Protein AF-A0A1F8LUG0-F1 (afdb_monomer)

Foldseek 3Di:
DQVVLLVVLVVLLVDDDDVLLLVLQCVQPPPCSVPSQRSSLSVLLDPPLLSVLQNLDDQPVDDPVDFLAAHDCVSCVVSVHHRVVSSVSSLSCLLCQQWDRDPSHTHGHNHPLSSLQSNFAPVCDVSSDLSSLLSVVCCLLPPCLVVVQVVLVVCVVVVFAALWAFQAQCVQCVPPPPQFCLNDPLSLLVLFAQKWFFQGSQQSSCPVDDQPQGRRQKMFTDPQSVSCVVSNGTDTDGSVVVVCCSNPVLLVTLWIWIFFQDSHSNPGHTIGDRDALSRDSQNVSVQPSNDPDHVRSHYPADQKFKAFQQVLFPQPCCCQPGHDRQNQWDWDDDVVVRGITIDGNRVSTSNHSSCCSPPPSNRMHMDGNDDPVVSDTRPPNDPPD

Secondary structure (DSSP, 8-state):
-HHHHHHHHHHHTTS---HHHHHHHHHHSTT-TT-SSHHHHHHHHS-HHHHHHHHH-S-TT--TTS-TT---HHHHHHTT--HHHHHHHHHHHHHTTS-EEETTEEE--SSHHHHHHTTT-GGGHHHH-HHHHHHHHHHIIIIIHHHHHHHHHHHHHTT---SEEEEPPHHHHTTSTT--GGG-HHHHHHT-S-EEEEE-HHHHT-TT--S---SEEEEEETHHHHHHHHTTSEEEE-HHHHHHIIIIIGGGS--EEEE---SSGGG--EEEEEE-TTT-TTTHIIIII--SS-HHHHEEPPSEEEEE-TTT-----HHHHTT-TTS-EEEEEEGGGTEEEEEE-TTT-----HHHHH-TT--EEEEE-S-GGGG---TT-----

Mean predicted aligned error: 4.52 Å

Structure (mmCIF, N/CA/C/O backbone):
data_AF-A0A1F8LUG0-F1
#
_entry.id   AF-A0A1F8LUG0-F1
#
loop_
_atom_site.group_PDB
_atom_site.id
_atom_site.type_symbol
_atom_site.label_atom_id
_atom_site.label_alt_id
_atom_site.label_comp_id
_atom_site.label_asym_id
_atom_site.label_entity_id
_atom_site.label_seq_id
_atom_site.pdbx_PDB_ins_code
_atom_site.Cartn_x
_atom_site.Cartn_y
_atom_site.Cartn_z
_atom_site.occupancy
_atom_site.B_iso_or_equiv
_atom_site.auth_seq_id
_atom_site.auth_comp_id
_atom_site.auth_asym_id
_atom_site.auth_atom_id
_atom_site.pdbx_PDB_model_num
ATOM 1 N N . MET A 1 1 ? -9.524 22.140 -6.702 1.00 60.66 1 MET A N 1
ATOM 2 C CA . MET A 1 1 ? -10.311 21.219 -5.841 1.00 60.66 1 MET A CA 1
ATOM 3 C C . MET A 1 1 ? -9.451 20.598 -4.747 1.00 60.66 1 MET A C 1
ATOM 5 O O . MET A 1 1 ? -9.855 20.687 -3.599 1.00 60.66 1 MET A O 1
ATOM 9 N N . ALA A 1 2 ? -8.271 20.048 -5.056 1.00 64.75 2 ALA A N 1
ATOM 10 C CA . ALA A 1 2 ? -7.368 19.483 -4.047 1.00 64.75 2 ALA A CA 1
ATOM 11 C C . ALA A 1 2 ? -6.899 20.492 -2.975 1.00 64.75 2 ALA A C 1
ATOM 13 O O . ALA A 1 2 ? -7.017 20.195 -1.790 1.00 64.75 2 ALA A O 1
ATOM 14 N N . ASP A 1 3 ? -6.512 21.714 -3.365 1.00 71.75 3 ASP A N 1
ATOM 15 C CA . ASP A 1 3 ? -6.140 22.777 -2.408 1.00 71.75 3 ASP A CA 1
ATOM 16 C C . ASP A 1 3 ? -7.273 23.105 -1.423 1.00 71.75 3 ASP A C 1
ATOM 18 O O . ASP A 1 3 ? -7.044 23.399 -0.253 1.00 71.75 3 ASP A O 1
ATOM 22 N N . ASN A 1 4 ? -8.525 22.979 -1.874 1.00 85.69 4 ASN A N 1
ATOM 23 C CA . ASN A 1 4 ? -9.697 23.162 -1.021 1.00 85.69 4 ASN A CA 1
ATOM 24 C C . ASN A 1 4 ? -9.834 22.021 0.007 1.00 85.69 4 ASN A C 1
ATOM 26 O O . ASN A 1 4 ? -10.206 22.272 1.146 1.00 85.69 4 ASN A O 1
ATOM 30 N N . ILE A 1 5 ? -9.506 20.776 -0.358 1.00 92.50 5 ILE A N 1
ATOM 31 C CA . ILE A 1 5 ? -9.565 19.623 0.559 1.00 92.50 5 ILE A CA 1
ATOM 32 C C . ILE A 1 5 ? -8.479 19.731 1.633 1.00 92.50 5 ILE A C 1
ATOM 34 O O . ILE A 1 5 ? -8.775 19.543 2.811 1.00 92.50 5 ILE A O 1
ATOM 38 N N . ILE A 1 6 ? -7.246 20.078 1.253 1.00 93.19 6 ILE A N 1
ATOM 39 C CA . ILE A 1 6 ? -6.145 20.254 2.214 1.00 93.19 6 ILE A CA 1
ATOM 40 C C . ILE A 1 6 ? -6.451 21.397 3.183 1.00 93.19 6 ILE A C 1
ATOM 42 O O . ILE A 1 6 ? -6.301 21.225 4.391 1.00 93.19 6 ILE A O 1
ATOM 46 N N . ASN A 1 7 ? -6.959 22.529 2.688 1.00 93.12 7 ASN A N 1
ATOM 47 C CA . ASN A 1 7 ? -7.370 23.629 3.559 1.00 93.12 7 ASN A CA 1
ATOM 48 C C . ASN A 1 7 ? -8.474 23.194 4.532 1.00 93.12 7 ASN A C 1
ATOM 50 O O . ASN A 1 7 ? -8.349 23.434 5.728 1.00 93.12 7 ASN A O 1
ATOM 54 N N . LYS A 1 8 ? -9.504 22.475 4.063 1.00 93.50 8 LYS A N 1
ATOM 55 C CA . LYS A 1 8 ? -10.545 21.909 4.941 1.00 93.50 8 LYS A CA 1
ATOM 56 C C . LYS A 1 8 ? -9.977 20.955 5.995 1.00 93.50 8 LYS A C 1
ATOM 58 O O . LYS A 1 8 ? -10.392 21.028 7.147 1.00 93.50 8 LYS A O 1
ATOM 63 N N . ALA A 1 9 ? -9.015 20.107 5.631 1.00 94.81 9 ALA A N 1
ATOM 64 C CA . ALA A 1 9 ? -8.338 19.221 6.576 1.00 94.81 9 ALA A CA 1
ATOM 65 C C . ALA A 1 9 ? -7.575 20.014 7.651 1.00 94.81 9 ALA A C 1
ATOM 67 O O . ALA A 1 9 ? -7.657 19.695 8.834 1.00 94.81 9 ALA A O 1
ATOM 68 N N . LEU A 1 10 ? -6.883 21.091 7.270 1.00 95.31 10 LEU A N 1
ATOM 69 C CA . LEU A 1 10 ? -6.184 21.967 8.215 1.00 95.31 10 LEU A CA 1
ATOM 70 C C . LEU A 1 10 ? -7.144 22.759 9.116 1.00 95.31 10 LEU A C 1
ATOM 72 O O . LEU A 1 10 ? -6.826 22.981 10.283 1.00 95.31 10 LEU A O 1
ATOM 76 N N . GLU A 1 11 ? -8.329 23.140 8.629 1.00 95.31 11 GLU A N 1
ATOM 77 C CA . GLU A 1 11 ? -9.362 23.769 9.465 1.00 95.31 11 GLU A CA 1
ATOM 78 C C . GLU A 1 11 ? -9.840 22.843 10.593 1.00 95.31 11 GLU A C 1
ATOM 80 O O . GLU A 1 11 ? -10.126 23.326 11.691 1.00 95.31 11 GLU A O 1
ATOM 85 N N . MET A 1 12 ? -9.856 21.518 10.382 1.00 94.75 12 MET A N 1
ATOM 86 C CA . MET A 1 12 ? -10.207 20.556 11.440 1.00 94.75 12 MET A CA 1
ATOM 87 C C . MET A 1 12 ? -9.306 20.707 12.672 1.00 94.75 12 MET A C 1
ATOM 89 O O . MET A 1 12 ? -9.782 20.556 13.796 1.00 94.75 12 MET A O 1
ATOM 93 N N . LEU A 1 13 ? -8.033 21.072 12.479 1.00 95.75 13 LEU A N 1
ATOM 94 C CA . LEU A 1 13 ? -7.050 21.230 13.556 1.00 95.75 13 LEU A CA 1
ATOM 95 C C . LEU A 1 13 ? -7.323 22.436 14.464 1.00 95.75 13 LEU A C 1
ATOM 97 O O . LEU A 1 13 ? -6.787 22.511 15.567 1.00 95.75 13 LEU A O 1
ATOM 101 N N . LYS A 1 14 ? -8.166 23.385 14.037 1.00 94.56 14 LYS A N 1
ATOM 102 C CA . LYS A 1 14 ? -8.544 24.548 14.858 1.00 94.56 14 LYS A CA 1
ATOM 103 C C . LYS A 1 14 ? -9.605 24.209 15.904 1.00 94.56 14 LYS A C 1
ATOM 105 O O . LYS A 1 14 ? -9.842 24.993 16.824 1.00 94.56 14 LYS A O 1
ATOM 110 N N . LYS A 1 15 ? -10.262 23.054 15.775 1.00 93.06 15 LYS A N 1
ATOM 111 C CA . LYS A 1 15 ? -11.289 22.600 16.711 1.00 93.06 15 LYS A CA 1
ATOM 112 C C . LYS A 1 15 ? -10.654 22.206 18.043 1.00 93.06 15 LYS A C 1
ATOM 114 O O . LYS A 1 15 ? -9.718 21.409 18.081 1.00 93.06 15 LYS A O 1
ATOM 119 N N . LYS A 1 16 ? -11.221 22.695 19.149 1.00 95.00 16 LYS A N 1
ATOM 120 C CA . LYS A 1 16 ? -10.923 22.169 20.486 1.00 95.00 16 LYS A CA 1
ATOM 121 C C . LYS A 1 16 ? -11.572 20.790 20.625 1.00 95.00 16 LYS A C 1
ATOM 123 O O . LYS A 1 16 ? -12.795 20.681 20.565 1.00 95.00 16 LYS A O 1
ATOM 128 N N . ILE A 1 17 ? -10.756 19.758 20.805 1.00 95.75 17 ILE A N 1
ATOM 129 C CA . ILE A 1 17 ? -11.209 18.371 20.968 1.00 95.75 17 ILE A CA 1
ATOM 130 C C . ILE A 1 17 ? -11.058 17.915 22.422 1.00 95.75 17 ILE A C 1
ATOM 132 O O . ILE A 1 17 ? -10.325 18.519 23.208 1.00 95.75 17 ILE A O 1
ATOM 136 N N . ALA A 1 18 ? -11.791 16.868 22.790 1.00 95.19 18 ALA A N 1
ATOM 137 C CA . ALA A 1 18 ? -11.796 16.345 24.149 1.00 95.19 18 ALA A CA 1
ATOM 138 C C . ALA A 1 18 ? -10.475 15.607 24.492 1.00 95.19 18 ALA A C 1
ATOM 140 O O . ALA A 1 18 ? -9.844 15.048 23.586 1.00 95.19 18 ALA A O 1
ATOM 141 N N . PRO A 1 19 ? -10.032 15.587 25.767 1.00 93.62 19 PRO A N 1
ATOM 142 C CA . PRO A 1 19 ? -8.772 14.952 26.176 1.00 93.62 19 PRO A CA 1
ATOM 143 C C . PRO A 1 19 ? -8.664 13.459 25.832 1.00 93.62 19 PRO A C 1
ATOM 145 O O . PRO A 1 19 ? -7.563 12.954 25.616 1.00 93.62 19 PRO A O 1
ATOM 148 N N . GLU A 1 20 ? -9.791 12.752 25.753 1.00 94.88 20 GLU A N 1
ATOM 149 C CA . GLU A 1 20 ? -9.861 11.322 25.451 1.00 94.88 20 GLU A CA 1
ATOM 150 C C . GLU A 1 20 ? -9.206 10.991 24.104 1.00 94.88 20 GLU A C 1
ATOM 152 O O . GLU A 1 20 ? -8.531 9.974 23.986 1.00 94.88 20 GLU A O 1
ATOM 157 N N . TYR A 1 21 ? -9.311 11.864 23.097 1.00 95.44 21 TYR A N 1
ATOM 158 C CA . TYR A 1 21 ? -8.716 11.605 21.781 1.00 95.44 21 TYR A CA 1
ATOM 159 C C . TYR A 1 21 ? -7.182 11.646 21.801 1.00 95.44 21 TYR A C 1
ATOM 161 O O . TYR A 1 21 ? -6.538 10.887 21.077 1.00 95.44 21 TYR A O 1
ATOM 169 N N . PHE A 1 22 ? -6.585 12.462 22.675 1.00 94.00 22 PHE A N 1
ATOM 170 C CA . PHE A 1 22 ? -5.136 12.452 22.910 1.00 94.00 22 PHE A CA 1
ATOM 171 C C . PHE A 1 22 ? -4.697 11.175 23.635 1.00 94.00 22 PHE A C 1
ATOM 173 O O . PHE A 1 22 ? -3.645 10.611 23.335 1.00 94.00 22 PHE A O 1
ATOM 180 N N . GLN A 1 23 ? -5.519 10.681 24.564 1.00 93.88 23 GLN A N 1
ATOM 181 C CA . GLN A 1 23 ? -5.257 9.419 25.258 1.00 93.88 23 GLN A CA 1
ATOM 182 C C . GLN A 1 23 ? -5.358 8.226 24.296 1.00 93.88 23 GLN A C 1
ATOM 184 O O . GLN A 1 23 ? -4.495 7.351 24.323 1.00 93.88 23 GLN A O 1
ATOM 189 N N . VAL A 1 24 ? -6.355 8.220 23.401 1.00 93.75 24 VAL A N 1
ATOM 190 C CA . VAL A 1 24 ? -6.495 7.199 22.350 1.00 93.75 24 VAL A CA 1
ATOM 191 C C . VAL A 1 24 ? -5.293 7.242 21.407 1.00 93.75 24 VAL A C 1
ATOM 193 O O . VAL A 1 24 ? -4.718 6.199 21.109 1.00 93.75 24 VAL A O 1
ATOM 196 N N . ALA A 1 25 ? -4.862 8.434 20.986 1.00 91.31 25 ALA A N 1
ATOM 197 C CA . ALA A 1 25 ? -3.677 8.600 20.147 1.00 91.31 25 ALA A CA 1
ATOM 198 C C . ALA A 1 25 ? -2.419 7.981 20.790 1.00 91.31 25 ALA A C 1
ATOM 200 O O . ALA A 1 25 ? -1.715 7.195 20.152 1.00 91.31 25 ALA A O 1
ATOM 201 N N . LYS A 1 26 ? -2.187 8.261 22.079 1.00 89.69 26 LYS A N 1
ATOM 202 C CA . LYS A 1 26 ? -1.072 7.695 22.853 1.00 89.69 26 LYS A CA 1
ATOM 203 C C . LYS A 1 26 ? -1.139 6.167 22.974 1.00 89.69 26 LYS A C 1
ATOM 205 O O . LYS A 1 26 ? -0.096 5.518 23.022 1.00 89.69 26 LYS A O 1
ATOM 210 N N . LEU A 1 27 ? -2.345 5.595 23.027 1.00 88.44 27 LEU A N 1
ATOM 211 C CA . LEU A 1 27 ? -2.549 4.148 23.114 1.00 88.44 27 LEU A CA 1
ATOM 212 C C . LEU A 1 27 ? -2.082 3.425 21.843 1.00 88.44 27 LEU A C 1
ATOM 214 O O . LEU A 1 27 ? -1.464 2.368 21.949 1.00 88.44 27 LEU A O 1
ATOM 218 N N . VAL A 1 28 ? -2.358 3.977 20.655 1.00 84.50 28 VAL A N 1
ATOM 219 C CA . VAL A 1 28 ? -2.018 3.321 19.375 1.00 84.50 28 VAL A CA 1
ATOM 220 C C . VAL A 1 28 ? -0.520 3.405 19.071 1.00 84.50 28 VAL A C 1
ATOM 222 O O . VAL A 1 28 ? 0.067 2.434 18.593 1.00 84.50 28 VAL A O 1
ATOM 225 N N . GLN A 1 29 ? 0.116 4.544 19.357 1.00 79.38 29 GLN A N 1
ATOM 226 C CA . GLN A 1 29 ? 1.568 4.671 19.268 1.00 79.38 29 GLN A CA 1
ATOM 227 C C . GLN A 1 29 ? 2.106 5.560 20.396 1.00 79.38 29 GLN A C 1
ATOM 229 O O . GLN A 1 29 ? 1.930 6.783 20.359 1.00 79.38 29 GLN A O 1
ATOM 234 N N . PRO A 1 30 ? 2.819 4.969 21.371 1.00 75.25 30 PRO A N 1
ATOM 235 C CA . PRO A 1 30 ? 3.561 5.734 22.364 1.00 75.25 30 PRO A CA 1
ATOM 236 C C . PRO A 1 30 ? 4.525 6.721 21.687 1.00 75.25 30 PRO A C 1
ATOM 238 O O . PRO A 1 30 ? 5.241 6.339 20.760 1.00 75.25 30 PRO A O 1
ATOM 241 N N . GLY A 1 31 ? 4.541 7.979 22.131 1.00 71.44 31 GLY A N 1
ATOM 242 C CA . GLY A 1 31 ? 5.337 9.058 21.536 1.00 71.44 31 GLY A CA 1
ATOM 243 C C . GLY A 1 31 ? 4.549 9.989 20.606 1.00 71.44 31 GLY A C 1
ATOM 244 O O . GLY A 1 31 ? 5.060 11.047 20.244 1.00 71.44 31 GLY A O 1
ATOM 245 N N . LEU A 1 32 ? 3.303 9.651 20.243 1.00 71.56 32 LEU A N 1
ATOM 246 C CA . LEU A 1 32 ? 2.412 10.536 19.478 1.00 71.56 32 LEU A CA 1
ATOM 247 C C . LEU A 1 32 ? 1.540 11.454 20.352 1.00 71.56 32 LEU A C 1
ATOM 249 O O . LEU A 1 32 ? 0.656 12.127 19.827 1.00 71.56 32 LEU A O 1
ATOM 253 N N . GLU A 1 33 ? 1.774 11.542 21.665 1.00 67.56 33 GLU A N 1
ATOM 254 C CA . GLU A 1 33 ? 1.030 12.452 22.555 1.00 67.56 33 GLU A CA 1
ATOM 255 C C . GLU A 1 33 ? 1.077 13.928 22.121 1.00 67.56 33 GLU A C 1
ATOM 257 O O . GLU A 1 33 ? 0.137 14.672 22.391 1.00 67.56 33 GLU A O 1
ATOM 262 N N . ASN A 1 34 ? 2.134 14.329 21.411 1.00 76.44 34 ASN A N 1
ATOM 263 C CA . ASN A 1 34 ? 2.317 15.682 20.882 1.00 76.44 34 ASN A CA 1
ATOM 264 C C . ASN A 1 34 ? 2.037 15.773 19.373 1.00 76.44 34 ASN A C 1
ATOM 266 O O . ASN A 1 34 ? 2.433 16.746 18.731 1.00 76.44 34 ASN A O 1
ATOM 270 N N . SER A 1 35 ? 1.389 14.755 18.797 1.00 88.88 35 SER A N 1
ATOM 271 C CA . SER A 1 35 ? 0.984 14.767 17.395 1.00 88.88 35 SER A CA 1
ATOM 272 C C . SER A 1 35 ? 0.054 15.947 17.117 1.00 88.88 35 SER A C 1
ATOM 274 O O . SER A 1 35 ? -0.938 16.171 17.816 1.00 88.88 35 SER A O 1
ATOM 276 N N . LYS A 1 36 ? 0.356 16.680 16.048 1.00 91.56 36 LYS A N 1
ATOM 277 C CA . LYS A 1 36 ? -0.448 17.783 15.524 1.00 91.56 36 LYS A CA 1
ATOM 278 C C . LYS A 1 36 ? -1.695 17.284 14.793 1.00 91.56 36 LYS A C 1
ATOM 280 O O . LYS A 1 36 ? -2.634 18.053 14.625 1.00 91.56 36 LYS A O 1
ATOM 285 N N . TYR A 1 37 ? -1.714 16.029 14.343 1.00 95.00 37 TYR A N 1
ATOM 286 C CA . TYR A 1 37 ? -2.777 15.511 13.476 1.00 95.00 37 TYR A CA 1
ATOM 287 C C . TYR A 1 37 ? -3.581 14.381 14.118 1.00 95.00 37 TYR A C 1
ATOM 289 O O . TYR A 1 37 ? -4.811 14.374 14.051 1.00 95.00 37 TYR A O 1
ATOM 297 N N . PHE A 1 38 ? -2.909 13.416 14.743 1.00 94.38 38 PHE A N 1
ATOM 298 C CA . PHE A 1 38 ? -3.500 12.128 15.090 1.00 94.38 38 PHE A CA 1
ATOM 299 C C . PHE A 1 38 ? -4.682 12.215 16.073 1.00 94.38 38 PHE A C 1
ATOM 301 O O . PHE A 1 38 ? -5.699 11.573 15.806 1.00 94.38 38 PHE A O 1
ATOM 308 N N . PRO A 1 39 ? -4.664 13.065 17.120 1.00 95.19 39 PRO A N 1
ATOM 309 C CA . PRO A 1 39 ? -5.834 13.271 17.977 1.00 95.19 39 PRO A CA 1
ATOM 310 C C . PRO A 1 39 ? -7.082 13.764 17.222 1.00 95.19 39 PRO A C 1
ATOM 312 O O . PRO A 1 39 ? -8.187 13.293 17.485 1.00 95.19 39 PRO A O 1
ATOM 315 N N . TRP A 1 40 ? -6.932 14.655 16.236 1.00 96.75 40 TRP A N 1
ATOM 316 C CA . TRP A 1 40 ? -8.051 15.139 15.411 1.00 96.75 40 TRP A CA 1
ATOM 317 C C . TRP A 1 40 ? -8.539 14.088 14.415 1.00 96.75 40 TRP A C 1
ATOM 319 O O . TRP A 1 40 ? -9.736 13.999 14.144 1.00 96.75 40 TRP A O 1
ATOM 329 N N . ILE A 1 41 ? -7.634 13.246 13.912 1.00 97.00 41 ILE A N 1
ATOM 330 C CA . ILE A 1 41 ? -8.013 12.069 13.126 1.00 97.00 41 ILE A CA 1
ATOM 331 C C . ILE A 1 41 ? -8.867 11.129 13.990 1.00 97.00 41 ILE A C 1
ATOM 333 O O . ILE A 1 41 ? -9.908 10.663 13.529 1.00 97.00 41 ILE A O 1
ATOM 337 N N . MET A 1 42 ? -8.482 10.877 15.246 1.00 96.56 42 MET A N 1
ATOM 338 C CA . MET A 1 42 ? -9.291 10.065 16.164 1.00 96.56 42 MET A CA 1
ATOM 339 C C . MET A 1 42 ? -10.657 10.701 16.429 1.00 96.56 42 MET A C 1
ATOM 341 O O . MET A 1 42 ? -11.663 10.001 16.358 1.00 96.56 42 MET A O 1
ATOM 345 N N . GLU A 1 43 ? -10.715 12.017 16.646 1.00 96.75 43 GLU A N 1
ATOM 346 C CA . GLU A 1 43 ? -11.980 12.734 16.857 1.00 96.75 43 GLU A CA 1
ATOM 347 C C . GLU A 1 43 ? -12.941 12.618 15.672 1.00 96.75 43 GLU A C 1
ATOM 349 O O . GLU A 1 43 ? -14.147 12.477 15.858 1.00 96.75 43 GLU A O 1
ATOM 354 N N . ARG A 1 44 ? -12.421 12.633 14.443 1.00 97.31 44 ARG A N 1
ATOM 355 C CA . ARG A 1 44 ? -13.246 12.439 13.248 1.00 97.31 44 ARG A CA 1
ATOM 356 C C . ARG A 1 44 ? -13.663 10.979 13.053 1.00 97.31 44 ARG A C 1
ATOM 358 O O . ARG A 1 44 ? -14.746 10.718 12.535 1.00 97.31 44 ARG A O 1
ATOM 365 N N . LEU A 1 45 ? -12.817 10.034 13.463 1.00 97.75 45 LEU A N 1
ATOM 366 C CA . LEU A 1 45 ? -13.051 8.597 13.323 1.00 97.75 45 LEU A CA 1
ATOM 367 C C . LEU A 1 45 ? -14.132 8.077 14.282 1.00 97.75 45 LEU A C 1
ATOM 369 O O . LEU A 1 45 ? -14.922 7.206 13.898 1.00 97.75 45 LEU A O 1
ATOM 373 N N . MET A 1 46 ? -14.159 8.581 15.518 1.00 97.75 46 MET A N 1
ATOM 374 C CA . MET A 1 46 ? -15.000 8.056 16.592 1.00 97.75 46 MET A CA 1
ATOM 375 C C . MET A 1 46 ? -15.592 9.154 17.475 1.00 97.75 46 MET A C 1
ATOM 377 O O . MET A 1 46 ? -14.969 10.181 17.713 1.00 97.75 46 MET A O 1
ATOM 381 N N . ASN A 1 47 ? -16.790 8.913 18.004 1.00 96.94 47 ASN A N 1
ATOM 382 C CA . ASN A 1 47 ? -17.423 9.822 18.957 1.00 96.94 47 ASN A CA 1
ATOM 383 C C . ASN A 1 47 ? -16.851 9.668 20.385 1.00 96.94 47 ASN A C 1
ATOM 385 O O . ASN A 1 47 ? -16.071 8.759 20.674 1.00 96.94 47 ASN A O 1
ATOM 389 N N . SER A 1 48 ? -17.278 10.538 21.308 1.00 96.06 48 SER A N 1
ATOM 390 C CA . SER A 1 48 ? -16.770 10.550 22.690 1.00 96.06 48 SER A CA 1
ATOM 391 C C . SER A 1 48 ? -17.073 9.261 23.467 1.00 96.06 48 SER A C 1
ATOM 393 O O . SER A 1 48 ? -16.206 8.781 24.197 1.00 96.06 48 SER A O 1
ATOM 395 N N . ASP A 1 49 ? -18.256 8.657 23.295 1.00 96.62 49 ASP A N 1
ATOM 396 C CA . ASP A 1 49 ? -18.581 7.381 23.951 1.00 96.62 49 ASP A CA 1
ATOM 397 C C . ASP A 1 49 ? -17.688 6.248 23.417 1.00 96.62 49 ASP A C 1
ATOM 399 O O . ASP A 1 49 ? -17.210 5.415 24.183 1.00 96.62 49 ASP A O 1
ATOM 403 N N . GLN A 1 50 ? -17.442 6.229 22.102 1.00 98.12 50 GLN A N 1
ATOM 404 C CA . GLN A 1 50 ? -16.542 5.278 21.452 1.00 98.12 50 GLN A CA 1
ATOM 405 C C . GLN A 1 50 ? -15.101 5.436 21.951 1.00 98.12 50 GLN A C 1
ATOM 407 O O . GLN A 1 50 ? -14.462 4.434 22.258 1.00 98.12 50 GLN A O 1
ATOM 412 N N . ALA A 1 51 ? -14.607 6.669 22.097 1.00 97.88 51 ALA A N 1
ATOM 413 C CA . ALA A 1 51 ? -13.277 6.930 22.646 1.00 97.88 51 ALA A CA 1
ATOM 414 C C . ALA A 1 51 ? -13.147 6.434 24.096 1.00 97.88 51 ALA A C 1
ATOM 416 O O . ALA A 1 51 ? -12.174 5.764 24.433 1.00 97.88 51 ALA A O 1
ATOM 417 N N . LYS A 1 52 ? -14.153 6.684 24.947 1.00 97.25 52 LYS A N 1
ATOM 418 C CA . LYS A 1 52 ? -14.180 6.179 26.333 1.00 97.25 52 LYS A CA 1
ATOM 419 C C . LYS A 1 52 ? -14.224 4.654 26.391 1.00 97.25 52 LYS A C 1
ATOM 421 O O . LYS A 1 52 ? -13.514 4.062 27.197 1.00 97.25 52 LYS A O 1
ATOM 426 N N . LEU A 1 53 ? -15.013 4.024 25.516 1.00 98.06 53 LEU A N 1
ATOM 427 C CA . LEU A 1 53 ? -15.046 2.568 25.376 1.00 98.06 53 LEU A CA 1
ATOM 428 C C . LEU A 1 53 ? -13.663 2.032 25.001 1.00 98.06 53 LEU A C 1
ATOM 430 O O . LEU A 1 53 ? -13.173 1.124 25.661 1.00 98.06 53 LEU A O 1
ATOM 434 N N . VAL A 1 54 ? -13.015 2.621 23.992 1.00 97.81 54 VAL A N 1
ATOM 435 C CA . VAL A 1 54 ? -11.664 2.243 23.548 1.00 97.81 54 VAL A CA 1
ATOM 436 C C . VAL A 1 54 ? -10.650 2.327 24.687 1.00 97.81 54 VAL A C 1
ATOM 438 O O . VAL A 1 54 ? -9.867 1.400 24.866 1.00 97.81 54 VAL A O 1
ATOM 441 N N . LEU A 1 55 ? -10.672 3.415 25.458 1.00 96.94 55 LEU A N 1
ATOM 442 C CA . LEU A 1 55 ? -9.743 3.640 26.569 1.00 96.94 55 LEU A CA 1
ATOM 443 C C . LEU A 1 55 ? -9.951 2.684 27.745 1.00 96.94 55 LEU A C 1
ATOM 445 O O . LEU A 1 55 ? -9.025 2.469 28.522 1.00 96.94 55 LEU A O 1
ATOM 449 N N . ALA A 1 56 ? -11.152 2.127 27.884 1.00 97.06 56 ALA A N 1
ATOM 450 C CA . ALA A 1 56 ? -11.463 1.161 28.926 1.00 97.06 56 ALA A CA 1
ATOM 451 C C . ALA A 1 56 ? -11.085 -0.280 28.551 1.00 97.06 56 ALA A C 1
ATOM 453 O O . ALA A 1 56 ? -11.028 -1.128 29.436 1.00 97.06 56 ALA A O 1
ATOM 454 N N . LEU A 1 57 ? -10.827 -0.574 27.270 1.00 96.88 57 LEU A N 1
ATOM 455 C CA . LEU A 1 57 ? -10.381 -1.900 26.837 1.00 96.88 57 LEU A CA 1
ATOM 456 C C . LEU A 1 57 ? -8.974 -2.222 27.391 1.00 96.88 57 LEU A C 1
ATOM 458 O O . LEU A 1 57 ? -8.138 -1.324 27.499 1.00 96.88 57 LEU A O 1
ATOM 462 N N . PRO A 1 58 ? -8.654 -3.503 27.669 1.00 96.31 58 PRO A N 1
ATOM 463 C CA . PRO A 1 58 ? -9.472 -4.701 27.452 1.00 96.31 58 PRO A CA 1
ATOM 464 C C . PRO A 1 58 ? -10.620 -4.861 28.459 1.00 96.31 58 PRO A C 1
ATOM 466 O O . PRO A 1 58 ? -10.503 -4.480 29.618 1.00 96.31 58 PRO A O 1
ATOM 469 N N . ASP A 1 59 ? -11.695 -5.523 28.028 1.00 96.50 59 ASP A N 1
ATOM 470 C CA . ASP A 1 59 ? -12.739 -6.027 28.924 1.00 96.50 59 ASP A CA 1
ATOM 471 C C . ASP A 1 59 ? -12.192 -7.192 29.765 1.00 96.50 59 ASP A C 1
ATOM 473 O O . ASP A 1 59 ? -12.003 -8.305 29.269 1.00 96.50 59 ASP A O 1
ATOM 477 N N . THR A 1 60 ? -11.896 -6.918 31.037 1.00 94.88 60 THR A N 1
ATOM 478 C CA . THR A 1 60 ? -11.328 -7.889 31.984 1.00 94.88 60 THR A CA 1
ATOM 479 C C . THR A 1 60 ? -12.367 -8.799 32.641 1.00 94.88 60 THR A C 1
ATOM 481 O O . THR A 1 60 ? -11.980 -9.724 33.350 1.00 94.88 60 THR A O 1
ATOM 484 N N . GLU A 1 61 ? -13.661 -8.564 32.410 1.00 94.50 61 GLU A N 1
ATOM 485 C CA . GLU A 1 61 ? -14.777 -9.365 32.941 1.00 94.50 61 GLU A CA 1
ATOM 486 C C . GLU A 1 61 ? -15.327 -10.368 31.916 1.00 94.50 61 GLU A C 1
ATOM 488 O O . GLU A 1 61 ? -16.281 -11.094 32.186 1.00 94.50 61 GLU A O 1
ATOM 493 N N . ARG A 1 62 ? -14.728 -10.409 30.725 1.00 94.44 62 ARG A N 1
ATOM 494 C CA . ARG A 1 62 ? -15.058 -11.337 29.646 1.00 94.44 62 ARG A CA 1
ATOM 495 C C . ARG A 1 62 ? -14.733 -12.794 30.003 1.00 94.44 62 ARG A C 1
ATOM 497 O O . ARG A 1 62 ? -13.663 -13.080 30.535 1.00 94.44 62 ARG A O 1
ATOM 504 N N . ASP A 1 63 ? -15.589 -13.711 29.552 1.00 91.75 63 ASP A N 1
ATOM 505 C CA . ASP A 1 63 ? -15.341 -15.158 29.524 1.00 91.75 63 ASP A CA 1
ATOM 506 C C . ASP A 1 63 ? -15.319 -15.733 28.086 1.00 91.75 63 ASP A C 1
ATOM 508 O O . ASP A 1 63 ? -15.515 -15.017 27.095 1.00 91.75 63 ASP A O 1
ATOM 512 N N . ASP A 1 64 ? -15.049 -17.037 27.975 1.00 90.75 64 ASP A N 1
ATOM 513 C CA . ASP A 1 64 ? -14.892 -17.753 26.702 1.00 90.75 64 ASP A CA 1
ATOM 514 C C . ASP A 1 64 ? -16.202 -17.939 25.909 1.00 90.75 64 ASP A C 1
ATOM 516 O O . ASP A 1 64 ? -16.148 -18.313 24.736 1.00 90.75 64 ASP A O 1
ATOM 520 N N . SER A 1 65 ? -17.372 -17.670 26.503 1.00 93.88 65 SER A N 1
ATOM 521 C CA . SER A 1 65 ? -18.668 -17.760 25.815 1.00 93.88 65 SER A CA 1
ATOM 522 C C . SER A 1 65 ? -18.925 -16.592 24.859 1.00 93.88 65 SER A C 1
ATOM 524 O O . SER A 1 65 ? -19.690 -16.735 23.906 1.00 93.88 65 SER A O 1
ATOM 526 N N . LEU A 1 66 ? -18.268 -15.449 25.079 1.00 95.38 66 LEU A N 1
ATOM 527 C CA . LEU A 1 66 ? -18.465 -14.245 24.276 1.00 95.38 66 LEU A CA 1
ATOM 528 C C . LEU A 1 66 ? -17.749 -14.339 22.922 1.00 95.38 66 LEU A C 1
ATOM 530 O O . LEU A 1 66 ? -16.592 -14.760 22.816 1.00 95.38 66 LEU A O 1
ATOM 534 N N . GLY A 1 67 ? -18.390 -13.835 21.868 1.00 95.50 67 GLY A N 1
ATOM 535 C CA . GLY A 1 67 ? -17.788 -13.653 20.546 1.00 95.50 67 GLY A CA 1
ATOM 536 C C . GLY A 1 67 ? -16.656 -12.618 20.564 1.00 95.50 67 GLY A C 1
ATOM 537 O O . GLY A 1 67 ? -16.603 -11.738 21.423 1.00 95.50 67 GLY A O 1
ATOM 538 N N . ARG A 1 68 ? -15.695 -12.684 19.630 1.00 95.31 68 ARG A N 1
ATOM 539 C CA . ARG A 1 68 ? -14.466 -11.842 19.657 1.00 95.31 68 ARG A CA 1
ATOM 540 C C . ARG A 1 68 ? -14.695 -10.325 19.578 1.00 95.31 68 ARG A C 1
ATOM 542 O O . ARG A 1 68 ? -13.755 -9.571 19.807 1.00 95.31 68 ARG A O 1
ATOM 549 N N . LEU A 1 69 ? -15.907 -9.893 19.236 1.00 96.75 69 LEU A N 1
ATOM 550 C CA . LEU A 1 69 ? -16.329 -8.488 19.183 1.00 96.75 69 LEU A CA 1
ATOM 551 C C . LEU A 1 69 ? -17.426 -8.158 20.212 1.00 96.75 69 LEU A C 1
ATOM 553 O O . LEU A 1 69 ? -17.946 -7.049 20.214 1.00 96.75 69 LEU A O 1
ATOM 557 N N . GLU A 1 70 ? -17.791 -9.106 21.071 1.00 97.19 70 GLU A N 1
ATOM 558 C CA . GLU A 1 70 ? -18.775 -8.904 22.136 1.00 97.19 70 GLU A CA 1
ATOM 559 C C . GLU A 1 70 ? -18.098 -8.446 23.431 1.00 97.19 70 GLU A C 1
ATOM 561 O O . GLU A 1 70 ? -16.898 -8.664 23.636 1.00 97.19 70 GLU A O 1
ATOM 566 N N . LEU A 1 71 ? -18.887 -7.816 24.300 1.00 97.44 71 LEU A N 1
ATOM 567 C CA . LEU A 1 71 ? -18.465 -7.289 25.596 1.00 97.44 71 LEU A CA 1
ATOM 568 C C . LEU A 1 71 ? -19.316 -7.906 26.716 1.00 97.44 71 LEU A C 1
ATOM 570 O O . LEU A 1 71 ? -20.503 -8.192 26.530 1.00 97.44 71 LEU A O 1
ATOM 574 N N . SER A 1 72 ? -18.714 -8.085 27.886 1.00 96.69 72 SER A N 1
ATOM 575 C CA . SER A 1 72 ? -19.380 -8.532 29.105 1.00 96.69 72 SER A CA 1
ATOM 576 C C . SER A 1 72 ? -20.354 -7.469 29.623 1.00 96.69 72 SER A C 1
ATOM 578 O O . SER A 1 72 ? -20.169 -6.262 29.433 1.00 96.69 72 SER A O 1
ATOM 580 N N . GLU A 1 73 ? -21.426 -7.900 30.294 1.00 95.94 73 GLU A N 1
ATOM 581 C CA . GLU A 1 73 ? -22.424 -6.956 30.815 1.00 95.94 73 GLU A CA 1
ATOM 582 C C . GLU A 1 73 ? -21.851 -6.039 31.896 1.00 95.94 73 GLU A C 1
ATOM 584 O O . GLU A 1 73 ? -22.169 -4.848 31.933 1.00 95.94 73 GLU A O 1
ATOM 589 N N . GLY A 1 74 ? -20.992 -6.580 32.763 1.00 95.44 74 GLY A N 1
ATOM 590 C CA . GLY A 1 74 ? -20.384 -5.825 33.851 1.00 95.44 74 GLY A CA 1
ATOM 591 C C . GLY A 1 74 ? -19.447 -4.727 33.346 1.00 95.44 74 GLY A C 1
ATOM 592 O O . GLY A 1 74 ? -19.559 -3.580 33.793 1.00 95.44 74 GLY A O 1
ATOM 593 N N . PHE A 1 75 ? -18.639 -5.013 32.317 1.00 96.69 75 PHE A N 1
ATOM 594 C CA . PHE A 1 75 ? -17.822 -4.005 31.638 1.00 96.69 75 PHE A CA 1
ATOM 595 C C . PHE A 1 75 ? -18.669 -2.887 31.026 1.00 96.69 75 PHE A C 1
ATOM 597 O O . PHE A 1 75 ? -18.416 -1.703 31.256 1.00 96.69 75 PHE A O 1
ATOM 604 N N . V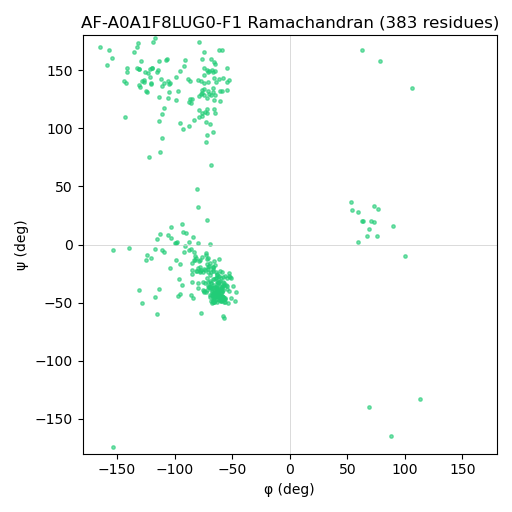AL A 1 76 ? -19.722 -3.249 30.290 1.00 96.44 76 VAL A N 1
ATOM 605 C CA . VAL A 1 76 ? -20.611 -2.273 29.647 1.00 96.44 76 VAL A CA 1
ATOM 606 C C . VAL A 1 76 ? -21.323 -1.390 30.681 1.00 96.44 76 VAL A C 1
ATOM 608 O O . VAL A 1 76 ? -21.421 -0.173 30.495 1.00 96.44 76 VAL A O 1
ATOM 611 N N . LYS A 1 77 ? -21.759 -1.971 31.806 1.00 95.12 77 LYS A N 1
ATOM 612 C CA . LYS A 1 77 ? -22.411 -1.244 32.904 1.00 95.12 77 LYS A CA 1
ATOM 613 C C . LYS A 1 77 ? -21.479 -0.218 33.554 1.00 95.12 77 LYS A C 1
ATOM 615 O O . LYS A 1 77 ? -21.927 0.887 33.855 1.00 95.12 77 LYS A O 1
ATOM 620 N N . LYS A 1 78 ? -20.187 -0.534 33.719 1.00 95.56 78 LYS A N 1
ATOM 621 C CA . LYS A 1 78 ? -19.172 0.408 34.242 1.00 95.56 78 LYS A CA 1
ATOM 622 C C . LYS A 1 78 ? -18.987 1.643 33.357 1.00 95.56 78 LYS A C 1
ATOM 624 O O . LYS A 1 78 ? -18.644 2.705 33.866 1.00 95.56 78 LYS A O 1
ATOM 629 N N . LEU A 1 79 ? -19.254 1.521 32.057 1.00 94.31 79 LEU A N 1
ATOM 630 C CA . LEU A 1 79 ? -19.201 2.626 31.095 1.00 94.31 79 LEU A CA 1
ATOM 631 C C . LEU A 1 79 ? -20.513 3.412 30.985 1.00 94.31 79 LEU A C 1
ATOM 633 O O . LEU A 1 79 ? -20.599 4.332 30.174 1.00 94.31 79 LEU A O 1
ATOM 637 N N . ASN A 1 80 ? -21.532 3.062 31.777 1.00 95.06 80 ASN A N 1
ATOM 638 C CA . ASN A 1 80 ? -22.876 3.631 31.683 1.00 95.06 80 ASN A CA 1
ATOM 639 C C . ASN A 1 80 ? -23.461 3.540 30.255 1.00 95.06 80 ASN A C 1
ATOM 641 O O . ASN A 1 80 ? -24.149 4.442 29.771 1.00 95.06 80 ASN A O 1
ATOM 645 N N . LEU A 1 81 ? -23.154 2.444 29.557 1.00 94.62 81 LEU A N 1
ATOM 646 C CA . LEU A 1 81 ? -23.710 2.111 28.251 1.00 94.62 81 LEU A CA 1
ATOM 647 C C . LEU A 1 81 ? -24.702 0.953 28.402 1.00 94.62 81 LEU A C 1
ATOM 649 O O . LEU A 1 81 ? -24.653 0.192 29.363 1.00 94.62 81 LEU A O 1
ATOM 653 N N . ASN A 1 82 ? -25.608 0.804 27.437 1.00 95.12 82 ASN A N 1
ATOM 654 C CA . ASN A 1 82 ? -26.359 -0.441 27.286 1.00 95.12 82 ASN A CA 1
ATOM 655 C C . ASN A 1 82 ? -25.619 -1.381 26.319 1.00 95.12 82 ASN A C 1
ATOM 657 O O . ASN A 1 82 ? -24.885 -0.915 25.440 1.00 95.12 82 ASN A O 1
ATOM 661 N N . LYS A 1 83 ? -25.828 -2.695 26.473 1.00 94.88 83 LYS A N 1
ATOM 662 C CA . LYS A 1 83 ? -25.105 -3.737 25.723 1.00 94.88 83 LYS A CA 1
ATOM 663 C C . LYS A 1 83 ? -25.226 -3.579 24.210 1.00 94.88 83 LYS A C 1
ATOM 665 O O . LYS A 1 83 ? -24.213 -3.483 23.528 1.00 94.88 83 LYS A O 1
ATOM 670 N N . GLN A 1 84 ? -26.446 -3.409 23.704 1.00 96.56 84 GLN A N 1
ATOM 671 C CA . GLN A 1 84 ? -26.705 -3.250 22.268 1.00 96.56 84 GLN A CA 1
ATOM 672 C C . GLN A 1 84 ? -25.981 -2.030 21.669 1.00 96.56 84 GLN A C 1
ATOM 674 O O . GLN A 1 84 ? -25.413 -2.098 20.580 1.00 96.56 84 GLN A O 1
ATOM 679 N N . LYS A 1 85 ? -25.970 -0.897 22.382 1.00 97.31 85 LYS A N 1
ATOM 680 C CA . LYS A 1 85 ? -25.281 0.329 21.960 1.00 97.31 85 LYS A CA 1
ATOM 681 C C . LYS A 1 85 ? -23.764 0.133 21.966 1.00 97.31 85 LYS A C 1
ATOM 683 O O . LYS A 1 85 ? -23.117 0.548 21.008 1.00 97.31 85 LYS A O 1
ATOM 688 N N . ALA A 1 86 ? -23.214 -0.501 23.003 1.00 97.69 86 ALA A N 1
ATOM 689 C CA . ALA A 1 86 ? -21.785 -0.788 23.102 1.00 97.69 86 ALA A CA 1
ATOM 690 C C . ALA A 1 86 ? -21.320 -1.754 21.997 1.00 97.69 86 ALA A C 1
ATOM 692 O O . ALA A 1 86 ? -20.328 -1.484 21.327 1.00 97.69 86 ALA A O 1
ATOM 693 N N . GLU A 1 87 ? -22.074 -2.818 21.726 1.00 96.88 87 GLU A N 1
ATOM 694 C CA . GLU A 1 87 ? -21.773 -3.768 20.648 1.00 96.88 87 GLU A CA 1
ATOM 695 C C . GLU A 1 87 ? -21.880 -3.121 19.262 1.00 96.88 87 GLU A C 1
ATOM 697 O O . GLU A 1 87 ? -21.039 -3.371 18.399 1.00 96.88 87 GLU A O 1
ATOM 702 N N . ARG A 1 88 ? -22.843 -2.212 19.050 1.00 98.19 88 ARG A N 1
ATOM 703 C CA . ARG A 1 88 ? -22.908 -1.406 17.821 1.00 98.19 88 ARG A CA 1
ATOM 704 C C . ARG A 1 88 ? -21.682 -0.506 17.665 1.00 98.19 88 ARG A C 1
ATOM 706 O O . ARG A 1 88 ? -21.157 -0.392 16.562 1.00 98.19 88 ARG A O 1
ATOM 713 N N . TYR A 1 89 ? -21.205 0.109 18.747 1.00 98.56 89 TYR A N 1
ATOM 714 C CA . TYR A 1 89 ? -19.972 0.896 18.724 1.00 98.56 89 TYR A CA 1
ATOM 715 C C . TYR A 1 89 ? -18.744 0.043 18.414 1.00 98.56 89 TYR A C 1
ATOM 717 O O . TYR A 1 89 ? -17.931 0.453 17.586 1.00 98.56 89 TYR A O 1
ATOM 725 N N . VAL A 1 90 ? -18.631 -1.146 19.014 1.00 98.62 90 VAL A N 1
ATOM 726 C CA . VAL A 1 90 ? -17.553 -2.087 18.688 1.00 98.62 90 VAL A CA 1
ATOM 727 C C . VAL A 1 90 ? -17.632 -2.503 17.226 1.00 98.62 90 VAL A C 1
ATOM 729 O O . VAL A 1 90 ? -16.610 -2.487 16.550 1.00 98.62 90 VAL A O 1
ATOM 732 N N . ARG A 1 91 ? -18.826 -2.820 16.713 1.00 98.25 91 ARG A N 1
ATOM 733 C CA . ARG A 1 91 ? -19.030 -3.186 15.307 1.00 98.25 91 ARG A CA 1
ATOM 734 C C . ARG A 1 91 ? -18.615 -2.062 14.362 1.00 98.25 91 ARG A C 1
ATOM 736 O O . ARG A 1 91 ? -17.906 -2.320 13.401 1.00 98.25 91 ARG A O 1
ATOM 743 N N . GLU A 1 92 ? -19.002 -0.825 14.644 1.00 98.50 92 GLU A N 1
ATOM 744 C CA . GLU A 1 92 ? -18.655 0.323 13.804 1.00 98.50 92 GLU A CA 1
ATOM 745 C C . GLU A 1 92 ? -17.144 0.601 13.812 1.00 98.50 92 GLU A C 1
ATOM 747 O O . GLU A 1 92 ? -16.543 0.804 12.761 1.00 98.50 92 GLU A O 1
ATOM 752 N N . LEU A 1 93 ? -16.501 0.563 14.984 1.00 98.62 93 LEU A N 1
ATOM 753 C CA . LEU A 1 93 ? -15.048 0.729 15.094 1.00 98.62 93 LEU A CA 1
ATOM 754 C C . LEU A 1 93 ? -14.285 -0.456 14.500 1.00 98.62 93 LEU A C 1
ATOM 756 O O . LEU A 1 93 ? -13.209 -0.256 13.931 1.00 98.62 93 LEU A O 1
ATOM 760 N N . TYR A 1 94 ? -14.846 -1.666 14.607 1.00 98.56 94 TYR A N 1
ATOM 761 C CA . TYR A 1 94 ? -14.376 -2.838 13.885 1.00 98.56 94 TYR A CA 1
ATOM 762 C C . TYR A 1 94 ? -14.401 -2.515 12.407 1.00 98.56 94 TYR A C 1
ATOM 764 O O . TYR A 1 94 ? -13.325 -2.381 11.866 1.00 98.56 94 TYR A O 1
ATOM 772 N N . GLU A 1 95 ? -15.555 -2.247 11.789 1.00 98.38 95 GLU A N 1
ATOM 773 C CA . GLU A 1 95 ? -15.739 -1.943 10.358 1.00 98.38 95 GLU A CA 1
ATOM 774 C C . GLU A 1 95 ? -14.993 -0.689 9.858 1.00 98.38 95 GLU A C 1
ATOM 776 O O . GLU A 1 95 ? -14.642 -0.618 8.680 1.00 98.38 95 GLU A O 1
ATOM 781 N N . LYS A 1 96 ? -14.642 0.260 10.731 1.00 97.88 96 LYS A N 1
ATOM 782 C CA . LYS A 1 96 ? -13.749 1.401 10.439 1.00 97.88 96 LYS A CA 1
ATOM 783 C C . LYS A 1 96 ? -12.250 1.069 10.523 1.00 97.88 96 LYS A C 1
ATOM 785 O O . LYS A 1 96 ? -11.421 1.853 10.078 1.00 97.88 96 LYS A O 1
ATOM 790 N N . GLY A 1 97 ? -11.894 -0.113 11.028 1.00 96.44 97 GLY A N 1
ATOM 791 C CA . GLY A 1 97 ? -10.520 -0.641 11.028 1.00 96.44 97 GLY A CA 1
ATOM 792 C C . GLY A 1 97 ? -9.732 -0.249 12.271 1.00 96.44 97 GLY A C 1
ATOM 793 O O . GLY A 1 97 ? -8.505 -0.328 12.300 1.00 96.44 97 GLY A O 1
ATOM 794 N N . PHE A 1 98 ? -10.441 0.196 13.305 1.00 97.56 98 PHE A N 1
ATOM 795 C CA . PHE A 1 98 ? -9.846 0.633 14.552 1.00 97.56 98 PHE A CA 1
ATOM 796 C C . PHE A 1 98 ? -9.811 -0.483 15.597 1.00 97.56 98 PHE A C 1
ATOM 798 O O . PHE A 1 98 ? -8.792 -0.664 16.252 1.00 97.56 98 PHE A O 1
ATOM 805 N N . LEU A 1 99 ? -10.885 -1.265 15.738 1.00 97.81 99 LEU A N 1
ATOM 806 C CA . LEU A 1 99 ? -10.892 -2.431 16.627 1.00 97.81 99 LEU A CA 1
ATOM 807 C C . LEU A 1 99 ? -10.641 -3.72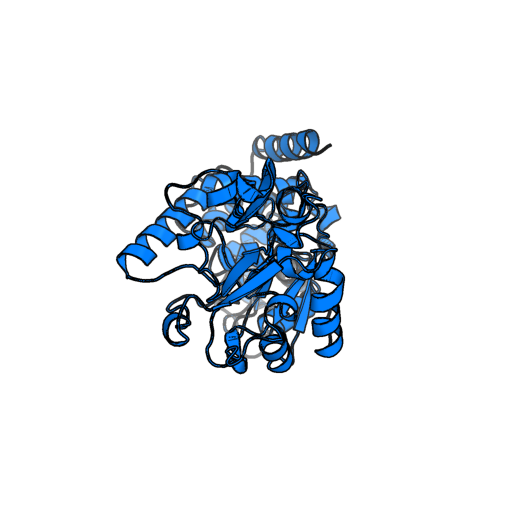1 15.850 1.00 97.81 99 LEU A C 1
ATOM 809 O O . LEU A 1 99 ? -11.124 -3.884 14.736 1.00 97.81 99 LEU A O 1
ATOM 813 N N . TYR A 1 100 ? -9.918 -4.651 16.469 1.00 96.94 100 TYR A N 1
ATOM 814 C CA . TYR A 1 100 ? -9.553 -5.948 15.909 1.00 96.94 100 TYR A CA 1
ATOM 815 C C . TYR A 1 100 ? -10.093 -7.073 16.794 1.00 96.94 100 TYR A C 1
ATOM 817 O O . TYR A 1 100 ? -9.966 -6.998 18.019 1.00 96.94 100 TYR A O 1
ATOM 825 N N . PRO A 1 101 ? -10.649 -8.148 16.209 1.00 95.75 101 PRO A N 1
ATOM 826 C CA . PRO A 1 101 ? -11.118 -9.299 16.961 1.00 95.75 101 PRO A CA 1
ATOM 827 C C . PRO A 1 101 ? -9.919 -10.105 17.465 1.00 95.75 101 PRO A C 1
ATOM 829 O O . PRO A 1 101 ? -9.185 -10.715 16.683 1.00 95.75 101 PRO A O 1
ATOM 832 N N . THR A 1 102 ? -9.724 -10.157 18.781 1.00 94.62 102 THR A N 1
ATOM 833 C CA . THR A 1 102 ? -8.643 -10.937 19.401 1.00 94.62 102 THR A CA 1
ATOM 834 C C . THR A 1 102 ? -9.195 -12.020 20.323 1.00 94.62 102 THR A C 1
ATOM 836 O O . THR A 1 102 ? -10.396 -12.096 20.577 1.00 94.62 102 THR A O 1
ATOM 839 N N . ARG A 1 103 ? -8.312 -12.877 20.852 1.00 91.00 103 ARG A N 1
ATOM 840 C CA . ARG A 1 103 ? -8.693 -13.829 21.911 1.00 91.00 103 ARG A CA 1
ATOM 841 C C . ARG A 1 103 ? -9.131 -13.126 23.202 1.00 91.00 103 ARG A C 1
ATOM 843 O O . ARG A 1 103 ? -9.908 -13.695 23.946 1.00 91.00 103 ARG A O 1
ATOM 850 N N . LYS A 1 104 ? -8.668 -11.894 23.442 1.00 92.38 104 LYS A N 1
ATOM 851 C CA . LYS A 1 104 ? -9.023 -11.072 24.611 1.00 92.38 104 LYS A CA 1
ATOM 852 C C . LYS A 1 104 ? -10.199 -10.122 24.328 1.00 92.38 104 LYS A C 1
ATOM 854 O O . LYS A 1 104 ? -10.375 -9.141 25.037 1.00 92.38 104 LYS A O 1
ATOM 859 N N . GLY A 1 105 ? -10.965 -10.380 23.266 1.00 95.69 105 GLY A N 1
ATOM 860 C CA . GLY A 1 105 ? -12.028 -9.495 22.793 1.00 95.69 105 GLY A CA 1
ATOM 861 C C . GLY A 1 105 ? -11.544 -8.419 21.813 1.00 95.69 105 GLY A C 1
ATOM 862 O O . GLY A 1 105 ? -10.449 -8.554 21.243 1.00 95.69 105 GLY A O 1
ATOM 863 N N . PRO A 1 106 ? -12.359 -7.380 21.564 1.00 97.31 106 PRO A N 1
ATOM 864 C CA . PRO A 1 106 ? -12.004 -6.309 20.646 1.00 97.31 106 PRO A CA 1
ATOM 865 C C . PRO A 1 106 ? -10.857 -5.485 21.236 1.00 97.31 106 PRO A C 1
ATOM 867 O O . PRO A 1 106 ? -10.944 -5.050 22.380 1.00 97.31 106 PRO A O 1
ATOM 870 N N . LEU A 1 107 ? -9.786 -5.263 20.472 1.00 96.94 107 LEU A N 1
ATOM 871 C CA . LEU A 1 107 ? -8.657 -4.433 20.903 1.00 96.94 107 LEU A CA 1
ATOM 872 C C . LEU A 1 107 ? -8.271 -3.400 19.841 1.00 96.94 107 LEU A C 1
ATOM 874 O O . LEU A 1 107 ? -8.449 -3.674 18.652 1.00 96.94 107 LEU A O 1
ATOM 878 N N . PRO A 1 108 ? -7.716 -2.245 20.248 1.00 96.19 108 PRO A N 1
ATOM 879 C CA . PRO A 1 108 ? -7.139 -1.274 19.325 1.00 96.19 108 PRO A CA 1
ATOM 880 C C . PRO A 1 108 ? -5.995 -1.862 18.477 1.00 96.19 108 PRO A C 1
ATOM 882 O O . PRO A 1 108 ? -5.486 -2.951 18.776 1.00 96.19 108 PRO A O 1
ATOM 885 N N . PRO A 1 109 ? -5.560 -1.146 17.426 1.00 93.81 109 PRO A N 1
ATOM 886 C CA . PRO A 1 109 ? -4.469 -1.585 16.570 1.00 93.81 109 PRO A CA 1
ATOM 887 C C . PRO A 1 109 ? -3.176 -1.712 17.385 1.00 93.81 109 PRO A C 1
ATOM 889 O O . PRO A 1 109 ? -2.892 -0.884 18.248 1.00 93.81 109 PRO A O 1
ATOM 892 N N . ARG A 1 110 ? -2.362 -2.729 17.090 1.00 89.19 110 ARG A N 1
ATOM 893 C CA . ARG A 1 110 ? -1.084 -2.979 17.791 1.00 89.19 110 ARG A CA 1
ATOM 894 C C . ARG A 1 110 ? 0.073 -2.141 17.249 1.00 89.19 110 ARG A C 1
ATOM 896 O O . ARG A 1 110 ? 1.151 -2.120 17.834 1.00 89.19 110 ARG A O 1
ATOM 903 N N . SER A 1 111 ? -0.121 -1.523 16.088 1.00 86.50 111 SER A N 1
ATOM 904 C CA . SER A 1 111 ? 0.851 -0.644 15.452 1.00 86.50 111 SER A CA 1
ATOM 905 C C . SER A 1 111 ? 0.155 0.352 14.531 1.00 86.50 111 SER A C 1
ATOM 907 O O . SER A 1 111 ? -0.952 0.107 14.040 1.00 86.50 111 SER A O 1
ATOM 909 N N . MET A 1 112 ? 0.854 1.442 14.210 1.00 87.88 112 MET A N 1
ATOM 910 C CA . MET A 1 112 ? 0.385 2.383 13.193 1.00 87.88 112 MET A CA 1
ATOM 911 C C . MET A 1 112 ? 0.230 1.756 11.818 1.00 87.88 112 MET A C 1
ATOM 913 O O . MET A 1 112 ? -0.695 2.119 11.103 1.00 87.88 112 MET A O 1
ATOM 917 N N . GLY A 1 113 ? 1.105 0.817 11.444 1.00 88.31 113 GLY A N 1
ATOM 918 C CA . GLY A 1 113 ? 0.997 0.125 10.159 1.00 88.31 113 GLY A CA 1
ATOM 919 C C . GLY A 1 113 ? -0.338 -0.606 10.037 1.00 88.31 113 GLY A C 1
ATOM 920 O O . GLY A 1 113 ? -1.053 -0.418 9.058 1.00 88.31 113 GLY A O 1
ATOM 921 N N . GLN A 1 114 ? -0.720 -1.340 11.086 1.00 90.00 114 GLN A N 1
ATOM 922 C CA . GLN A 1 114 ? -1.987 -2.065 11.132 1.00 90.00 114 GLN A CA 1
ATOM 923 C C . GLN A 1 114 ? -3.195 -1.118 11.006 1.00 90.00 114 GLN A C 1
ATOM 925 O O . GLN A 1 114 ? -4.104 -1.363 10.212 1.00 90.00 114 GLN A O 1
ATOM 930 N N . TRP A 1 115 ? -3.190 -0.002 11.742 1.00 93.44 115 TRP A N 1
ATOM 931 C CA . TRP A 1 115 ? -4.260 0.993 11.648 1.00 93.44 115 TRP A CA 1
ATOM 932 C C . TRP A 1 115 ? -4.332 1.648 10.264 1.00 93.44 115 TRP A C 1
ATOM 934 O O . TRP A 1 115 ? -5.408 1.719 9.672 1.00 93.44 115 TRP A O 1
ATOM 944 N N . LEU A 1 116 ? -3.196 2.095 9.722 1.00 93.38 116 LEU A N 1
ATOM 945 C CA . LEU A 1 116 ? -3.127 2.738 8.411 1.00 93.38 116 LEU A CA 1
ATOM 946 C C . LEU A 1 116 ? -3.665 1.813 7.313 1.00 93.38 116 LEU A C 1
ATOM 948 O O . LEU A 1 116 ? -4.458 2.257 6.480 1.00 93.38 116 LEU A O 1
ATOM 952 N N . ASP A 1 117 ? -3.278 0.540 7.314 1.00 92.56 117 ASP A N 1
ATOM 953 C CA . ASP A 1 117 ? -3.643 -0.418 6.263 1.00 92.56 117 ASP A CA 1
ATOM 954 C C . ASP A 1 117 ? -5.153 -0.709 6.192 1.00 92.56 117 ASP A C 1
ATOM 956 O O . ASP A 1 117 ? -5.647 -1.163 5.160 1.00 92.56 117 ASP A O 1
ATOM 960 N N . THR A 1 118 ? -5.908 -0.392 7.248 1.00 95.06 118 THR A N 1
ATOM 961 C CA . THR A 1 118 ? -7.348 -0.688 7.364 1.00 95.06 118 THR A CA 1
ATOM 962 C C . THR A 1 118 ? -8.260 0.529 7.197 1.00 95.06 118 THR A C 1
ATOM 964 O O . THR A 1 118 ? -9.484 0.421 7.337 1.00 95.06 118 THR A O 1
ATOM 967 N N . GLN A 1 119 ? -7.689 1.673 6.800 1.00 96.06 119 GLN A N 1
ATOM 968 C CA . GLN A 1 119 ? -8.425 2.887 6.419 1.00 96.06 119 GLN A CA 1
ATOM 969 C C . GLN A 1 119 ? -8.952 2.803 4.972 1.00 96.06 119 GLN A C 1
ATOM 971 O O . GLN A 1 119 ? -8.757 3.707 4.159 1.00 96.06 119 GLN A O 1
ATOM 976 N N . ASN A 1 120 ? -9.579 1.676 4.627 1.00 95.44 120 ASN A N 1
ATOM 977 C CA . ASN A 1 120 ? -9.977 1.302 3.267 1.00 95.44 120 ASN A CA 1
ATOM 978 C C . ASN A 1 120 ? -11.481 1.066 3.069 1.00 95.44 120 ASN A C 1
ATOM 980 O O . ASN A 1 120 ? -11.912 0.952 1.924 1.00 95.44 120 ASN A O 1
ATOM 984 N N . ASN A 1 121 ? -12.276 0.980 4.137 1.00 97.31 121 ASN A N 1
ATOM 985 C CA . ASN A 1 121 ? -13.699 0.669 4.013 1.00 97.31 121 ASN A CA 1
ATOM 986 C C . ASN A 1 121 ? -14.472 1.857 3.424 1.00 97.31 121 ASN A C 1
ATOM 988 O O . ASN A 1 121 ? -14.585 2.893 4.079 1.00 97.31 121 ASN A O 1
ATOM 992 N N . THR A 1 122 ? -15.003 1.694 2.211 1.00 96.81 122 THR A N 1
ATOM 993 C CA . THR A 1 122 ? -15.703 2.756 1.474 1.00 96.81 122 THR A CA 1
ATOM 994 C C . THR A 1 122 ? -17.071 3.109 2.048 1.00 96.81 122 THR A C 1
ATOM 996 O O . THR A 1 122 ? -17.588 4.193 1.786 1.00 96.81 122 THR A O 1
ATOM 999 N N . ARG A 1 123 ? -17.644 2.238 2.894 1.00 97.25 123 ARG A N 1
ATOM 1000 C CA . ARG A 1 123 ? -18.919 2.474 3.591 1.00 97.25 123 ARG A CA 1
ATOM 1001 C C . ARG A 1 123 ? -18.923 3.776 4.397 1.00 97.25 123 ARG A C 1
ATOM 1003 O O . ARG A 1 123 ? -19.983 4.356 4.611 1.00 97.25 123 ARG A O 1
ATOM 1010 N N . TYR A 1 124 ? -17.759 4.213 4.873 1.00 97.44 124 TYR A N 1
ATOM 1011 C CA . TYR A 1 124 ? -17.634 5.357 5.775 1.00 97.44 124 TYR A CA 1
ATOM 1012 C C . TYR A 1 124 ? -17.142 6.634 5.094 1.00 97.44 124 TYR A C 1
ATOM 1014 O O . TYR A 1 124 ? -16.926 7.627 5.782 1.00 97.44 124 TYR A O 1
ATOM 1022 N N . ASP A 1 125 ? -16.988 6.640 3.773 1.00 96.12 125 ASP A N 1
ATOM 1023 C CA . ASP A 1 125 ? -16.306 7.729 3.061 1.00 96.12 125 ASP A CA 1
ATOM 1024 C C . ASP A 1 125 ? -17.068 9.031 3.149 1.00 96.12 125 ASP A C 1
ATOM 1026 O O . ASP A 1 125 ? -16.494 10.065 3.470 1.00 96.12 125 ASP A O 1
ATOM 1030 N N . GLU A 1 126 ? -18.376 8.959 2.927 1.00 96.38 126 GLU A N 1
ATOM 1031 C CA . GLU A 1 126 ? -19.260 10.111 3.028 1.00 96.38 126 GLU A CA 1
ATOM 1032 C C . GLU A 1 126 ? -19.317 10.647 4.465 1.00 96.38 126 GLU A C 1
ATOM 1034 O O . GLU A 1 126 ? -19.239 11.852 4.688 1.00 96.38 126 GLU A O 1
ATOM 1039 N N . ALA A 1 127 ? -19.384 9.750 5.454 1.00 96.56 127 ALA A N 1
ATOM 1040 C CA . ALA A 1 127 ? -19.465 10.126 6.863 1.00 96.56 127 ALA A CA 1
ATOM 1041 C C . ALA A 1 127 ? -18.157 10.741 7.396 1.00 96.56 127 ALA A C 1
ATOM 1043 O O . ALA A 1 127 ? -18.193 11.648 8.230 1.00 96.56 127 ALA A O 1
ATOM 1044 N N . LEU A 1 128 ? -17.004 10.238 6.943 1.00 96.75 128 LEU A N 1
ATOM 1045 C CA . LEU A 1 128 ? -15.683 10.710 7.363 1.00 96.75 128 LEU A CA 1
ATOM 1046 C C . LEU A 1 128 ? -15.221 11.932 6.554 1.00 96.75 128 LEU A C 1
ATOM 1048 O O . LEU A 1 128 ? -14.552 12.804 7.110 1.00 96.75 128 LEU A O 1
ATOM 1052 N N . GLY A 1 129 ? -15.610 12.024 5.284 1.00 96.00 129 GLY A N 1
ATOM 1053 C CA . GLY A 1 129 ? -15.234 13.095 4.365 1.00 96.00 129 GLY A CA 1
ATOM 1054 C C . GLY A 1 129 ? -13.820 12.948 3.794 1.00 96.00 129 GLY A C 1
ATOM 1055 O O . GLY A 1 129 ? -12.942 12.300 4.366 1.00 96.00 129 GLY A O 1
ATOM 1056 N N . ASP A 1 130 ? -13.567 13.581 2.648 1.00 95.44 130 ASP A N 1
ATOM 1057 C CA . ASP A 1 130 ? -12.242 13.571 2.012 1.00 95.44 130 ASP A CA 1
ATOM 1058 C C . ASP A 1 130 ? -11.185 14.296 2.863 1.00 95.44 130 ASP A C 1
ATOM 1060 O O . ASP A 1 130 ? -10.012 13.919 2.846 1.00 95.44 130 ASP A O 1
ATOM 1064 N N . GLU A 1 131 ? -11.594 15.299 3.647 1.00 95.75 131 GLU A N 1
ATOM 1065 C CA . GLU A 1 131 ? -10.731 16.021 4.582 1.00 95.75 131 GLU A CA 1
ATOM 1066 C C . GLU A 1 131 ? -10.142 15.112 5.670 1.00 95.75 131 GLU A C 1
ATOM 1068 O O . GLU A 1 131 ? -8.994 15.305 6.065 1.00 95.75 131 GLU A O 1
ATOM 1073 N N . TYR A 1 132 ? -10.868 14.069 6.091 1.00 97.00 132 TYR A N 1
ATOM 1074 C CA . TYR A 1 132 ? -10.357 13.068 7.027 1.00 97.00 132 TYR A CA 1
ATOM 1075 C C . TYR A 1 132 ? -9.174 12.301 6.433 1.00 97.00 132 TYR A C 1
ATOM 1077 O O . TYR A 1 132 ? -8.115 12.197 7.051 1.00 97.00 132 TYR A O 1
ATOM 1085 N N . TYR A 1 133 ? -9.327 11.795 5.209 1.00 97.12 133 TYR A N 1
ATOM 1086 C CA . TYR A 1 133 ? -8.270 11.036 4.541 1.00 97.12 133 TYR A CA 1
ATOM 1087 C C . TYR A 1 133 ? -7.076 11.917 4.175 1.00 97.12 133 TYR A C 1
ATOM 1089 O O . TYR A 1 133 ? -5.934 11.476 4.308 1.00 97.12 133 TYR A O 1
ATOM 1097 N N . ALA A 1 134 ? -7.328 13.166 3.782 1.00 96.44 134 ALA A N 1
ATOM 1098 C CA . ALA A 1 134 ? -6.282 14.158 3.568 1.00 96.44 134 ALA A CA 1
ATOM 1099 C C . ALA A 1 134 ? -5.506 14.459 4.860 1.00 96.44 134 ALA A C 1
ATOM 1101 O O . ALA A 1 134 ? -4.280 14.560 4.826 1.00 96.44 134 ALA A O 1
ATOM 1102 N N . LEU A 1 135 ? -6.186 14.522 6.011 1.00 96.38 135 LEU A N 1
ATOM 1103 C CA . LEU A 1 135 ? -5.534 14.698 7.307 1.00 96.38 135 LEU A CA 1
ATOM 1104 C C . LEU A 1 135 ? -4.636 13.506 7.667 1.00 96.38 135 LEU A C 1
ATOM 1106 O O . LEU A 1 135 ? -3.533 13.710 8.171 1.00 96.38 135 LEU A O 1
ATOM 1110 N N . ILE A 1 136 ? -5.052 12.274 7.341 1.00 96.69 136 ILE A N 1
ATOM 1111 C CA . ILE A 1 136 ? -4.183 11.091 7.459 1.00 96.69 136 ILE A CA 1
ATOM 1112 C C . ILE A 1 136 ? -2.972 11.213 6.525 1.00 96.69 136 ILE A C 1
ATOM 1114 O O . ILE A 1 136 ? -1.866 10.889 6.938 1.00 96.69 136 ILE A O 1
ATOM 1118 N N . GLY A 1 137 ? -3.148 11.700 5.293 1.00 95.56 137 GLY A N 1
ATOM 1119 C CA . GLY A 1 137 ? -2.037 11.950 4.367 1.00 95.56 137 GLY A CA 1
ATOM 1120 C C . GLY A 1 137 ? -1.020 12.952 4.921 1.00 95.56 137 GLY A C 1
ATOM 1121 O O . GLY A 1 137 ? 0.178 12.683 4.906 1.00 95.56 137 GLY A O 1
ATOM 1122 N N . LEU A 1 138 ? -1.495 14.065 5.491 1.00 94.25 138 LEU A N 1
ATOM 1123 C CA . LEU A 1 138 ? -0.644 15.053 6.162 1.00 94.25 138 LEU A CA 1
ATOM 1124 C C . LEU A 1 138 ? 0.088 14.446 7.360 1.00 94.25 138 LEU A C 1
ATOM 1126 O O . LEU A 1 138 ? 1.286 14.664 7.517 1.00 94.25 138 LEU A O 1
ATOM 1130 N N . PHE A 1 139 ? -0.605 13.662 8.179 1.00 94.19 139 PHE A N 1
ATOM 1131 C CA . PHE A 1 139 ? -0.004 12.944 9.295 1.00 94.19 139 PHE A CA 1
ATOM 1132 C C . PHE A 1 139 ? 1.091 11.963 8.838 1.00 94.19 139 PHE A C 1
ATOM 1134 O O . PHE A 1 139 ? 2.209 11.995 9.358 1.00 94.19 139 PHE A O 1
ATOM 1141 N N . SER A 1 140 ? 0.806 11.146 7.820 1.00 93.38 140 SER A N 1
ATOM 1142 C CA . SER A 1 140 ? 1.763 10.215 7.216 1.00 93.38 140 SER A CA 1
ATOM 1143 C C . SER A 1 140 ? 3.009 10.928 6.692 1.00 93.38 140 SER A C 1
ATOM 1145 O O . SER A 1 140 ? 4.131 10.488 6.951 1.00 93.38 140 SER A O 1
ATOM 1147 N N . ASP A 1 141 ? 2.822 12.048 5.995 1.00 91.50 141 ASP A N 1
ATOM 1148 C CA . ASP A 1 141 ? 3.922 12.770 5.364 1.00 91.50 141 ASP A CA 1
ATOM 1149 C C . ASP A 1 141 ? 4.768 13.560 6.381 1.00 91.50 141 ASP A C 1
ATOM 1151 O O . ASP A 1 141 ? 5.992 13.592 6.266 1.00 91.50 141 ASP A O 1
ATOM 1155 N N . ASN A 1 142 ? 4.139 14.176 7.389 1.00 88.62 142 ASN A N 1
ATOM 1156 C CA . ASN A 1 142 ? 4.810 15.122 8.291 1.00 88.62 142 ASN A CA 1
ATOM 1157 C C . ASN A 1 142 ? 5.298 14.501 9.605 1.00 88.62 142 ASN A C 1
ATOM 1159 O O . ASN A 1 142 ? 6.281 14.978 10.165 1.00 88.62 142 ASN A O 1
ATOM 1163 N N . GLU A 1 143 ? 4.631 13.466 10.121 1.00 88.69 143 GLU A N 1
ATOM 1164 C CA . GLU A 1 143 ? 4.973 12.885 11.428 1.00 88.69 143 GLU A CA 1
ATOM 1165 C C . GLU A 1 143 ? 5.518 11.466 11.308 1.00 88.69 143 GLU A C 1
ATOM 1167 O O . GLU A 1 143 ? 6.486 11.109 11.984 1.00 88.69 143 GLU A O 1
ATOM 1172 N N . LEU A 1 144 ? 4.968 10.658 10.398 1.00 85.38 144 LEU A N 1
ATOM 1173 C CA . LEU A 1 144 ? 5.453 9.290 10.225 1.00 85.38 144 LEU A CA 1
ATOM 1174 C C . LEU A 1 144 ? 6.716 9.202 9.364 1.00 85.38 144 LEU A C 1
ATOM 1176 O O . LEU A 1 144 ? 7.474 8.245 9.529 1.00 85.38 144 LEU A O 1
ATOM 1180 N N . GLY A 1 145 ? 6.998 10.191 8.510 1.00 75.44 145 GLY A N 1
ATOM 1181 C CA . GLY A 1 145 ? 8.219 10.246 7.696 1.00 75.44 145 GLY A CA 1
ATOM 1182 C C . GLY A 1 145 ? 9.504 10.057 8.514 1.00 75.44 145 GLY A C 1
ATOM 1183 O O . GLY A 1 145 ? 10.331 9.212 8.172 1.00 75.44 145 GLY A O 1
ATOM 1184 N N . LEU A 1 146 ? 9.631 10.747 9.653 1.00 72.88 146 LEU A N 1
ATOM 1185 C CA . LEU A 1 146 ? 10.789 10.613 10.548 1.00 72.88 146 LEU A CA 1
ATOM 1186 C C . LEU A 1 146 ? 10.879 9.216 11.175 1.00 72.88 146 LEU A C 1
ATOM 1188 O O . LEU A 1 146 ? 11.946 8.603 11.169 1.00 72.88 146 LEU A O 1
ATOM 1192 N N . SER A 1 147 ? 9.753 8.672 11.650 1.00 79.44 147 SER A N 1
ATOM 1193 C CA . SER A 1 147 ? 9.721 7.317 12.219 1.00 79.44 147 SER A CA 1
ATOM 1194 C C . SER A 1 147 ? 10.084 6.239 11.189 1.00 79.44 147 SER A C 1
ATOM 1196 O O . SER A 1 147 ? 10.721 5.236 11.521 1.00 79.44 147 SER A O 1
ATOM 1198 N N . ARG A 1 148 ? 9.741 6.450 9.909 1.00 86.19 148 ARG A N 1
ATOM 1199 C CA . ARG A 1 148 ? 10.182 5.580 8.814 1.00 86.19 148 ARG A CA 1
ATOM 1200 C C . ARG A 1 148 ? 11.678 5.666 8.611 1.00 86.19 148 ARG A C 1
ATOM 1202 O O . ARG A 1 148 ? 12.300 4.617 8.511 1.00 86.19 148 ARG A O 1
ATOM 1209 N N . GLU A 1 149 ? 12.252 6.865 8.537 1.00 88.12 149 GLU A N 1
ATOM 1210 C CA . GLU A 1 149 ? 13.700 7.013 8.374 1.00 88.12 149 GLU A CA 1
ATOM 1211 C C . GLU A 1 149 ? 14.458 6.368 9.529 1.00 88.12 149 GLU A C 1
ATOM 1213 O O . GLU A 1 149 ? 15.454 5.686 9.302 1.00 88.12 149 GLU A O 1
ATOM 1218 N N . GLU A 1 150 ? 13.958 6.501 10.756 1.00 86.69 150 GLU A N 1
ATOM 1219 C CA . GLU A 1 150 ? 14.526 5.814 11.909 1.00 86.69 150 GLU A CA 1
ATOM 1220 C C . GLU A 1 150 ? 14.422 4.291 11.782 1.00 86.69 150 GLU A C 1
ATOM 1222 O O . GLU A 1 150 ? 15.396 3.579 12.032 1.00 86.69 150 GLU A O 1
ATOM 1227 N N . ARG A 1 151 ? 13.282 3.774 11.315 1.00 85.94 151 ARG A N 1
ATOM 1228 C CA . ARG A 1 151 ? 13.135 2.347 11.016 1.00 85.94 151 ARG A CA 1
ATOM 1229 C C . ARG A 1 151 ? 14.115 1.896 9.933 1.00 85.94 151 ARG A C 1
ATOM 1231 O O . ARG A 1 151 ? 14.727 0.844 10.089 1.00 85.94 151 ARG A O 1
ATOM 1238 N N . ILE A 1 152 ? 14.279 2.662 8.854 1.00 90.69 152 ILE A N 1
ATOM 1239 C CA . ILE A 1 152 ? 15.247 2.367 7.789 1.00 90.69 152 ILE A CA 1
ATOM 1240 C C . ILE A 1 152 ? 16.671 2.368 8.354 1.00 90.69 152 ILE A C 1
ATOM 1242 O O . ILE A 1 152 ? 17.393 1.392 8.165 1.00 90.69 152 ILE A O 1
ATOM 1246 N N . ARG A 1 153 ? 17.042 3.385 9.136 1.00 91.88 153 ARG A N 1
ATOM 1247 C CA . ARG A 1 153 ? 18.331 3.480 9.833 1.00 91.88 153 ARG A CA 1
ATOM 1248 C C . ARG A 1 153 ? 18.611 2.248 10.694 1.00 91.88 153 ARG A C 1
ATOM 1250 O O . ARG A 1 153 ? 19.678 1.653 10.569 1.00 91.88 153 ARG A O 1
ATOM 1257 N N . SER A 1 154 ? 17.658 1.842 11.532 1.00 90.38 154 SER A N 1
ATOM 1258 C CA . SER A 1 154 ? 17.796 0.662 12.395 1.00 90.38 154 SER A CA 1
ATOM 1259 C C . SER A 1 154 ? 17.928 -0.632 11.592 1.00 90.38 154 SER A C 1
ATOM 1261 O O . SER A 1 154 ? 18.708 -1.506 11.960 1.00 90.38 154 SER A O 1
ATOM 1263 N N . ARG A 1 155 ? 17.217 -0.754 10.464 1.00 90.19 155 ARG A N 1
ATOM 1264 C CA . ARG A 1 155 ? 17.346 -1.911 9.564 1.00 90.19 155 ARG A CA 1
ATOM 1265 C C . ARG A 1 155 ? 18.720 -1.967 8.906 1.00 90.19 155 ARG A C 1
ATOM 1267 O O . ARG A 1 155 ? 19.335 -3.029 8.930 1.00 90.19 155 ARG A O 1
ATOM 1274 N N . ILE A 1 156 ? 19.224 -0.839 8.405 1.00 90.94 156 ILE A N 1
ATOM 1275 C CA . ILE A 1 156 ? 20.581 -0.734 7.848 1.00 90.94 156 ILE A CA 1
ATOM 1276 C C . ILE A 1 156 ? 21.615 -1.146 8.904 1.00 90.94 156 ILE A C 1
ATOM 1278 O O . ILE A 1 156 ? 22.473 -1.979 8.622 1.00 90.94 156 ILE A O 1
ATOM 1282 N N . ALA A 1 157 ? 21.496 -0.630 10.133 1.00 92.06 157 ALA A N 1
ATOM 1283 C CA . ALA A 1 157 ? 22.386 -0.982 11.241 1.00 92.06 157 ALA A CA 1
ATOM 1284 C C . ALA A 1 157 ? 22.337 -2.482 11.596 1.00 92.06 157 ALA A C 1
ATOM 1286 O O . ALA A 1 157 ? 23.350 -3.058 11.979 1.00 92.06 157 ALA A O 1
ATOM 1287 N N . ALA A 1 158 ? 21.182 -3.129 11.416 1.00 89.81 158 ALA A N 1
ATOM 1288 C CA . ALA A 1 158 ? 20.998 -4.569 11.593 1.00 89.81 158 ALA A CA 1
ATOM 1289 C C . ALA A 1 158 ? 21.380 -5.411 10.354 1.00 89.81 158 ALA A C 1
ATOM 1291 O O . ALA A 1 158 ? 21.102 -6.610 10.321 1.00 89.81 158 ALA A O 1
ATOM 1292 N N . GLY A 1 159 ? 21.955 -4.809 9.304 1.00 87.19 159 GLY A N 1
ATOM 1293 C CA . GLY A 1 159 ? 22.298 -5.496 8.051 1.00 87.19 159 GLY A CA 1
ATOM 1294 C C . GLY A 1 159 ? 21.086 -5.936 7.216 1.00 87.19 159 GLY A C 1
ATOM 1295 O O . GLY A 1 159 ? 21.220 -6.736 6.288 1.00 87.19 159 GLY A O 1
ATOM 1296 N N . GLN A 1 160 ? 19.892 -5.434 7.531 1.00 85.62 160 GLN A N 1
ATOM 1297 C CA . GLN A 1 160 ? 18.647 -5.740 6.830 1.00 85.62 160 GLN A CA 1
ATOM 1298 C C . GLN A 1 160 ? 18.437 -4.775 5.658 1.00 85.62 160 GLN A C 1
ATOM 1300 O O . GLN A 1 160 ? 18.699 -3.581 5.763 1.00 85.62 160 GLN A O 1
ATOM 1305 N N . LYS A 1 161 ? 17.902 -5.283 4.540 1.00 80.69 161 LYS A N 1
ATOM 1306 C CA . LYS A 1 161 ? 17.658 -4.494 3.320 1.00 80.69 161 LYS A CA 1
ATOM 1307 C C . LYS A 1 161 ? 16.169 -4.365 3.039 1.00 80.69 161 LYS A C 1
ATOM 1309 O O . LYS A 1 161 ? 15.495 -5.386 2.900 1.00 80.69 161 LYS A O 1
ATOM 1314 N N . GLY A 1 162 ? 15.679 -3.138 2.867 1.00 81.81 162 GLY A N 1
ATOM 1315 C CA . GLY A 1 162 ? 14.300 -2.864 2.462 1.00 81.81 162 GLY A CA 1
ATOM 1316 C C . GLY A 1 162 ? 13.224 -3.327 3.451 1.00 81.81 162 GLY A C 1
ATOM 1317 O O . GLY A 1 162 ? 13.459 -4.098 4.386 1.00 81.81 162 GLY A O 1
ATOM 1318 N N . LEU A 1 163 ? 12.005 -2.850 3.217 1.00 83.06 163 LEU A N 1
ATOM 1319 C CA . LEU A 1 163 ? 10.780 -3.279 3.897 1.00 83.06 163 LEU A CA 1
ATOM 1320 C C . LEU A 1 163 ? 10.070 -4.390 3.110 1.00 83.06 163 LEU A C 1
ATOM 1322 O O . LEU A 1 163 ? 9.486 -5.303 3.683 1.00 83.06 163 LEU A O 1
ATOM 1326 N N . SER A 1 164 ? 10.141 -4.329 1.781 1.00 89.75 164 SER A N 1
ATOM 1327 C CA . SER A 1 164 ? 9.588 -5.325 0.854 1.00 89.75 164 SER A CA 1
ATOM 1328 C C . SER A 1 164 ? 10.382 -5.311 -0.459 1.00 89.75 164 SER A C 1
ATOM 1330 O O . SER A 1 164 ? 11.401 -4.620 -0.565 1.00 89.75 164 SER A O 1
ATOM 1332 N N . GLY A 1 165 ? 9.953 -6.075 -1.465 1.00 92.69 165 GLY A N 1
ATOM 1333 C CA . GLY A 1 165 ? 10.621 -6.146 -2.764 1.00 92.69 165 GLY A CA 1
ATOM 1334 C C . GLY A 1 165 ? 9.726 -5.756 -3.933 1.00 92.69 165 GLY A C 1
ATOM 1335 O O . GLY A 1 165 ? 8.518 -5.970 -3.901 1.00 92.69 165 GLY A O 1
ATOM 1336 N N . ILE A 1 166 ? 10.353 -5.227 -4.983 1.00 96.50 166 ILE A N 1
ATOM 1337 C CA . ILE A 1 166 ? 9.732 -5.079 -6.299 1.00 96.50 166 ILE A CA 1
ATOM 1338 C C . ILE A 1 166 ? 9.597 -6.463 -6.930 1.00 96.50 166 ILE A C 1
ATOM 1340 O O . ILE A 1 166 ? 10.588 -7.187 -7.057 1.00 96.50 166 ILE A O 1
ATOM 1344 N N . ILE A 1 167 ? 8.379 -6.798 -7.345 1.00 96.81 167 ILE A N 1
ATOM 1345 C CA . ILE A 1 167 ? 8.066 -7.995 -8.125 1.00 96.81 167 ILE A CA 1
ATOM 1346 C C . ILE A 1 167 ? 7.975 -7.545 -9.594 1.00 96.81 167 ILE A C 1
ATOM 1348 O O . ILE A 1 167 ? 7.252 -6.590 -9.898 1.00 96.81 167 ILE A O 1
ATOM 1352 N N . PRO A 1 168 ? 8.743 -8.135 -10.525 1.00 97.06 168 PRO A N 1
ATOM 1353 C CA . PRO A 1 168 ? 8.672 -7.743 -11.926 1.00 97.06 168 PRO A CA 1
ATOM 1354 C C . PRO A 1 168 ? 7.295 -8.079 -12.511 1.00 97.06 168 PRO A C 1
ATOM 1356 O O . PRO A 1 168 ? 6.655 -9.064 -12.144 1.00 97.06 168 PRO A O 1
ATOM 1359 N N . ARG A 1 169 ? 6.835 -7.284 -13.479 1.00 96.88 169 ARG A N 1
ATOM 1360 C CA . ARG A 1 169 ? 5.665 -7.651 -14.287 1.00 96.88 169 ARG A CA 1
ATOM 1361 C C . ARG A 1 169 ? 5.961 -8.947 -15.027 1.00 96.88 169 ARG A C 1
ATOM 1363 O O . ARG A 1 169 ? 6.908 -8.979 -15.811 1.00 96.88 169 ARG A O 1
ATOM 1370 N N . TRP A 1 170 ? 5.135 -9.976 -14.841 1.00 96.62 170 TRP A N 1
ATOM 1371 C CA . TRP A 1 170 ? 5.365 -11.301 -15.431 1.00 96.62 170 TRP A CA 1
ATOM 1372 C C . TRP A 1 170 ? 5.711 -11.235 -16.929 1.00 96.62 170 TRP A C 1
ATOM 1374 O O . TRP A 1 170 ? 6.724 -11.778 -17.359 1.00 96.62 170 TRP A O 1
ATOM 1384 N N . LYS A 1 171 ? 4.932 -10.489 -17.727 1.00 95.75 171 LYS A N 1
ATOM 1385 C CA . LYS A 1 171 ? 5.163 -10.373 -19.179 1.00 95.75 171 LYS A CA 1
ATOM 1386 C C . LYS A 1 171 ? 6.540 -9.813 -19.548 1.00 95.75 171 LYS A C 1
ATOM 1388 O O . LYS A 1 171 ? 6.998 -10.069 -20.653 1.00 95.75 171 LYS A O 1
ATOM 1393 N N . SER A 1 172 ? 7.183 -9.057 -18.656 1.00 97.25 172 SER A N 1
ATOM 1394 C CA . SER A 1 172 ? 8.523 -8.502 -18.886 1.00 97.25 172 SER A CA 1
ATOM 1395 C C . SER A 1 172 ? 9.651 -9.506 -18.663 1.00 97.25 172 SER A C 1
ATOM 1397 O O . SER A 1 172 ? 10.749 -9.297 -19.168 1.00 97.25 172 SER A O 1
ATOM 1399 N N . VAL A 1 173 ? 9.386 -10.580 -17.917 1.00 97.06 173 VAL A N 1
ATOM 1400 C CA . VAL A 1 173 ? 10.377 -11.603 -17.563 1.00 97.06 173 VAL A CA 1
ATOM 1401 C C . VAL A 1 173 ? 10.033 -12.981 -18.118 1.00 97.06 173 VAL A C 1
ATOM 1403 O O . VAL A 1 173 ? 10.852 -13.871 -17.990 1.00 97.06 173 VAL A O 1
ATOM 1406 N N . LYS A 1 174 ? 8.877 -13.161 -18.772 1.00 95.62 174 LYS A N 1
ATOM 1407 C CA . LYS A 1 174 ? 8.330 -14.467 -19.187 1.00 95.62 174 LYS A CA 1
ATOM 1408 C C . LYS A 1 174 ? 9.280 -15.386 -19.972 1.00 95.62 174 LYS A C 1
ATOM 1410 O O . LYS A 1 174 ? 9.121 -16.598 -19.899 1.00 95.62 174 LYS A O 1
ATOM 1415 N N . ASP A 1 175 ? 10.223 -14.806 -20.713 1.00 94.50 175 ASP A N 1
ATOM 1416 C CA . ASP A 1 175 ? 11.161 -15.525 -21.583 1.00 94.50 175 ASP A CA 1
ATOM 1417 C C . ASP A 1 175 ? 12.532 -15.743 -20.905 1.00 94.50 175 ASP A C 1
ATOM 1419 O O . ASP A 1 175 ? 13.452 -16.286 -21.513 1.00 94.50 175 ASP A O 1
ATOM 1423 N N . ILE A 1 176 ? 12.693 -15.309 -19.649 1.00 95.06 176 ILE A N 1
ATOM 1424 C CA . ILE A 1 176 ? 13.918 -15.503 -18.870 1.00 95.06 176 ILE A CA 1
ATOM 1425 C C . ILE A 1 176 ? 13.852 -16.863 -18.160 1.00 95.06 176 ILE A C 1
ATOM 1427 O O . ILE A 1 176 ? 12.914 -17.111 -17.401 1.00 95.06 176 ILE A O 1
ATOM 1431 N N . PRO A 1 177 ? 14.841 -17.753 -18.344 1.00 92.50 177 PRO A N 1
ATOM 1432 C CA . PRO A 1 177 ? 14.894 -19.007 -17.603 1.00 92.50 177 PRO A CA 1
ATOM 1433 C C . PRO A 1 177 ? 15.218 -18.768 -16.119 1.00 92.50 177 PRO A C 1
ATOM 1435 O O . PRO A 1 177 ? 15.954 -17.846 -15.769 1.00 92.50 177 PRO A O 1
ATOM 1438 N N . GLY A 1 178 ? 14.710 -19.631 -15.234 1.00 90.31 178 GLY A N 1
ATOM 1439 C CA . GLY A 1 178 ? 15.068 -19.601 -13.809 1.00 90.31 178 GLY A CA 1
ATOM 1440 C C . GLY A 1 178 ? 14.455 -18.440 -13.014 1.00 90.31 178 GLY A C 1
ATOM 1441 O O . GLY A 1 178 ? 15.079 -17.926 -12.082 1.00 90.31 178 GLY A O 1
ATOM 1442 N N . ILE A 1 179 ? 13.245 -18.008 -13.379 1.00 94.38 179 ILE A N 1
ATOM 1443 C CA . ILE A 1 179 ? 12.451 -17.084 -12.558 1.00 94.38 179 ILE A CA 1
ATOM 1444 C C . ILE A 1 179 ? 12.086 -17.797 -11.260 1.00 94.38 179 ILE A C 1
ATOM 1446 O O . ILE A 1 179 ? 11.571 -18.917 -11.284 1.00 94.38 179 ILE A O 1
ATOM 1450 N N . LEU A 1 180 ? 12.361 -17.159 -10.124 1.00 95.00 180 LEU A N 1
ATOM 1451 C CA . LEU A 1 180 ? 12.040 -17.753 -8.833 1.00 95.00 180 LEU A CA 1
ATOM 1452 C C . LEU A 1 180 ? 10.530 -17.677 -8.580 1.00 95.00 180 LEU A C 1
ATOM 1454 O O . LEU A 1 180 ? 9.918 -16.665 -8.927 1.00 95.00 180 LEU A O 1
ATOM 1458 N N . PRO A 1 181 ? 9.922 -18.667 -7.903 1.00 93.81 181 PRO A N 1
ATOM 1459 C CA . PRO A 1 181 ? 8.491 -18.632 -7.594 1.00 93.81 181 PRO A CA 1
ATOM 1460 C C . PRO A 1 181 ? 8.056 -17.359 -6.849 1.00 93.81 181 PRO A C 1
ATOM 1462 O O . PRO A 1 181 ? 6.989 -16.816 -7.111 1.00 93.81 181 PRO A O 1
ATOM 1465 N N . GLY A 1 182 ? 8.909 -16.825 -5.967 1.00 92.50 182 GLY A N 1
ATOM 1466 C CA . GLY A 1 182 ? 8.660 -15.565 -5.258 1.00 92.50 182 GLY A CA 1
ATOM 1467 C C . GLY A 1 182 ? 8.756 -14.292 -6.107 1.00 92.50 182 GLY A C 1
ATOM 1468 O O . GLY A 1 182 ? 8.361 -13.218 -5.656 1.00 92.50 182 GLY A O 1
ATOM 1469 N N . GLU A 1 183 ? 9.301 -14.392 -7.318 1.00 94.88 183 GLU A N 1
ATOM 1470 C CA . GLU A 1 183 ? 9.404 -13.299 -8.290 1.00 94.88 183 GLU A CA 1
ATOM 1471 C C . GLU A 1 183 ? 8.294 -13.352 -9.343 1.00 94.88 183 GLU A C 1
ATOM 1473 O O . GLU A 1 183 ? 8.096 -12.378 -10.071 1.00 94.88 183 GLU A O 1
ATOM 1478 N N . ASP A 1 184 ? 7.566 -14.467 -9.430 1.00 95.44 184 ASP A N 1
ATOM 1479 C CA . ASP A 1 184 ? 6.440 -14.635 -10.337 1.00 95.44 184 ASP A CA 1
ATOM 1480 C C . ASP A 1 184 ? 5.129 -14.323 -9.615 1.00 95.44 184 ASP A C 1
ATOM 1482 O O . ASP A 1 184 ? 4.592 -15.124 -8.851 1.00 95.44 184 ASP A O 1
ATOM 1486 N N . VAL A 1 185 ? 4.567 -13.151 -9.914 1.00 95.38 185 VAL A N 1
ATOM 1487 C CA . VAL A 1 185 ? 3.275 -12.716 -9.367 1.00 95.38 185 VAL A CA 1
ATOM 1488 C C . VAL A 1 185 ? 2.154 -13.744 -9.578 1.00 95.38 185 VAL A C 1
ATOM 1490 O O . VAL A 1 185 ? 1.230 -13.810 -8.772 1.00 95.38 185 VAL A O 1
ATOM 1493 N N . ARG A 1 186 ? 2.228 -14.580 -10.622 1.00 96.25 186 ARG A N 1
ATOM 1494 C CA . ARG A 1 186 ? 1.222 -15.616 -10.886 1.00 96.25 186 ARG A CA 1
ATOM 1495 C C . ARG A 1 186 ? 1.328 -16.765 -9.898 1.00 96.25 186 ARG A C 1
ATOM 1497 O O . ARG A 1 186 ? 0.299 -17.246 -9.441 1.00 96.25 186 ARG A O 1
ATOM 1504 N N . GLU A 1 187 ? 2.544 -17.180 -9.557 1.00 95.94 187 GLU A N 1
ATOM 1505 C CA . GLU A 1 187 ? 2.778 -18.235 -8.567 1.00 95.94 187 GLU A CA 1
ATOM 1506 C C . GLU A 1 187 ? 2.363 -17.767 -7.171 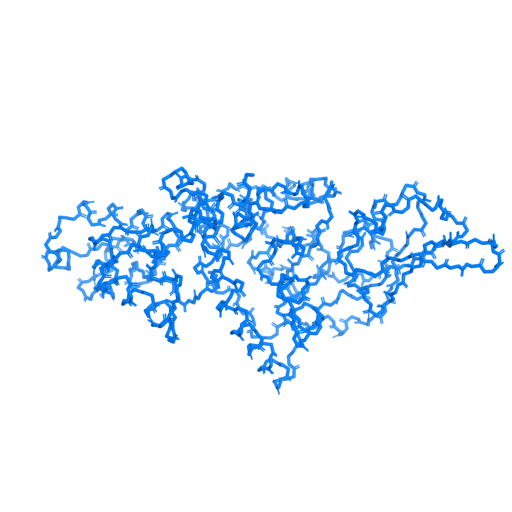1.00 95.94 187 GLU A C 1
ATOM 1508 O O . GLU A 1 187 ? 1.693 -18.504 -6.450 1.00 95.94 187 GLU A O 1
ATOM 1513 N N . LEU A 1 188 ? 2.646 -16.503 -6.832 1.00 95.38 188 LEU A N 1
ATOM 1514 C CA . LEU A 1 188 ? 2.164 -15.879 -5.596 1.00 95.38 188 LEU A CA 1
ATOM 1515 C C . LEU A 1 188 ? 0.629 -15.887 -5.502 1.00 95.38 188 LEU A C 1
ATOM 1517 O O . LEU A 1 188 ? 0.076 -16.246 -4.463 1.00 95.38 188 LEU A O 1
ATOM 1521 N N . ILE A 1 189 ? -0.064 -15.535 -6.591 1.00 96.50 189 ILE A N 1
ATOM 1522 C CA . ILE A 1 189 ? -1.534 -15.561 -6.658 1.00 96.50 189 ILE A CA 1
ATOM 1523 C C . ILE A 1 189 ? -2.064 -16.997 -6.568 1.00 96.50 189 ILE A C 1
ATOM 1525 O O . ILE A 1 189 ? -2.969 -17.270 -5.783 1.00 96.50 189 ILE A O 1
ATOM 1529 N N . ARG A 1 190 ? -1.501 -17.934 -7.339 1.00 96.25 190 ARG A N 1
ATOM 1530 C CA . ARG A 1 190 ? -1.951 -19.336 -7.374 1.00 96.25 190 ARG A CA 1
ATOM 1531 C C . ARG A 1 190 ? -1.792 -20.045 -6.036 1.00 96.25 190 ARG A C 1
ATOM 1533 O O . ARG A 1 190 ? -2.617 -20.890 -5.701 1.00 96.25 190 ARG A O 1
ATOM 1540 N N . ALA A 1 191 ? -0.763 -19.693 -5.271 1.00 94.25 191 ALA A N 1
ATOM 1541 C CA . ALA A 1 191 ? -0.508 -20.271 -3.959 1.00 94.25 191 ALA A CA 1
ATOM 1542 C C . ALA A 1 191 ? -1.479 -19.796 -2.862 1.00 94.25 191 ALA A C 1
ATOM 1544 O O . ALA A 1 191 ? -1.469 -20.363 -1.771 1.00 94.25 191 ALA A O 1
ATOM 1545 N N . ASN A 1 192 ? -2.319 -18.791 -3.133 1.00 93.38 192 ASN A N 1
ATOM 1546 C CA . ASN A 1 192 ? -3.262 -18.226 -2.172 1.00 93.38 192 ASN A CA 1
ATOM 1547 C C . ASN A 1 192 ? -4.716 -18.560 -2.543 1.00 93.38 192 ASN A C 1
ATOM 1549 O O . ASN A 1 192 ? -5.105 -18.503 -3.707 1.00 93.38 192 ASN A O 1
ATOM 1553 N N . GLU A 1 193 ? -5.528 -18.951 -1.556 1.00 90.75 193 GLU A N 1
ATOM 1554 C CA . GLU A 1 193 ? -6.960 -19.260 -1.753 1.00 90.75 193 GLU A CA 1
ATOM 1555 C C . GLU A 1 193 ? -7.846 -18.065 -1.395 1.00 90.75 193 GLU A C 1
ATOM 1557 O O . GLU A 1 193 ? -8.775 -17.711 -2.118 1.00 90.75 193 GLU A O 1
ATOM 1562 N N . ASP A 1 194 ? -7.533 -17.421 -0.272 1.00 95.06 194 ASP A N 1
ATOM 1563 C CA . ASP A 1 194 ? -8.231 -16.236 0.197 1.00 95.06 194 ASP A CA 1
ATOM 1564 C C . ASP A 1 194 ? -7.600 -14.997 -0.416 1.00 95.06 194 ASP A C 1
ATOM 1566 O O . ASP A 1 194 ? -6.540 -14.557 0.027 1.00 95.06 194 ASP A O 1
ATOM 1570 N N . ILE A 1 195 ? -8.255 -14.442 -1.432 1.00 97.69 195 ILE A N 1
ATOM 1571 C CA . ILE A 1 195 ? -7.830 -13.219 -2.109 1.00 97.69 195 ILE A CA 1
ATOM 1572 C C . ILE A 1 195 ? -8.978 -12.215 -2.054 1.00 97.69 195 ILE A C 1
ATOM 1574 O O . ILE A 1 195 ? -10.125 -12.547 -2.366 1.00 97.69 195 ILE A O 1
ATOM 1578 N N . ALA A 1 196 ? -8.668 -10.983 -1.657 1.00 97.75 196 ALA A N 1
ATOM 1579 C CA . ALA A 1 196 ? -9.617 -9.880 -1.694 1.00 97.75 196 ALA A CA 1
ATOM 1580 C C . ALA A 1 196 ? -9.044 -8.688 -2.458 1.00 97.75 196 ALA A C 1
ATOM 1582 O O . ALA A 1 196 ? -7.866 -8.347 -2.311 1.00 97.75 196 ALA A O 1
ATOM 1583 N N . LEU A 1 197 ? -9.905 -8.044 -3.247 1.00 98.00 197 LEU A N 1
ATOM 1584 C CA . LEU A 1 197 ? -9.633 -6.750 -3.855 1.00 98.00 197 LEU A CA 1
ATOM 1585 C C . LEU A 1 197 ? -10.265 -5.647 -3.005 1.00 98.00 197 LEU A C 1
ATOM 1587 O O . LEU A 1 197 ? -11.425 -5.751 -2.599 1.00 98.00 197 LEU A O 1
ATOM 1591 N N . LEU A 1 198 ? -9.477 -4.611 -2.722 1.00 96.62 198 LEU A N 1
ATOM 1592 C CA . LEU A 1 198 ? -9.823 -3.515 -1.825 1.00 96.62 198 LEU A CA 1
ATOM 1593 C C . LEU A 1 198 ? -9.585 -2.159 -2.495 1.00 96.62 198 LEU A C 1
ATOM 1595 O O . LEU A 1 198 ? -8.693 -1.997 -3.341 1.00 96.62 198 LEU A O 1
ATOM 1599 N N . HIS A 1 199 ? -10.269 -1.139 -1.978 1.00 97.06 199 HIS A N 1
ATOM 1600 C CA . HIS A 1 199 ? -9.823 0.242 -2.129 1.00 97.06 199 HIS A CA 1
ATOM 1601 C C . HIS A 1 199 ? -8.515 0.453 -1.348 1.00 97.06 199 HIS A C 1
ATOM 1603 O O . HIS A 1 199 ? -8.376 0.046 -0.199 1.00 97.06 199 HIS A O 1
ATOM 1609 N N . CYS A 1 200 ? -7.503 1.055 -1.969 1.00 96.38 200 CYS A N 1
ATOM 1610 C CA . CYS A 1 200 ? -6.189 1.221 -1.353 1.00 96.38 200 CYS A CA 1
ATOM 1611 C C . CYS A 1 200 ? -6.202 2.344 -0.302 1.00 96.38 200 CYS A C 1
ATOM 1613 O O . CYS A 1 200 ? -6.279 3.521 -0.663 1.00 96.38 200 CYS A O 1
ATOM 1615 N N . ALA A 1 201 ? -6.028 1.991 0.978 1.00 95.75 201 ALA A N 1
ATOM 1616 C CA . ALA A 1 201 ? -5.976 2.949 2.089 1.00 95.75 201 ALA A CA 1
ATOM 1617 C C . ALA A 1 201 ? -4.922 4.052 1.885 1.00 95.75 201 ALA A C 1
ATOM 1619 O O . ALA A 1 201 ? -5.175 5.212 2.190 1.00 95.75 201 ALA A O 1
ATOM 1620 N N . CYS A 1 202 ? -3.756 3.710 1.321 1.00 95.62 202 CYS A N 1
ATOM 1621 C CA . CYS A 1 202 ? -2.695 4.681 1.036 1.00 95.62 202 CYS A CA 1
ATOM 1622 C C . CYS A 1 202 ? -3.133 5.686 -0.036 1.00 95.62 202 CYS A C 1
ATOM 1624 O O . CYS A 1 202 ? -3.028 6.893 0.150 1.00 95.62 202 CYS A O 1
ATOM 1626 N N . ARG A 1 203 ? -3.669 5.184 -1.156 1.00 95.12 203 ARG A N 1
ATOM 1627 C CA . ARG A 1 203 ? -4.037 6.018 -2.308 1.00 95.12 203 ARG A CA 1
ATOM 1628 C C . ARG A 1 203 ? -5.155 6.997 -1.977 1.00 95.12 203 ARG A C 1
ATOM 1630 O O . ARG A 1 203 ? -5.140 8.125 -2.458 1.00 95.12 203 ARG A O 1
ATOM 1637 N N . LYS A 1 204 ? -6.093 6.561 -1.142 1.00 92.62 204 LYS A N 1
ATOM 1638 C CA . LYS A 1 204 ? -7.241 7.346 -0.702 1.00 92.62 204 LYS A CA 1
ATOM 1639 C C . LYS A 1 204 ? -6.860 8.641 0.021 1.00 92.62 204 LYS A C 1
ATOM 1641 O O . LYS A 1 204 ? -7.598 9.614 -0.064 1.00 92.62 204 LYS A O 1
ATOM 1646 N N . ARG A 1 205 ? -5.702 8.677 0.687 1.00 94.25 205 ARG A N 1
ATOM 1647 C CA . ARG A 1 205 ? -5.209 9.847 1.439 1.00 94.25 205 ARG A CA 1
ATOM 1648 C C . ARG A 1 205 ? -4.815 11.019 0.546 1.00 94.25 205 ARG A C 1
ATOM 1650 O O . ARG A 1 205 ? -4.876 12.164 0.975 1.00 94.25 205 ARG A O 1
ATOM 1657 N N . TYR A 1 206 ? -4.434 10.734 -0.697 1.00 93.44 206 TYR A N 1
ATOM 1658 C CA . TYR A 1 206 ? -3.862 11.714 -1.619 1.00 93.44 206 TYR A CA 1
ATOM 1659 C C . TYR A 1 206 ? -4.846 11.988 -2.756 1.00 93.44 206 TYR A C 1
ATOM 1661 O O . TYR A 1 206 ? -4.893 11.271 -3.763 1.00 93.44 206 TYR A O 1
ATOM 1669 N N . LYS A 1 207 ? -5.695 13.002 -2.559 1.00 88.44 207 LYS A N 1
ATOM 1670 C CA . LYS A 1 207 ? -6.728 13.434 -3.521 1.00 88.44 207 LYS A CA 1
ATOM 1671 C C . LYS A 1 207 ? -6.179 14.358 -4.616 1.00 88.44 207 LYS A C 1
ATOM 1673 O O . LYS A 1 207 ? -6.844 14.575 -5.621 1.00 88.44 207 LYS A O 1
ATOM 1678 N N . ASP A 1 208 ? -4.965 14.864 -4.431 1.00 87.69 208 ASP A N 1
ATOM 1679 C CA . ASP A 1 208 ? -4.179 15.686 -5.357 1.00 87.69 208 ASP A CA 1
ATOM 1680 C C . ASP A 1 208 ? -3.326 14.867 -6.344 1.00 87.69 208 ASP A C 1
ATOM 1682 O O . ASP A 1 208 ? -2.692 15.436 -7.233 1.00 87.69 208 ASP A O 1
ATOM 1686 N N . ARG A 1 209 ? -3.313 13.533 -6.209 1.00 91.38 209 ARG A N 1
ATOM 1687 C CA . ARG A 1 209 ? -2.553 12.617 -7.072 1.00 91.38 209 ARG A CA 1
ATOM 1688 C C . ARG A 1 209 ? -2.841 12.842 -8.561 1.00 91.38 209 ARG A C 1
ATOM 1690 O O . ARG A 1 209 ? -3.990 13.005 -8.973 1.00 91.38 209 ARG A O 1
ATOM 1697 N N . THR A 1 210 ? -1.805 12.741 -9.389 1.00 91.69 210 THR A N 1
ATOM 1698 C CA . THR A 1 210 ? -1.894 12.950 -10.848 1.00 91.69 210 THR A CA 1
ATOM 1699 C C . THR A 1 210 ? -1.692 11.664 -11.644 1.00 91.69 210 THR A C 1
ATOM 1701 O O . THR A 1 210 ? -1.887 11.644 -12.858 1.00 91.69 210 THR A O 1
ATOM 1704 N N . CYS A 1 211 ? -1.363 10.555 -10.975 1.00 92.88 211 CYS A N 1
ATOM 1705 C CA . CYS A 1 211 ? -1.076 9.273 -11.616 1.00 92.88 211 CYS A CA 1
ATOM 1706 C C . CYS A 1 211 ? -2.260 8.611 -12.343 1.00 92.88 211 CYS A C 1
ATOM 1708 O O . CYS A 1 211 ? -2.058 7.646 -13.084 1.00 92.88 211 CYS A O 1
ATOM 1710 N N . GLY A 1 212 ? -3.494 9.073 -12.114 1.00 93.00 212 GLY A N 1
ATOM 1711 C CA . GLY A 1 212 ? -4.709 8.538 -12.742 1.00 93.00 212 GLY A CA 1
ATOM 1712 C C . GLY A 1 212 ? -5.080 7.111 -12.319 1.00 93.00 212 GLY A C 1
ATOM 1713 O O . GLY A 1 212 ? -5.997 6.522 -12.886 1.00 93.00 212 GLY A O 1
ATOM 1714 N N . VAL A 1 213 ? -4.379 6.537 -11.338 1.00 95.06 213 VAL A N 1
ATOM 1715 C CA . VAL A 1 213 ? -4.605 5.161 -10.891 1.00 95.06 213 VAL A CA 1
ATOM 1716 C C . VAL A 1 213 ? -5.880 5.086 -10.025 1.00 95.06 213 VAL A C 1
ATOM 1718 O O . VAL A 1 213 ? -6.022 5.902 -9.106 1.00 95.06 213 VAL A O 1
ATOM 1721 N N . PRO A 1 214 ? -6.795 4.121 -10.259 1.00 95.06 214 PRO A N 1
ATOM 1722 C CA . PRO A 1 214 ? -8.041 3.987 -9.500 1.00 95.06 214 PRO A CA 1
ATOM 1723 C C . PRO A 1 214 ? -7.792 3.556 -8.051 1.00 95.06 214 PRO A C 1
ATOM 1725 O O . PRO A 1 214 ? -6.737 3.014 -7.724 1.00 95.06 214 PRO A O 1
ATOM 1728 N N . GLU A 1 215 ? -8.755 3.794 -7.159 1.00 95.00 215 GLU A N 1
ATOM 1729 C CA . GLU A 1 215 ? -8.620 3.430 -5.740 1.00 95.00 215 GLU A CA 1
ATOM 1730 C C . GLU A 1 215 ? -8.761 1.924 -5.497 1.00 95.00 215 GLU A C 1
ATOM 1732 O O . GLU A 1 215 ? -7.965 1.376 -4.732 1.00 95.00 215 GLU A O 1
ATOM 1737 N N . GLU A 1 216 ? -9.702 1.249 -6.169 1.00 95.44 216 GLU A N 1
ATOM 1738 C CA . GLU A 1 216 ? -9.859 -0.212 -6.123 1.00 95.44 216 GLU A CA 1
ATOM 1739 C C . GLU A 1 216 ? -8.731 -0.889 -6.920 1.00 95.44 216 GLU A C 1
ATOM 1741 O O . GLU A 1 216 ? -8.806 -1.094 -8.130 1.00 95.44 216 GLU A O 1
ATOM 1746 N N . LEU A 1 217 ? -7.616 -1.152 -6.240 1.00 94.69 217 LEU A N 1
ATOM 1747 C CA . LEU A 1 217 ? -6.420 -1.736 -6.850 1.00 94.69 217 LEU A CA 1
ATOM 1748 C C . LEU A 1 217 ? -5.553 -2.514 -5.854 1.00 94.69 217 LEU A C 1
ATOM 1750 O O . LEU A 1 217 ? -4.524 -3.058 -6.241 1.00 94.69 217 LEU A O 1
ATOM 1754 N N . CYS A 1 218 ? -5.897 -2.515 -4.566 1.00 95.12 218 CYS A N 1
ATOM 1755 C CA . CYS A 1 218 ? -5.101 -3.171 -3.537 1.00 95.12 218 CYS A CA 1
ATOM 1756 C C . CYS A 1 218 ? -5.523 -4.634 -3.431 1.00 95.12 218 CYS A C 1
ATOM 1758 O O . CYS A 1 218 ? -6.696 -4.906 -3.185 1.00 95.12 218 CYS A O 1
ATOM 1760 N N . MET A 1 219 ? -4.586 -5.562 -3.606 1.00 97.00 219 MET A N 1
ATOM 1761 C CA . MET A 1 219 ? -4.859 -6.989 -3.482 1.00 97.00 219 MET A CA 1
ATOM 1762 C C . MET A 1 219 ? -4.267 -7.499 -2.174 1.00 97.00 219 MET A C 1
ATOM 1764 O O . MET A 1 219 ? -3.080 -7.318 -1.914 1.00 97.00 219 MET A O 1
ATOM 1768 N N . VAL A 1 220 ? -5.083 -8.144 -1.350 1.00 95.56 220 VAL A N 1
ATOM 1769 C CA . VAL A 1 220 ? -4.635 -8.781 -0.106 1.00 95.56 220 VAL A CA 1
ATOM 1770 C C . VAL A 1 220 ? -4.915 -10.271 -0.145 1.00 95.56 220 VAL A C 1
ATOM 1772 O O . VAL A 1 220 ? -5.847 -10.719 -0.814 1.00 95.56 220 VAL A O 1
ATOM 1775 N N . MET A 1 221 ? -4.102 -11.034 0.578 1.00 94.06 221 MET A N 1
ATOM 1776 C CA . MET A 1 221 ? -4.127 -12.490 0.570 1.00 94.06 221 MET A CA 1
ATOM 1777 C C . MET A 1 221 ? -4.096 -13.078 1.987 1.00 94.06 221 MET A C 1
ATOM 1779 O O . MET A 1 221 ? -3.552 -12.484 2.926 1.00 94.06 221 MET A O 1
ATOM 1783 N N . GLY A 1 222 ? -4.676 -14.267 2.142 1.00 92.25 222 GLY A N 1
ATOM 1784 C CA . GLY A 1 222 ? -4.708 -15.024 3.392 1.00 92.25 222 GLY A CA 1
ATOM 1785 C C . GLY A 1 222 ? -5.589 -14.375 4.462 1.00 92.25 222 GLY A C 1
ATOM 1786 O O . GLY A 1 222 ? -6.655 -13.831 4.175 1.00 92.25 222 GLY A O 1
ATOM 1787 N N . ARG A 1 223 ? -5.138 -14.391 5.725 1.00 91.00 223 ARG A N 1
ATOM 1788 C CA . ARG A 1 223 ? -5.908 -13.838 6.861 1.00 91.00 223 ARG A CA 1
ATOM 1789 C C . ARG A 1 223 ? -6.284 -12.367 6.676 1.00 91.00 223 ARG A C 1
ATOM 1791 O O . ARG A 1 223 ? -7.374 -11.972 7.075 1.00 91.00 223 ARG A O 1
ATOM 1798 N N . ALA A 1 224 ? -5.415 -11.582 6.036 1.00 91.81 224 ALA A N 1
ATOM 1799 C CA . ALA A 1 224 ? -5.689 -10.185 5.717 1.00 91.81 224 ALA A CA 1
ATOM 1800 C C . ALA A 1 224 ? -6.876 -10.033 4.750 1.00 91.81 224 ALA A C 1
ATOM 1802 O O . ALA A 1 224 ? -7.672 -9.108 4.904 1.00 91.81 224 ALA A O 1
ATOM 1803 N N . ALA A 1 225 ? -7.024 -10.946 3.783 1.00 95.75 225 ALA A N 1
ATOM 1804 C CA . ALA A 1 225 ? -8.173 -10.973 2.883 1.00 95.75 225 ALA A CA 1
ATOM 1805 C C . ALA A 1 225 ? -9.460 -11.303 3.637 1.00 95.75 225 ALA A C 1
ATOM 1807 O O . ALA A 1 225 ? -10.431 -10.559 3.531 1.00 95.75 225 ALA A O 1
ATOM 1808 N N . LEU A 1 226 ? -9.441 -12.359 4.457 1.00 95.00 226 LEU A N 1
ATOM 1809 C CA . LEU A 1 226 ? -10.588 -12.758 5.277 1.00 95.00 226 LEU A CA 1
ATOM 1810 C C . LEU A 1 226 ? -11.053 -11.637 6.206 1.00 95.00 226 LEU A C 1
ATOM 1812 O O . LEU A 1 226 ? -12.238 -11.328 6.245 1.00 95.00 226 LEU A O 1
ATOM 1816 N N . TYR A 1 227 ? -10.113 -10.992 6.897 1.00 95.44 227 TYR A N 1
ATOM 1817 C CA . TYR A 1 227 ? -10.396 -9.850 7.761 1.00 95.44 227 TYR A CA 1
ATOM 1818 C C . TYR A 1 227 ? -11.052 -8.695 6.990 1.00 95.44 227 TYR A C 1
ATOM 1820 O O . TYR A 1 227 ? -12.033 -8.118 7.452 1.00 95.44 227 TYR A O 1
ATOM 1828 N N . ASN A 1 228 ? -10.542 -8.366 5.797 1.00 97.06 228 ASN A N 1
ATOM 1829 C CA . ASN A 1 228 ? -11.097 -7.282 4.986 1.00 97.06 228 ASN A CA 1
ATOM 1830 C C . ASN A 1 228 ? -12.468 -7.603 4.381 1.00 97.06 228 ASN A C 1
ATOM 1832 O O . ASN A 1 228 ? -13.290 -6.696 4.255 1.00 97.06 228 ASN A O 1
ATOM 1836 N N . ILE A 1 229 ? -12.729 -8.866 4.046 1.00 97.56 229 ILE A N 1
ATOM 1837 C CA . ILE A 1 229 ? -14.051 -9.321 3.605 1.00 97.56 229 ILE A CA 1
ATOM 1838 C C . ILE A 1 229 ? -15.047 -9.243 4.769 1.00 97.56 229 ILE A C 1
ATOM 1840 O O . ILE A 1 229 ? -16.105 -8.640 4.619 1.00 97.56 229 ILE A O 1
ATOM 1844 N N . ASP A 1 230 ? -14.696 -9.793 5.936 1.00 97.19 230 ASP A N 1
ATOM 1845 C CA . ASP A 1 230 ? -15.586 -9.856 7.106 1.00 97.19 230 ASP A CA 1
ATOM 1846 C C . ASP A 1 230 ? -16.006 -8.466 7.605 1.00 97.19 230 ASP A C 1
ATOM 1848 O O . ASP A 1 230 ? -17.165 -8.230 7.935 1.00 97.19 230 ASP A O 1
ATOM 1852 N N . ARG A 1 231 ? -15.079 -7.503 7.586 1.00 96.62 231 ARG A N 1
ATOM 1853 C CA . ARG A 1 231 ? -15.357 -6.114 7.974 1.00 96.62 231 ARG A CA 1
ATOM 1854 C C . ARG A 1 231 ? -16.047 -5.272 6.888 1.00 96.62 231 ARG A C 1
ATOM 1856 O O . ARG A 1 231 ? -16.226 -4.072 7.088 1.00 96.62 231 ARG A O 1
ATOM 1863 N N . GLY A 1 232 ? -16.354 -5.857 5.727 1.00 97.25 232 GLY A N 1
ATOM 1864 C CA . GLY A 1 232 ? -17.011 -5.181 4.604 1.00 97.25 232 GLY A CA 1
ATOM 1865 C C . GLY A 1 232 ? -16.132 -4.197 3.820 1.00 97.25 232 GLY A C 1
ATOM 1866 O O . GLY A 1 232 ? -16.661 -3.336 3.128 1.00 97.25 232 GLY A O 1
ATOM 1867 N N . ALA A 1 233 ? -14.803 -4.293 3.920 1.00 96.94 233 ALA A N 1
ATOM 1868 C CA . ALA A 1 233 ? -13.860 -3.372 3.270 1.00 96.94 233 ALA A CA 1
ATOM 1869 C C . ALA A 1 233 ? -13.268 -3.908 1.951 1.00 96.94 233 ALA A C 1
ATOM 1871 O O . ALA A 1 233 ? -12.412 -3.261 1.340 1.00 96.94 233 ALA A O 1
ATOM 1872 N N . GLY A 1 234 ? -13.680 -5.104 1.529 1.00 95.75 234 GLY A N 1
ATOM 1873 C CA . GLY A 1 234 ? -13.135 -5.791 0.369 1.00 95.75 234 GLY A CA 1
ATOM 1874 C C . GLY A 1 234 ? -14.072 -6.836 -0.202 1.00 95.75 234 GLY A C 1
ATOM 1875 O O . GLY A 1 234 ? -14.874 -7.424 0.522 1.00 95.75 234 GLY A O 1
ATOM 1876 N N . ARG A 1 235 ? -13.919 -7.116 -1.496 1.00 97.06 235 ARG A N 1
ATOM 1877 C CA . ARG A 1 235 ? -14.629 -8.210 -2.165 1.00 97.06 235 ARG A CA 1
ATOM 1878 C C . ARG A 1 235 ? -13.692 -9.380 -2.419 1.00 97.06 235 ARG A C 1
ATOM 1880 O O . ARG A 1 235 ? -12.547 -9.184 -2.828 1.00 97.06 235 ARG A O 1
ATOM 1887 N N . ARG A 1 236 ? -14.188 -10.597 -2.193 1.00 98.00 236 ARG A N 1
ATOM 1888 C CA . ARG A 1 236 ? -13.474 -11.824 -2.560 1.00 98.00 236 ARG A CA 1
ATOM 1889 C C . ARG A 1 236 ? -13.324 -11.887 -4.079 1.00 98.00 236 ARG A C 1
ATOM 1891 O O . ARG A 1 236 ? -14.262 -11.551 -4.797 1.00 98.00 236 ARG A O 1
ATOM 1898 N N . ILE A 1 237 ? -12.161 -12.332 -4.537 1.00 98.19 237 ILE A N 1
ATOM 1899 C CA . ILE A 1 237 ? -11.904 -12.652 -5.942 1.00 98.19 237 ILE A CA 1
ATOM 1900 C C . ILE A 1 237 ? -11.262 -14.033 -6.046 1.00 98.19 237 ILE A C 1
ATOM 1902 O O . ILE A 1 237 ? -10.570 -14.487 -5.134 1.00 98.19 237 ILE A O 1
ATOM 1906 N N . THR A 1 238 ? -11.504 -14.705 -7.159 1.00 98.19 238 THR A N 1
ATOM 1907 C CA . THR A 1 238 ? -10.856 -15.965 -7.520 1.00 98.19 238 THR A CA 1
ATOM 1908 C C . THR A 1 238 ? -9.411 -15.730 -7.966 1.00 98.19 238 THR A C 1
ATOM 1910 O O . THR A 1 238 ? -8.997 -14.611 -8.284 1.00 98.19 238 THR A O 1
ATOM 1913 N N . ARG A 1 239 ? -8.623 -16.809 -8.029 1.00 97.75 239 ARG A N 1
ATOM 1914 C CA . ARG A 1 239 ? -7.255 -16.772 -8.571 1.00 97.75 239 ARG A CA 1
ATOM 1915 C C . ARG A 1 239 ? -7.236 -16.290 -10.022 1.00 97.75 239 ARG A C 1
ATOM 1917 O O . ARG A 1 239 ? -6.368 -15.500 -10.378 1.00 97.75 239 ARG A O 1
ATOM 1924 N N . ASP A 1 240 ? -8.196 -16.723 -10.834 1.00 98.12 240 ASP A N 1
ATOM 1925 C CA . ASP A 1 240 ? -8.265 -16.350 -12.250 1.00 98.12 240 ASP A CA 1
ATOM 1926 C C . ASP A 1 240 ? -8.613 -14.870 -12.424 1.00 98.12 240 ASP A C 1
ATOM 1928 O O . ASP A 1 240 ? -7.925 -14.165 -13.163 1.00 98.12 240 ASP A O 1
ATOM 1932 N N . GLU A 1 241 ? -9.582 -14.358 -11.658 1.00 98.19 241 GLU A N 1
ATOM 1933 C CA . GLU A 1 241 ? -9.883 -12.922 -11.620 1.00 98.19 241 GLU A CA 1
ATOM 1934 C C . GLU A 1 241 ? -8.674 -12.104 -11.148 1.00 98.19 241 GLU A C 1
ATOM 1936 O O . GLU A 1 241 ? -8.390 -11.049 -11.710 1.00 98.19 241 GLU A O 1
ATOM 1941 N N . ALA A 1 242 ? -7.920 -12.585 -10.154 1.00 97.94 242 ALA A N 1
ATOM 1942 C CA . ALA A 1 242 ? -6.703 -11.924 -9.686 1.00 97.94 242 ALA A CA 1
ATOM 1943 C C . ALA A 1 242 ? -5.607 -11.888 -10.768 1.00 97.94 242 ALA A C 1
ATOM 1945 O O . ALA A 1 242 ? -4.989 -10.843 -10.993 1.00 97.94 242 ALA A O 1
ATOM 1946 N N . LEU A 1 243 ? -5.376 -13.001 -11.471 1.00 97.88 243 LEU A N 1
ATOM 1947 C CA . LEU A 1 243 ? -4.424 -13.082 -12.585 1.00 97.88 243 LEU A CA 1
ATOM 1948 C C . LEU A 1 243 ? -4.826 -12.153 -13.739 1.00 97.88 243 LEU A C 1
ATOM 1950 O O . LEU A 1 243 ? -3.982 -11.445 -14.304 1.00 97.88 243 LEU A O 1
ATOM 1954 N N . GLU A 1 244 ? -6.112 -12.125 -14.083 1.00 97.56 244 GLU A N 1
ATOM 1955 C CA . GLU A 1 244 ? -6.652 -11.222 -15.094 1.00 97.56 244 GLU A CA 1
ATOM 1956 C C . GLU A 1 244 ? -6.492 -9.759 -14.670 1.00 97.56 244 GLU A C 1
ATOM 1958 O O . GLU A 1 244 ? -5.956 -8.950 -15.432 1.00 97.56 244 GLU A O 1
ATOM 1963 N N . PHE A 1 245 ? -6.847 -9.432 -13.428 1.00 97.50 245 PHE A N 1
ATOM 1964 C CA . PHE A 1 245 ? -6.713 -8.093 -12.868 1.00 97.50 245 PHE A CA 1
ATOM 1965 C C . PHE A 1 245 ? -5.267 -7.589 -12.943 1.00 97.50 245 PHE A C 1
ATOM 1967 O O . PHE A 1 245 ? -5.001 -6.504 -13.469 1.00 97.50 245 PHE A O 1
ATOM 1974 N N . VAL A 1 246 ? -4.298 -8.395 -12.496 1.00 96.44 246 VAL A N 1
ATOM 1975 C CA . VAL A 1 246 ? -2.877 -8.031 -12.576 1.00 96.44 246 VAL A CA 1
ATOM 1976 C C . VAL A 1 246 ? -2.432 -7.862 -14.030 1.00 96.44 246 VAL A C 1
ATOM 1978 O O . VAL A 1 246 ? -1.768 -6.877 -14.353 1.00 96.44 246 VAL A O 1
ATOM 1981 N N . SER A 1 247 ? -2.818 -8.770 -14.926 1.00 94.19 247 SER A N 1
ATOM 1982 C CA . SER A 1 247 ? -2.337 -8.772 -16.314 1.00 94.19 247 SER A CA 1
ATOM 1983 C C . SER A 1 247 ? -2.991 -7.737 -17.237 1.00 94.19 247 SER A C 1
ATOM 1985 O O . SER A 1 247 ? -2.384 -7.389 -18.260 1.00 94.19 247 SER A O 1
ATOM 1987 N N . LYS A 1 248 ? -4.194 -7.254 -16.904 1.00 94.56 248 LYS A N 1
ATOM 1988 C CA . LYS A 1 248 ? -4.966 -6.297 -17.711 1.00 94.56 248 LYS A CA 1
ATOM 1989 C C . LYS A 1 248 ? -5.158 -4.964 -17.001 1.00 94.56 248 LYS A C 1
ATOM 1991 O O . LYS A 1 248 ? -4.702 -3.942 -17.508 1.00 94.56 248 LYS A O 1
ATOM 1996 N N . GLU A 1 249 ? -5.784 -4.958 -15.828 1.00 95.50 249 GLU A N 1
ATOM 1997 C CA . GLU A 1 249 ? -6.168 -3.716 -15.146 1.00 95.50 249 GLU A CA 1
ATOM 1998 C C . GLU A 1 249 ? -4.948 -2.947 -14.651 1.00 95.50 249 GLU A C 1
ATOM 2000 O O . GLU A 1 249 ? -4.765 -1.772 -14.973 1.00 95.50 249 GLU A O 1
ATOM 2005 N N . THR A 1 250 ? -4.023 -3.620 -13.967 1.00 95.25 250 THR A N 1
ATOM 2006 C CA . THR A 1 250 ? -2.828 -2.938 -13.449 1.00 95.25 250 THR A CA 1
ATOM 2007 C C . THR A 1 250 ? -1.849 -2.534 -14.558 1.00 95.25 250 THR A C 1
ATOM 2009 O O . THR A 1 250 ? -1.039 -1.628 -14.364 1.00 95.25 250 THR A O 1
ATOM 2012 N N . ALA A 1 251 ? -1.909 -3.170 -15.735 1.00 93.06 251 ALA A N 1
ATOM 2013 C CA . ALA A 1 251 ? -1.075 -2.843 -16.897 1.00 93.06 251 ALA A CA 1
ATOM 2014 C C . ALA A 1 251 ? -1.456 -1.510 -17.561 1.00 93.06 251 ALA A C 1
ATOM 2016 O O . ALA A 1 251 ? -0.607 -0.840 -18.159 1.00 93.06 251 ALA A O 1
ATOM 2017 N N . LYS A 1 252 ? -2.704 -1.053 -17.391 1.00 94.31 252 LYS A N 1
ATOM 2018 C CA . LYS A 1 252 ? -3.156 0.262 -17.878 1.00 94.31 252 LYS A CA 1
ATOM 2019 C C . LYS A 1 252 ? -2.403 1.415 -17.210 1.00 94.31 252 LYS A C 1
ATOM 2021 O O . LYS A 1 252 ? -2.207 2.455 -17.830 1.00 94.31 252 LYS A O 1
ATOM 2026 N N . TYR A 1 253 ? -1.898 1.196 -15.997 1.00 95.62 253 TYR A N 1
ATOM 2027 C CA . TYR A 1 253 ? -1.331 2.231 -15.142 1.00 95.62 253 TYR A CA 1
ATOM 2028 C C . TYR A 1 253 ? 0.175 2.060 -14.908 1.00 95.62 253 TYR A C 1
ATOM 2030 O O . TYR A 1 253 ? 0.705 0.950 -15.006 1.00 95.62 253 TYR A O 1
ATOM 2038 N N . PRO A 1 254 ? 0.899 3.132 -14.548 1.00 94.19 254 PRO A N 1
ATOM 2039 C CA . PRO A 1 254 ? 2.327 3.063 -14.246 1.00 94.19 254 PRO A CA 1
ATOM 2040 C C . PRO A 1 254 ? 2.669 2.363 -12.929 1.00 94.19 254 PRO A C 1
ATOM 2042 O O . PRO A 1 254 ? 3.749 2.593 -12.412 1.00 94.19 254 PRO A O 1
ATOM 2045 N N . VAL A 1 255 ? 1.808 1.516 -12.365 1.00 97.06 255 VAL A N 1
ATOM 2046 C CA . VAL A 1 255 ? 2.031 0.911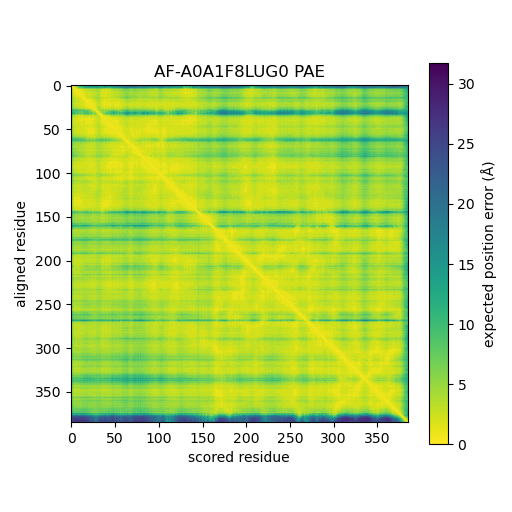 -11.045 1.00 97.06 255 VAL A CA 1
ATOM 2047 C C . VAL A 1 255 ? 3.146 -0.132 -11.044 1.00 97.06 255 VAL A C 1
ATOM 2049 O O . VAL A 1 255 ? 3.342 -0.848 -12.030 1.00 97.06 255 VAL A O 1
ATOM 2052 N N . VAL A 1 256 ? 3.841 -0.244 -9.913 1.00 97.50 256 VAL A N 1
ATOM 2053 C CA . VAL A 1 256 ? 4.821 -1.301 -9.640 1.00 97.50 256 VAL A CA 1
ATOM 2054 C C . VAL A 1 256 ? 4.252 -2.318 -8.659 1.00 97.50 256 VAL A C 1
ATOM 2056 O O . VAL A 1 256 ? 3.561 -1.939 -7.710 1.00 97.50 256 VAL A O 1
ATOM 2059 N N . HIS A 1 257 ? 4.540 -3.601 -8.889 1.00 97.38 257 HIS A N 1
ATOM 2060 C CA . HIS A 1 257 ? 4.181 -4.659 -7.951 1.00 97.38 257 HIS A CA 1
ATOM 2061 C C . HIS A 1 257 ? 5.172 -4.679 -6.796 1.00 97.38 257 HIS A C 1
ATOM 2063 O O . HIS A 1 257 ? 6.385 -4.714 -7.012 1.00 97.38 257 HIS A O 1
ATOM 2069 N N . ILE A 1 258 ? 4.650 -4.643 -5.576 1.00 95.50 258 ILE A N 1
ATOM 2070 C CA . ILE A 1 258 ? 5.442 -4.680 -4.349 1.00 95.50 258 ILE A CA 1
ATOM 2071 C C . ILE A 1 258 ? 4.855 -5.748 -3.440 1.00 95.50 258 ILE A C 1
ATOM 2073 O O . ILE A 1 258 ? 3.641 -5.811 -3.260 1.00 95.50 258 ILE A O 1
ATOM 2077 N N . GLY A 1 259 ? 5.712 -6.564 -2.841 1.00 92.62 259 GLY A N 1
ATOM 2078 C CA . GLY A 1 259 ? 5.283 -7.557 -1.869 1.00 92.62 259 GLY A CA 1
ATOM 2079 C C . GLY A 1 259 ? 6.441 -8.114 -1.055 1.00 92.62 259 GLY A C 1
ATOM 2080 O O . GLY A 1 259 ? 7.619 -7.854 -1.337 1.00 92.62 259 GLY A O 1
ATOM 2081 N N . THR A 1 260 ? 6.103 -8.866 -0.013 1.00 88.75 260 THR A N 1
ATOM 2082 C CA . THR A 1 260 ? 7.081 -9.572 0.819 1.00 88.75 260 THR A CA 1
ATOM 2083 C C . THR A 1 260 ? 7.861 -10.570 -0.033 1.00 88.75 260 THR A C 1
ATOM 2085 O O . THR A 1 260 ? 7.275 -11.344 -0.787 1.00 88.75 260 THR A O 1
ATOM 2088 N N . ARG A 1 261 ? 9.195 -10.572 0.085 1.00 89.25 261 ARG A N 1
ATOM 2089 C CA . ARG A 1 261 ? 10.016 -11.597 -0.572 1.00 89.25 261 ARG A CA 1
ATOM 2090 C C . ARG A 1 261 ? 9.892 -12.912 0.166 1.00 89.25 261 ARG A C 1
ATOM 2092 O O . ARG A 1 261 ? 10.134 -12.960 1.370 1.00 89.25 261 ARG A O 1
ATOM 2099 N N . THR A 1 262 ? 9.595 -13.965 -0.576 1.00 88.69 262 THR A N 1
ATOM 2100 C CA . THR A 1 262 ? 9.522 -15.325 -0.060 1.00 88.69 262 THR A CA 1
ATOM 2101 C C . THR A 1 262 ? 10.045 -16.304 -1.099 1.00 88.69 262 THR A C 1
ATOM 2103 O O . THR A 1 262 ? 9.767 -16.149 -2.283 1.00 88.69 262 THR A O 1
ATOM 2106 N N . ASN A 1 263 ? 10.779 -17.325 -0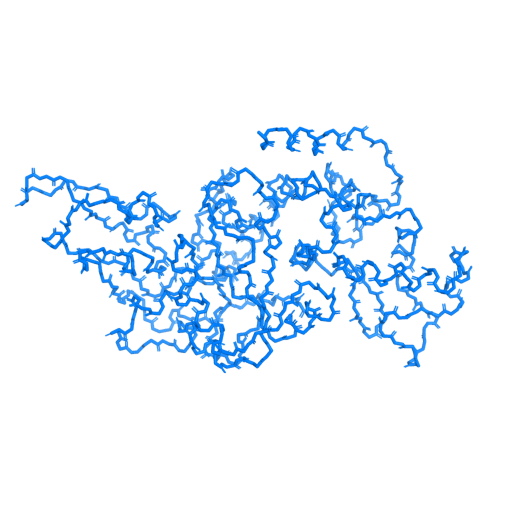.662 1.00 86.25 263 ASN A N 1
ATOM 2107 C CA . ASN A 1 263 ? 11.181 -18.424 -1.542 1.00 86.25 263 ASN A CA 1
ATOM 2108 C C . ASN A 1 263 ? 10.034 -19.418 -1.775 1.00 86.25 263 ASN A C 1
ATOM 2110 O O . ASN A 1 263 ? 10.017 -20.101 -2.793 1.00 86.25 263 ASN A O 1
ATOM 2114 N N . ASP A 1 264 ? 9.070 -19.471 -0.851 1.00 90.12 264 ASP A N 1
ATOM 2115 C CA . ASP A 1 264 ? 7.867 -20.292 -0.962 1.00 90.12 264 ASP A CA 1
ATOM 2116 C C . ASP A 1 264 ? 6.641 -19.381 -1.154 1.00 90.12 264 ASP A C 1
ATOM 2118 O O . ASP A 1 264 ? 6.279 -18.645 -0.225 1.00 90.12 264 ASP A O 1
ATOM 2122 N N . PRO A 1 265 ? 5.984 -19.408 -2.326 1.00 91.06 265 PRO A N 1
ATOM 2123 C CA . PRO A 1 265 ? 4.766 -18.648 -2.588 1.00 91.06 265 PRO A CA 1
ATOM 2124 C C . PRO A 1 265 ? 3.652 -18.846 -1.552 1.00 91.06 265 PRO A C 1
ATOM 2126 O O . PRO A 1 265 ? 2.895 -17.913 -1.301 1.00 91.06 265 PRO A O 1
ATOM 2129 N N . LYS A 1 266 ? 3.574 -20.002 -0.875 1.00 88.56 266 LYS A N 1
ATOM 2130 C CA . LYS A 1 266 ? 2.578 -20.259 0.189 1.00 88.56 266 LYS A CA 1
ATOM 2131 C C . LYS A 1 266 ? 2.791 -19.396 1.438 1.00 88.56 266 LYS A C 1
ATOM 2133 O O . LYS A 1 266 ? 1.879 -19.213 2.248 1.00 88.56 266 LYS A O 1
ATOM 2138 N N . ASN A 1 267 ? 3.998 -18.855 1.596 1.00 88.00 267 ASN A N 1
ATOM 2139 C CA . ASN A 1 267 ? 4.341 -17.914 2.658 1.00 88.00 267 ASN A CA 1
ATOM 2140 C C . ASN A 1 267 ? 4.121 -16.454 2.243 1.00 88.00 267 ASN A C 1
ATOM 2142 O O . ASN A 1 267 ? 4.319 -15.556 3.061 1.00 88.00 267 ASN A O 1
ATOM 2146 N N . PHE A 1 268 ? 3.681 -16.191 1.007 1.00 87.44 268 PHE A N 1
ATOM 2147 C CA . PHE A 1 268 ? 3.254 -14.858 0.603 1.00 87.44 268 PHE A CA 1
ATOM 2148 C C . PHE A 1 268 ? 1.913 -14.535 1.260 1.00 87.44 268 PHE A C 1
ATOM 2150 O O . PHE A 1 268 ? 0.849 -14.909 0.773 1.00 87.44 268 PHE A O 1
ATOM 2157 N N . ARG A 1 269 ? 1.985 -13.867 2.410 1.00 73.00 269 ARG A N 1
ATOM 2158 C CA . ARG A 1 269 ? 0.838 -13.452 3.219 1.00 73.00 269 ARG A CA 1
ATOM 2159 C C . ARG A 1 269 ? 0.865 -11.934 3.356 1.00 73.00 269 ARG A C 1
ATOM 2161 O O . ARG A 1 269 ? 1.933 -11.358 3.552 1.00 73.00 269 ARG A O 1
ATOM 2168 N N . GLY A 1 270 ? -0.298 -11.291 3.262 1.00 82.00 270 GLY A N 1
ATOM 2169 C CA . GLY A 1 270 ? -0.416 -9.835 3.374 1.00 82.00 270 GLY A CA 1
ATOM 2170 C C . GLY A 1 270 ? -0.852 -9.184 2.067 1.00 82.00 270 GLY A C 1
ATOM 2171 O O . GLY A 1 270 ? -1.829 -9.620 1.463 1.00 82.00 270 GLY A O 1
ATOM 2172 N N . VAL A 1 271 ? -0.172 -8.112 1.659 1.00 91.56 271 VAL A N 1
ATOM 2173 C CA . VAL A 1 271 ? -0.574 -7.280 0.516 1.00 91.56 271 VAL A CA 1
ATOM 2174 C C . VAL A 1 271 ? 0.306 -7.522 -0.712 1.00 91.56 271 VAL A C 1
ATOM 2176 O O . VAL A 1 271 ? 1.534 -7.472 -0.642 1.00 91.56 271 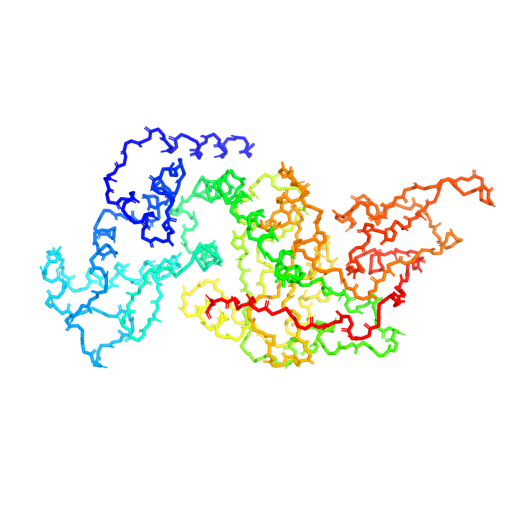VAL A O 1
ATOM 2179 N N . LEU A 1 272 ? -0.332 -7.730 -1.863 1.00 95.56 272 LEU A N 1
ATOM 2180 C CA . LEU A 1 272 ? 0.260 -7.503 -3.173 1.00 95.56 272 LEU A CA 1
ATOM 2181 C C . LEU A 1 272 ? -0.087 -6.073 -3.598 1.00 95.56 272 LEU A C 1
ATOM 2183 O O . LEU A 1 272 ? -1.188 -5.755 -4.052 1.00 95.56 272 LEU A O 1
ATOM 2187 N N . CYS A 1 273 ? 0.877 -5.185 -3.397 1.00 95.56 273 CYS A N 1
ATOM 2188 C CA . CYS A 1 273 ? 0.733 -3.767 -3.660 1.00 95.56 273 CYS A CA 1
ATOM 2189 C C . CYS A 1 273 ? 0.887 -3.458 -5.151 1.00 95.56 273 CYS A C 1
ATOM 2191 O O . CYS A 1 273 ? 1.770 -3.981 -5.827 1.00 95.56 273 CYS A O 1
ATOM 2193 N N . HIS A 1 274 ? 0.077 -2.516 -5.632 1.00 97.00 274 HIS A N 1
ATOM 2194 C CA . HIS A 1 274 ? 0.138 -1.961 -6.981 1.00 97.00 274 HIS A CA 1
ATOM 2195 C C . HIS A 1 274 ? 0.338 -0.442 -6.886 1.00 97.00 274 HIS A C 1
ATOM 2197 O O . HIS A 1 274 ? -0.587 0.366 -7.028 1.00 97.00 274 HIS A O 1
ATOM 2203 N N . CYS A 1 275 ? 1.564 -0.049 -6.551 1.00 96.69 275 CYS A N 1
ATOM 2204 C CA . CYS A 1 275 ? 1.867 1.283 -6.039 1.00 96.69 275 CYS A CA 1
ATOM 2205 C C . CYS A 1 275 ? 2.323 2.264 -7.119 1.00 96.69 275 CYS A C 1
ATOM 2207 O O . CYS A 1 275 ? 2.990 1.892 -8.085 1.00 96.69 275 CYS A O 1
ATOM 2209 N N . HIS A 1 276 ? 2.005 3.538 -6.894 1.00 97.69 276 HIS A N 1
ATOM 2210 C CA . HIS A 1 276 ? 2.603 4.671 -7.585 1.00 97.69 276 HIS A CA 1
ATOM 2211 C C . HIS A 1 276 ? 3.257 5.605 -6.556 1.00 97.69 276 HIS A C 1
ATOM 2213 O O . HIS A 1 276 ? 2.755 5.710 -5.434 1.00 97.69 276 HIS A O 1
ATOM 2219 N N . PHE A 1 277 ? 4.387 6.226 -6.896 1.00 95.81 277 PHE A N 1
ATOM 2220 C CA . PHE A 1 277 ? 5.218 6.974 -5.950 1.00 95.81 277 PHE A CA 1
ATOM 2221 C C . PHE A 1 277 ? 4.500 8.178 -5.335 1.00 95.81 277 PHE A C 1
ATOM 2223 O O . PHE A 1 277 ? 4.791 8.527 -4.198 1.00 95.81 277 PHE A O 1
ATOM 2230 N N . ASP A 1 278 ? 3.534 8.760 -6.051 1.00 94.38 278 ASP A N 1
ATOM 2231 C CA . ASP A 1 278 ? 2.730 9.900 -5.595 1.00 94.38 278 ASP A CA 1
ATOM 2232 C C . ASP A 1 278 ? 1.642 9.527 -4.574 1.00 94.38 278 ASP A C 1
ATOM 2234 O O . ASP A 1 278 ? 1.042 10.415 -3.985 1.00 94.38 278 ASP A O 1
ATOM 2238 N N . CYS A 1 279 ? 1.351 8.245 -4.341 1.00 94.56 279 CYS A N 1
ATOM 2239 C CA . CYS A 1 279 ? 0.226 7.844 -3.486 1.00 94.56 279 CYS A CA 1
ATOM 2240 C C . CYS A 1 279 ? 0.534 6.652 -2.570 1.00 94.56 279 CYS A C 1
ATOM 2242 O O . CYS A 1 279 ? -0.322 6.186 -1.818 1.00 94.56 279 CYS A O 1
ATOM 2244 N N . CYS A 1 280 ? 1.729 6.081 -2.690 1.00 94.94 280 CYS A N 1
ATOM 2245 C CA . CYS A 1 280 ? 2.179 4.983 -1.856 1.00 94.94 280 CYS A CA 1
ATOM 2246 C C . CYS A 1 280 ? 2.768 5.534 -0.563 1.00 94.94 280 CYS A C 1
ATOM 2248 O O . CYS A 1 280 ? 3.738 6.287 -0.596 1.00 94.94 280 CYS A O 1
ATOM 2250 N N . GLU A 1 281 ? 2.231 5.057 0.556 1.00 92.19 281 GLU A N 1
ATOM 2251 C CA . GLU A 1 281 ? 2.669 5.392 1.910 1.00 92.19 281 GLU A CA 1
ATOM 2252 C C . GLU A 1 281 ? 4.196 5.307 2.061 1.00 92.19 281 GLU A C 1
ATOM 2254 O O . GLU A 1 281 ? 4.803 6.183 2.658 1.00 92.19 281 GLU A O 1
ATOM 2259 N N . VAL A 1 282 ? 4.848 4.292 1.475 1.00 92.56 282 VAL A N 1
ATOM 2260 C CA . VAL A 1 282 ? 6.309 4.102 1.574 1.00 92.56 282 VAL A CA 1
ATOM 2261 C C . VAL A 1 282 ? 7.096 4.875 0.526 1.00 92.56 282 VAL A C 1
ATOM 2263 O O . VAL A 1 282 ? 8.126 5.442 0.873 1.00 92.56 282 VAL A O 1
ATOM 2266 N N . LEU A 1 283 ? 6.665 4.893 -0.740 1.00 94.62 283 LEU A N 1
ATOM 2267 C CA . LEU A 1 283 ? 7.445 5.540 -1.804 1.00 94.62 283 LEU A CA 1
ATOM 2268 C C . LEU A 1 283 ? 7.430 7.063 -1.694 1.00 94.62 283 LEU A C 1
ATOM 2270 O O . LEU A 1 283 ? 8.402 7.687 -2.107 1.00 94.62 283 LEU A O 1
ATOM 2274 N N . ARG A 1 284 ? 6.375 7.667 -1.136 1.00 93.81 284 ARG A N 1
ATOM 2275 C CA . ARG A 1 284 ? 6.290 9.127 -1.016 1.00 93.81 284 ARG A CA 1
ATOM 2276 C C . ARG A 1 284 ? 7.441 9.722 -0.212 1.00 93.81 284 ARG A C 1
ATOM 2278 O O . ARG A 1 284 ? 7.934 10.776 -0.595 1.00 93.81 284 ARG A O 1
ATOM 2285 N N . THR A 1 285 ? 7.926 9.047 0.834 1.00 92.44 285 THR A N 1
ATOM 2286 C CA . THR A 1 285 ? 9.052 9.545 1.644 1.00 92.44 285 THR A CA 1
ATOM 2287 C C . THR A 1 285 ? 10.313 9.795 0.802 1.00 92.44 285 THR A C 1
ATOM 2289 O O . THR A 1 285 ? 10.710 10.952 0.687 1.00 92.44 285 THR A O 1
ATOM 2292 N N . PRO A 1 286 ? 10.918 8.796 0.129 1.00 93.62 286 PRO A N 1
ATOM 2293 C CA . PRO A 1 286 ? 12.091 9.039 -0.709 1.00 93.62 286 PRO A CA 1
ATOM 2294 C C . PRO A 1 286 ? 11.795 9.748 -2.040 1.00 93.62 286 PRO A C 1
ATOM 2296 O O . PRO A 1 286 ? 12.717 10.322 -2.609 1.00 93.62 286 PRO A O 1
ATOM 2299 N N . MET A 1 287 ? 10.562 9.699 -2.563 1.00 93.75 287 MET A N 1
ATOM 2300 C CA . MET A 1 287 ? 10.270 10.163 -3.932 1.00 93.75 287 MET A CA 1
ATOM 2301 C C . MET A 1 287 ? 9.561 11.520 -4.022 1.00 93.75 287 MET A C 1
ATOM 2303 O O . MET A 1 287 ? 9.578 12.124 -5.090 1.00 93.75 287 MET A O 1
ATOM 2307 N N . VAL A 1 288 ? 8.902 11.978 -2.955 1.00 92.81 288 VAL A N 1
ATOM 2308 C CA . VAL A 1 288 ? 8.065 13.195 -2.959 1.00 92.81 288 VAL A CA 1
ATOM 2309 C C . VAL A 1 288 ? 8.445 14.140 -1.824 1.00 92.81 288 VAL A C 1
ATOM 2311 O O . VAL A 1 288 ? 8.654 15.322 -2.061 1.00 92.81 288 VAL A O 1
ATOM 2314 N N . ILE A 1 289 ? 8.536 13.622 -0.598 1.00 91.50 289 ILE A N 1
ATOM 2315 C CA . ILE A 1 289 ? 8.759 14.426 0.614 1.00 91.50 289 ILE A CA 1
ATOM 2316 C C . ILE A 1 289 ? 10.241 14.795 0.754 1.00 91.50 289 ILE A C 1
ATOM 2318 O O . ILE A 1 289 ? 10.578 15.901 1.167 1.00 91.50 289 ILE A O 1
ATOM 2322 N N . GLY A 1 290 ? 11.122 13.866 0.380 1.00 90.44 290 GLY A N 1
ATOM 2323 C CA . GLY A 1 290 ? 12.560 13.962 0.580 1.00 90.44 290 GLY A CA 1
ATOM 2324 C C . GLY A 1 290 ? 13.011 13.023 1.694 1.00 90.44 290 GLY A C 1
ATOM 2325 O O . GLY A 1 290 ? 12.392 12.938 2.753 1.00 90.44 290 GLY A O 1
ATOM 2326 N N . SER A 1 291 ? 14.099 12.299 1.442 1.00 91.50 291 SER A N 1
ATOM 2327 C CA . SER A 1 291 ? 14.692 11.385 2.412 1.00 91.50 291 SER A CA 1
ATOM 2328 C C . SER A 1 291 ? 16.211 11.426 2.354 1.00 91.50 291 SER A C 1
ATOM 2330 O O . SER A 1 291 ? 16.796 11.657 1.296 1.00 91.50 291 SER A O 1
ATOM 2332 N N . LYS A 1 292 ? 16.852 11.138 3.490 1.00 92.44 292 LYS A N 1
ATOM 2333 C CA . LYS A 1 292 ? 18.300 10.904 3.588 1.00 92.44 292 LYS A CA 1
ATOM 2334 C C . LYS A 1 292 ? 18.732 9.583 2.955 1.00 92.44 292 LYS A C 1
ATOM 2336 O O . LYS A 1 292 ? 19.914 9.401 2.674 1.00 92.44 292 LYS A O 1
ATOM 2341 N N . TYR A 1 293 ? 17.794 8.658 2.759 1.00 93.94 293 TYR A N 1
ATOM 2342 C CA . TYR A 1 293 ? 18.059 7.334 2.215 1.00 93.94 293 TYR A CA 1
ATOM 2343 C C . TYR A 1 293 ? 17.486 7.205 0.802 1.00 93.94 293 TYR A C 1
ATOM 2345 O O . TYR A 1 293 ? 16.358 7.645 0.552 1.00 93.94 293 TYR A O 1
ATOM 2353 N N . PRO A 1 294 ? 18.212 6.569 -0.133 1.00 94.00 294 PRO A N 1
ATOM 2354 C CA . PRO A 1 294 ? 17.677 6.315 -1.460 1.00 94.00 294 PRO A CA 1
ATOM 2355 C C . PRO A 1 294 ? 16.504 5.328 -1.387 1.00 94.00 294 PRO A C 1
ATOM 2357 O O . PRO A 1 294 ? 16.409 4.500 -0.479 1.00 94.00 294 PRO A O 1
ATOM 2360 N N . VAL A 1 295 ? 15.630 5.354 -2.398 1.00 95.06 295 VAL A N 1
ATOM 2361 C CA . VAL A 1 295 ? 14.463 4.452 -2.504 1.00 95.06 295 VAL A CA 1
ATOM 2362 C C . VAL A 1 295 ? 14.827 2.962 -2.379 1.00 95.06 295 VAL A C 1
ATOM 2364 O O . VAL A 1 295 ? 14.006 2.151 -1.952 1.00 95.06 295 VAL A O 1
ATOM 2367 N N . THR A 1 296 ? 16.072 2.601 -2.693 1.00 94.50 296 THR A N 1
ATOM 2368 C CA . THR A 1 296 ? 16.619 1.243 -2.578 1.00 94.50 296 THR A CA 1
ATOM 2369 C C . THR A 1 296 ? 16.741 0.742 -1.140 1.00 94.50 296 THR A C 1
ATOM 2371 O O . THR A 1 296 ? 16.724 -0.470 -0.930 1.00 94.50 296 THR A O 1
ATOM 2374 N N . GLU A 1 297 ? 16.810 1.643 -0.156 1.00 93.69 297 GLU A N 1
ATOM 2375 C CA . GLU A 1 297 ? 16.776 1.281 1.267 1.00 93.69 297 GLU A CA 1
ATOM 2376 C C . GLU A 1 297 ? 15.351 1.032 1.769 1.00 93.69 297 GLU A C 1
ATOM 2378 O O . GLU A 1 297 ? 15.146 0.286 2.724 1.00 93.69 297 GLU A O 1
ATOM 2383 N N . TYR A 1 298 ? 14.345 1.591 1.091 1.00 93.25 298 TYR A N 1
ATOM 2384 C CA . TYR A 1 298 ? 12.933 1.371 1.404 1.00 93.25 298 TYR A CA 1
ATOM 2385 C C . TYR A 1 298 ? 12.399 0.097 0.754 1.00 93.25 298 TYR A C 1
ATOM 2387 O O . TYR A 1 298 ? 11.743 -0.714 1.411 1.00 93.25 298 TYR A O 1
ATOM 2395 N N . TYR A 1 299 ? 12.704 -0.112 -0.528 1.00 94.31 299 TYR A N 1
ATOM 2396 C CA . TYR A 1 299 ? 12.298 -1.299 -1.271 1.00 94.31 299 TYR A CA 1
ATOM 2397 C C . TYR A 1 299 ? 13.458 -1.922 -2.026 1.00 94.31 299 TYR A C 1
ATOM 2399 O O . TYR A 1 299 ? 14.229 -1.253 -2.707 1.00 94.31 299 TYR A O 1
ATOM 2407 N N . ARG A 1 300 ? 13.532 -3.252 -1.976 1.00 93.81 300 ARG A N 1
ATOM 2408 C CA . ARG A 1 300 ? 14.563 -4.005 -2.686 1.00 93.81 300 ARG A CA 1
ATOM 2409 C C . ARG A 1 300 ? 14.235 -4.088 -4.176 1.00 93.81 300 ARG A C 1
ATOM 2411 O O . ARG A 1 300 ? 13.144 -4.531 -4.545 1.00 93.81 300 ARG A O 1
ATOM 2418 N N . LYS A 1 301 ? 15.206 -3.747 -5.026 1.00 95.94 301 LYS A N 1
ATOM 2419 C CA . LYS A 1 301 ? 15.144 -3.931 -6.488 1.00 95.94 301 LYS A CA 1
ATOM 2420 C C . LYS A 1 301 ? 14.922 -5.394 -6.850 1.00 95.94 301 LYS A C 1
ATOM 2422 O O . LYS A 1 301 ? 15.517 -6.243 -6.199 1.00 95.94 301 LYS A O 1
ATOM 2427 N N . SER A 1 302 ? 14.150 -5.710 -7.887 1.00 96.19 302 SER A N 1
ATOM 2428 C CA . SER A 1 302 ? 14.096 -7.095 -8.393 1.00 96.19 302 SER A CA 1
ATOM 2429 C C . SER A 1 302 ? 15.481 -7.553 -8.889 1.00 96.19 302 SER A C 1
ATOM 2431 O O . SER A 1 302 ? 16.370 -6.722 -9.082 1.00 96.19 302 SER A O 1
ATOM 2433 N N . ARG A 1 303 ? 15.686 -8.851 -9.151 1.00 96.62 303 ARG A N 1
ATOM 2434 C CA . ARG A 1 303 ? 16.954 -9.347 -9.729 1.00 96.62 303 ARG A CA 1
ATOM 2435 C C . ARG A 1 303 ? 17.186 -8.939 -11.188 1.00 96.62 303 ARG A C 1
ATOM 2437 O O . ARG A 1 303 ? 18.198 -9.310 -11.781 1.00 96.62 303 ARG A O 1
ATOM 2444 N N . TYR A 1 304 ? 16.256 -8.191 -11.777 1.00 98.06 304 TYR A N 1
ATOM 2445 C CA . TYR A 1 304 ? 16.231 -7.889 -13.199 1.00 98.06 304 TYR A CA 1
ATOM 2446 C C . TYR A 1 304 ? 16.443 -6.396 -13.461 1.00 98.06 304 TYR A C 1
ATOM 2448 O O . TYR A 1 304 ? 16.026 -5.541 -12.674 1.00 98.06 304 TYR A O 1
ATOM 2456 N N . ARG A 1 305 ? 17.042 -6.051 -14.601 1.00 98.19 305 ARG A N 1
ATOM 2457 C CA . ARG A 1 305 ? 17.158 -4.663 -15.080 1.00 98.19 305 ARG A CA 1
ATOM 2458 C C . ARG A 1 305 ? 16.656 -4.563 -16.504 1.00 98.19 305 ARG A C 1
ATOM 2460 O O . ARG A 1 305 ? 16.877 -5.468 -17.306 1.00 98.19 305 ARG A O 1
ATOM 2467 N N . ALA A 1 306 ? 15.964 -3.468 -16.795 1.00 98.19 306 ALA A N 1
ATOM 2468 C CA . ALA A 1 306 ? 15.515 -3.198 -18.148 1.00 98.19 306 ALA A CA 1
ATOM 2469 C C . ALA A 1 306 ? 16.715 -2.844 -19.032 1.00 98.19 306 ALA A C 1
ATOM 2471 O O . ALA A 1 306 ? 17.602 -2.102 -18.617 1.00 98.19 306 ALA A O 1
ATOM 2472 N N . VAL A 1 307 ? 16.704 -3.350 -20.256 1.00 97.50 307 VAL A N 1
ATOM 2473 C CA . VAL A 1 307 ? 17.632 -2.994 -21.330 1.00 97.50 307 VAL A CA 1
ATOM 2474 C C . VAL A 1 307 ? 16.804 -2.425 -22.473 1.00 97.50 307 VAL A C 1
ATOM 2476 O O . VAL A 1 307 ? 15.619 -2.735 -22.609 1.00 97.50 307 VAL A O 1
ATOM 2479 N N . VAL A 1 308 ? 17.398 -1.541 -23.263 1.00 97.38 308 VAL A N 1
ATOM 2480 C CA . VAL A 1 308 ? 16.777 -0.982 -24.461 1.00 97.38 308 VAL A CA 1
ATOM 2481 C C . VAL A 1 308 ? 17.691 -1.215 -25.650 1.00 97.38 308 VAL A C 1
ATOM 2483 O O . VAL A 1 308 ? 18.884 -0.955 -25.558 1.00 97.38 308 VAL A O 1
ATOM 2486 N N . ASP A 1 309 ? 17.122 -1.714 -26.741 1.00 97.00 309 ASP A N 1
ATOM 2487 C CA . ASP A 1 309 ? 17.740 -1.773 -28.059 1.00 97.00 309 ASP A CA 1
ATOM 2488 C C . ASP A 1 309 ? 17.537 -0.406 -28.742 1.00 97.00 309 ASP A C 1
ATOM 2490 O O . ASP A 1 309 ? 16.406 -0.075 -29.138 1.00 97.00 309 ASP A O 1
ATOM 2494 N N . PRO A 1 310 ? 18.591 0.425 -28.866 1.00 94.69 310 PRO A N 1
ATOM 2495 C CA . PRO A 1 310 ? 18.457 1.752 -29.447 1.00 94.69 310 PRO A CA 1
ATOM 2496 C C . PRO A 1 310 ? 18.039 1.702 -30.917 1.00 94.69 310 PRO A C 1
ATOM 2498 O O . PRO A 1 310 ? 17.322 2.605 -31.342 1.00 94.69 310 PRO A O 1
ATOM 2501 N N . ALA A 1 311 ? 18.392 0.653 -31.669 1.00 94.56 311 ALA A N 1
ATOM 2502 C CA . ALA A 1 311 ? 18.049 0.522 -33.0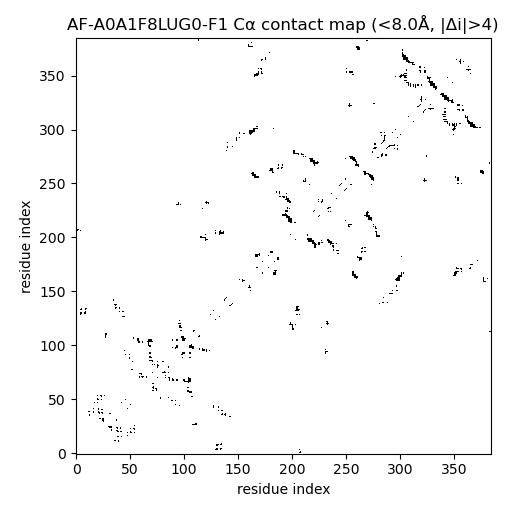85 1.00 94.56 311 ALA A CA 1
ATOM 2503 C C . ALA A 1 311 ? 16.539 0.323 -33.287 1.00 94.56 311 ALA A C 1
ATOM 2505 O O . ALA A 1 311 ? 15.941 0.915 -34.185 1.00 94.56 311 ALA A O 1
ATOM 2506 N N . LYS A 1 312 ? 15.889 -0.450 -32.405 1.00 96.19 312 LYS A N 1
ATOM 2507 C CA . LYS A 1 312 ? 14.425 -0.656 -32.425 1.00 96.19 312 LYS A CA 1
ATOM 2508 C C . LYS A 1 312 ? 13.640 0.513 -31.837 1.00 96.19 312 LYS A C 1
ATOM 2510 O O . LYS A 1 312 ? 12.434 0.639 -32.065 1.00 96.19 312 LYS A O 1
ATOM 2515 N N . CYS A 1 313 ? 14.285 1.358 -31.038 1.00 95.50 313 CYS A N 1
ATOM 2516 C CA . CYS A 1 313 ? 13.614 2.440 -30.338 1.00 95.50 313 CYS A CA 1
ATOM 2517 C C . CYS A 1 313 ? 13.060 3.495 -31.311 1.00 95.50 313 CYS A C 1
ATOM 2519 O O . CYS A 1 313 ? 13.792 4.114 -32.076 1.00 95.50 313 CYS A O 1
ATOM 2521 N N . LYS A 1 314 ? 11.752 3.767 -31.225 1.00 94.62 314 LYS A N 1
ATOM 2522 C CA . LYS A 1 314 ? 11.074 4.817 -32.012 1.00 94.62 314 LYS A CA 1
ATOM 2523 C C . LYS A 1 314 ? 10.988 6.170 -31.294 1.00 94.62 314 LYS A C 1
ATOM 2525 O O . LYS A 1 314 ? 10.230 7.033 -31.717 1.00 94.62 314 LYS A O 1
ATOM 2530 N N . LYS A 1 315 ? 11.701 6.343 -30.172 1.00 94.44 315 LYS A N 1
ATOM 2531 C CA . LYS A 1 315 ? 11.770 7.598 -29.390 1.00 94.44 315 LYS A CA 1
ATOM 2532 C C . LYS A 1 315 ? 10.403 8.169 -28.967 1.00 94.44 315 LYS A C 1
ATOM 2534 O O . LYS A 1 315 ? 10.258 9.368 -28.783 1.00 94.44 315 LYS A O 1
ATOM 2539 N N . CYS A 1 316 ? 9.393 7.318 -28.760 1.00 96.06 316 CYS A N 1
ATOM 2540 C CA . CYS A 1 316 ? 8.038 7.751 -28.374 1.00 96.06 316 CYS A CA 1
ATOM 2541 C C . CYS A 1 316 ? 7.911 8.254 -26.922 1.00 96.06 316 CYS A C 1
ATOM 2543 O O . CYS A 1 316 ? 6.838 8.692 -26.521 1.00 96.06 316 CYS A O 1
ATOM 2545 N N . ARG A 1 317 ? 8.976 8.116 -26.118 1.00 96.69 317 ARG A N 1
ATOM 2546 C CA . ARG A 1 317 ? 9.096 8.569 -24.720 1.00 96.69 317 ARG A CA 1
ATOM 2547 C C . ARG A 1 317 ? 8.098 8.005 -23.701 1.00 96.69 317 ARG A C 1
ATOM 2549 O O . ARG A 1 317 ? 8.220 8.309 -22.522 1.00 96.69 317 ARG A O 1
ATOM 2556 N N . ILE A 1 318 ? 7.185 7.107 -24.082 1.00 96.81 318 ILE A N 1
ATOM 2557 C CA . ILE A 1 318 ? 6.199 6.505 -23.159 1.00 96.81 318 ILE A CA 1
ATOM 2558 C C . ILE A 1 318 ? 6.865 5.885 -21.916 1.00 96.81 318 ILE A C 1
ATOM 2560 O O . ILE A 1 318 ? 6.356 6.019 -20.805 1.00 96.81 318 ILE A O 1
ATOM 2564 N N . CYS A 1 319 ? 8.008 5.215 -22.084 1.00 97.19 319 CYS A N 1
ATOM 2565 C CA . CYS A 1 319 ? 8.761 4.624 -20.977 1.00 97.19 319 CYS A CA 1
ATOM 2566 C C . CYS A 1 319 ? 9.340 5.667 -20.003 1.00 97.19 319 CYS A C 1
ATOM 2568 O O . CYS A 1 319 ? 9.365 5.400 -18.802 1.00 97.19 319 CYS A O 1
ATOM 2570 N N . VAL A 1 320 ? 9.746 6.835 -20.508 1.00 97.31 320 VAL A N 1
ATOM 2571 C CA . VAL A 1 320 ? 10.298 7.961 -19.736 1.00 97.31 320 VAL A CA 1
ATOM 2572 C C . VAL A 1 320 ? 9.175 8.710 -19.037 1.00 97.31 320 VAL A C 1
ATOM 2574 O O . VAL A 1 320 ? 9.140 8.758 -17.815 1.00 97.31 320 VAL A O 1
ATOM 2577 N N . ASP A 1 321 ? 8.218 9.216 -19.812 1.00 95.62 321 ASP A N 1
ATOM 2578 C CA . ASP A 1 321 ? 7.268 10.223 -19.340 1.00 95.62 321 ASP A CA 1
ATOM 2579 C C . ASP A 1 321 ? 6.062 9.607 -18.613 1.00 95.62 321 ASP A C 1
ATOM 2581 O O . ASP A 1 321 ? 5.417 10.269 -17.807 1.00 95.62 321 ASP A O 1
ATOM 2585 N N . LYS A 1 322 ? 5.714 8.345 -18.917 1.00 94.00 322 LYS A N 1
ATOM 2586 C CA . LYS A 1 322 ? 4.446 7.740 -18.467 1.00 94.00 322 LYS A CA 1
ATOM 2587 C C . LYS A 1 322 ? 4.583 6.450 -17.674 1.00 94.00 322 LYS A C 1
ATOM 2589 O O . LYS A 1 322 ? 3.561 5.954 -17.216 1.00 94.00 322 LYS A O 1
ATOM 2594 N N . ARG A 1 323 ? 5.768 5.836 -17.570 1.00 95.19 323 ARG A N 1
ATOM 2595 C CA . ARG A 1 323 ? 5.909 4.488 -16.971 1.00 95.19 323 ARG A CA 1
ATOM 2596 C C . ARG A 1 323 ? 7.000 4.363 -15.920 1.00 95.19 323 ARG A C 1
ATOM 2598 O O . ARG A 1 323 ? 6.794 3.640 -14.946 1.00 95.19 323 ARG A O 1
ATOM 2605 N N . CYS A 1 324 ? 8.158 4.989 -16.104 1.00 97.81 324 CYS A N 1
ATOM 2606 C CA . CYS A 1 324 ? 9.238 4.882 -15.133 1.00 97.81 324 CYS A CA 1
ATOM 2607 C C . CYS A 1 324 ? 8.995 5.806 -13.935 1.00 97.81 324 CYS A C 1
ATOM 2609 O O . CYS A 1 324 ? 9.146 7.015 -14.039 1.00 97.81 324 CYS A O 1
ATOM 2611 N N . GLN A 1 325 ? 8.692 5.226 -12.774 1.00 97.00 325 GLN A N 1
ATOM 2612 C CA . GLN A 1 325 ? 8.513 5.988 -11.532 1.00 97.00 325 GLN A CA 1
ATOM 2613 C C . GLN A 1 325 ? 9.828 6.426 -10.868 1.00 97.00 325 GLN A C 1
ATOM 2615 O O . GLN A 1 325 ? 9.808 7.226 -9.944 1.00 97.00 325 GLN A O 1
ATOM 2620 N N . PHE A 1 326 ? 10.966 5.872 -11.292 1.00 97.56 326 PHE A N 1
ATOM 2621 C CA . PHE A 1 326 ? 12.247 5.995 -10.580 1.00 97.56 326 PHE A CA 1
ATOM 2622 C C . PHE A 1 326 ? 13.285 6.827 -11.341 1.00 97.56 326 PHE A C 1
ATOM 2624 O O . PHE A 1 326 ? 14.462 6.806 -10.998 1.00 97.56 326 PHE A O 1
ATOM 2631 N N . GLY A 1 327 ? 12.883 7.495 -12.429 1.00 96.44 327 GLY A N 1
ATOM 2632 C CA . GLY A 1 327 ? 13.802 8.265 -13.276 1.00 96.44 327 GLY A CA 1
ATOM 2633 C C . GLY A 1 327 ? 14.893 7.420 -13.950 1.00 96.44 327 GLY A C 1
ATOM 2634 O O . GLY A 1 327 ? 15.933 7.950 -14.333 1.00 96.44 327 GLY A O 1
ATOM 2635 N N . ALA A 1 328 ? 14.684 6.106 -14.070 1.00 98.00 328 ALA A N 1
ATOM 2636 C CA . ALA A 1 328 ? 15.637 5.184 -14.681 1.00 98.00 328 ALA A CA 1
ATOM 2637 C C . ALA A 1 328 ? 15.597 5.214 -16.214 1.00 98.00 328 ALA A C 1
ATOM 2639 O O . ALA A 1 328 ? 16.617 5.026 -16.858 1.00 98.00 328 ALA A O 1
ATOM 2640 N N . SER A 1 329 ? 14.430 5.447 -16.817 1.00 97.81 329 SER A N 1
ATOM 2641 C CA . SER A 1 329 ? 14.324 5.644 -18.265 1.00 97.81 329 SER A CA 1
ATOM 2642 C C . SER A 1 329 ? 14.591 7.110 -18.580 1.00 97.81 329 SER A C 1
ATOM 2644 O O . SER A 1 329 ? 13.873 7.969 -18.076 1.00 97.81 329 SER A O 1
ATOM 2646 N N . GLN A 1 330 ? 15.592 7.394 -19.410 1.00 97.31 330 GLN A N 1
ATOM 2647 C CA . GLN A 1 330 ? 16.043 8.751 -19.744 1.00 97.31 330 GLN A CA 1
ATOM 2648 C C . GLN A 1 330 ? 16.283 8.889 -21.256 1.00 97.31 330 GLN A C 1
ATOM 2650 O O . GLN A 1 330 ? 16.356 7.889 -21.973 1.00 97.31 330 GLN A O 1
ATOM 2655 N N . MET A 1 331 ? 16.401 10.126 -21.743 1.00 95.56 331 MET A N 1
ATOM 2656 C CA . MET A 1 331 ? 16.948 10.405 -23.075 1.00 95.56 331 MET A CA 1
ATOM 2657 C C . MET A 1 331 ? 18.470 10.521 -22.976 1.00 95.56 331 MET A C 1
ATOM 2659 O O . MET A 1 331 ? 18.982 11.087 -22.012 1.00 95.56 331 MET A O 1
ATOM 2663 N N . LYS A 1 332 ? 19.189 9.996 -23.966 1.00 95.06 332 LYS A N 1
ATOM 2664 C CA . LYS A 1 332 ? 20.641 10.130 -24.102 1.00 95.06 332 LYS A CA 1
ATOM 2665 C C . LYS A 1 332 ? 20.986 10.300 -25.576 1.00 95.06 332 LYS A C 1
ATOM 2667 O O . LYS A 1 332 ? 20.402 9.613 -26.410 1.00 95.06 332 LYS A O 1
ATOM 2672 N N . PHE A 1 333 ? 21.929 11.180 -25.902 1.00 95.44 333 PHE A N 1
ATOM 2673 C CA . PHE A 1 333 ? 22.456 11.305 -27.261 1.00 95.44 333 PHE A CA 1
ATOM 2674 C C . PHE A 1 333 ? 23.308 10.085 -27.631 1.00 95.44 333 PHE A C 1
ATOM 2676 O O . PHE A 1 333 ? 24.206 9.705 -26.877 1.00 95.44 333 PHE A O 1
ATOM 2683 N N . TYR A 1 334 ? 23.024 9.484 -28.786 1.00 93.81 334 TYR A N 1
ATOM 2684 C CA . TYR A 1 334 ? 23.785 8.370 -29.344 1.00 93.81 334 TYR A CA 1
ATOM 2685 C C . TYR A 1 334 ? 24.486 8.830 -30.632 1.00 93.81 334 TYR A C 1
ATOM 2687 O O . TYR A 1 334 ? 23.807 9.004 -31.652 1.00 93.81 334 TYR A O 1
ATOM 2695 N N . PRO A 1 335 ? 25.818 9.040 -30.614 1.00 94.69 335 PRO A N 1
ATOM 2696 C CA . PRO A 1 335 ? 26.571 9.508 -31.777 1.00 94.69 335 PRO A CA 1
ATOM 2697 C C . PRO A 1 335 ? 26.389 8.635 -33.019 1.00 94.69 335 PRO A C 1
ATOM 2699 O O . PRO A 1 335 ? 26.305 9.163 -34.123 1.00 94.69 335 PRO A O 1
ATOM 2702 N N . GLU A 1 336 ? 26.253 7.319 -32.849 1.00 94.31 336 GLU A N 1
ATOM 2703 C CA . GLU A 1 336 ? 26.070 6.372 -33.951 1.00 94.31 336 GLU A CA 1
ATOM 2704 C C . GLU A 1 336 ? 24.730 6.535 -34.691 1.00 94.31 336 GLU A C 1
ATOM 2706 O O . GLU A 1 336 ? 24.600 6.097 -35.831 1.00 94.31 336 GLU A O 1
ATOM 2711 N N . TYR A 1 337 ? 23.747 7.194 -34.067 1.00 91.44 337 TYR A N 1
ATOM 2712 C CA . TYR A 1 337 ? 22.467 7.545 -34.692 1.00 91.44 337 TYR A CA 1
ATOM 2713 C C . TYR A 1 337 ? 22.333 9.051 -34.963 1.00 91.44 337 TYR A C 1
ATOM 2715 O O . TYR A 1 337 ? 21.346 9.464 -35.566 1.00 91.44 337 TYR A O 1
ATOM 2723 N N . GLY A 1 338 ? 23.282 9.873 -34.500 1.00 94.62 338 GLY A N 1
ATOM 2724 C CA . GLY A 1 338 ? 23.234 11.332 -34.619 1.00 94.62 338 GLY A CA 1
ATOM 2725 C C . GLY A 1 338 ? 22.076 12.001 -33.867 1.00 94.62 338 GLY A C 1
ATOM 2726 O O . GLY A 1 338 ? 21.700 13.118 -34.214 1.00 94.62 338 GLY A O 1
ATOM 2727 N N . GLU A 1 339 ? 21.476 11.343 -32.867 1.00 94.25 339 GLU A N 1
ATOM 2728 C CA . GLU A 1 339 ? 20.278 11.846 -32.178 1.00 94.25 339 GLU A CA 1
ATOM 2729 C C . GLU A 1 339 ? 20.077 11.269 -30.766 1.00 94.25 339 GLU A C 1
ATOM 2731 O O . GLU A 1 339 ? 20.701 10.280 -30.373 1.00 94.25 339 GLU A O 1
ATOM 2736 N N . GLU A 1 340 ? 19.162 11.867 -29.992 1.00 94.44 340 GLU A N 1
ATOM 2737 C CA . GLU A 1 340 ? 18.753 11.322 -28.695 1.00 94.44 340 GLU A CA 1
ATOM 2738 C C . GLU A 1 340 ? 17.843 10.100 -28.826 1.00 94.44 340 GLU A C 1
ATOM 2740 O O . GLU A 1 340 ? 16.838 10.105 -29.542 1.00 94.44 340 GLU A O 1
ATOM 2745 N N . ARG A 1 341 ? 18.148 9.058 -28.052 1.00 94.88 341 ARG A N 1
ATOM 2746 C CA . ARG A 1 341 ? 17.319 7.858 -27.903 1.00 94.88 341 ARG A CA 1
ATOM 2747 C C . ARG A 1 341 ? 17.158 7.497 -26.433 1.00 94.88 341 ARG A C 1
ATOM 2749 O O . ARG A 1 341 ? 17.782 8.078 -25.549 1.00 94.88 341 ARG A O 1
ATOM 2756 N N . ILE A 1 342 ? 16.265 6.548 -26.175 1.00 97.25 342 ILE A N 1
ATOM 2757 C CA . ILE A 1 342 ? 16.029 6.045 -24.823 1.00 97.25 342 ILE A CA 1
ATOM 2758 C C . ILE A 1 342 ? 17.260 5.295 -24.322 1.00 97.25 342 ILE A C 1
ATOM 2760 O O . ILE A 1 342 ? 17.779 4.431 -25.021 1.00 97.25 342 ILE A O 1
ATOM 2764 N N . TYR A 1 343 ? 17.643 5.588 -23.084 1.00 96.81 343 TYR A N 1
ATOM 2765 C CA . TYR A 1 343 ? 18.654 4.903 -22.290 1.00 96.81 343 TYR A CA 1
ATOM 2766 C C . TYR A 1 343 ? 18.046 4.484 -20.941 1.00 96.81 343 TYR A C 1
ATOM 2768 O O . TYR A 1 343 ? 17.149 5.158 -20.424 1.00 96.81 343 TYR A O 1
ATOM 2776 N N . ILE A 1 344 ? 18.518 3.369 -20.375 1.00 98.06 344 ILE A N 1
ATOM 2777 C CA . ILE A 1 344 ? 18.149 2.934 -19.024 1.00 98.06 344 ILE A CA 1
ATOM 2778 C C . ILE A 1 344 ? 19.346 3.110 -18.090 1.00 98.06 344 ILE A C 1
ATOM 2780 O O . ILE A 1 344 ? 20.364 2.443 -18.243 1.00 98.06 344 ILE A O 1
ATOM 2784 N N . ASP A 1 345 ? 19.178 3.962 -17.088 1.00 98.00 345 ASP A N 1
ATOM 2785 C CA . ASP A 1 345 ? 20.053 4.076 -15.929 1.00 98.00 345 ASP A CA 1
ATOM 2786 C C . ASP A 1 345 ? 19.842 2.855 -15.015 1.00 98.00 345 ASP A C 1
ATOM 2788 O O . ASP A 1 345 ? 18.811 2.698 -14.348 1.00 98.00 345 ASP A O 1
ATOM 2792 N N . GLU A 1 346 ? 20.814 1.944 -15.034 1.00 96.88 346 GLU A N 1
ATOM 2793 C CA . GLU A 1 346 ? 20.767 0.678 -14.302 1.00 96.88 346 GLU A CA 1
ATOM 2794 C C . GLU A 1 346 ? 20.798 0.867 -12.775 1.00 96.88 346 GLU A C 1
ATOM 2796 O O . GLU A 1 346 ? 20.188 0.083 -12.034 1.00 96.88 346 GLU A O 1
ATOM 2801 N N . GLU A 1 347 ? 21.435 1.937 -12.294 1.00 96.38 347 GLU A N 1
ATOM 2802 C CA . GLU A 1 347 ? 21.512 2.262 -10.870 1.00 96.38 347 GLU A CA 1
ATOM 2803 C C . GLU A 1 347 ? 20.163 2.735 -10.332 1.00 96.38 347 GLU A C 1
ATOM 2805 O O . GLU A 1 347 ? 19.780 2.373 -9.218 1.00 96.38 347 GLU A O 1
ATOM 2810 N N . LYS A 1 348 ? 19.384 3.462 -11.133 1.00 97.50 348 LYS A N 1
ATOM 2811 C CA . LYS A 1 348 ? 18.021 3.877 -10.759 1.00 97.50 348 LYS A CA 1
ATOM 2812 C C . LYS A 1 348 ? 16.964 2.817 -11.056 1.00 97.50 348 LYS A C 1
ATOM 2814 O O . LYS A 1 348 ? 15.874 2.835 -10.481 1.00 97.50 348 LYS A O 1
ATOM 2819 N N . CYS A 1 349 ? 17.239 1.883 -11.965 1.00 98.44 349 CYS A N 1
ATOM 2820 C CA . CYS A 1 349 ? 16.268 0.870 -12.360 1.00 98.44 349 CYS A CA 1
ATOM 2821 C C . CYS A 1 349 ? 15.951 -0.086 -11.196 1.00 98.44 349 CYS A C 1
ATOM 2823 O O . CYS A 1 349 ? 16.792 -0.860 -10.743 1.00 98.44 349 CYS A O 1
ATOM 2825 N N . MET A 1 350 ? 14.693 -0.078 -10.748 1.00 98.00 350 MET A N 1
ATOM 2826 C CA . MET A 1 350 ? 14.199 -0.962 -9.682 1.00 98.00 350 MET A CA 1
ATOM 2827 C C . MET A 1 350 ? 13.746 -2.343 -10.189 1.00 98.00 350 MET A C 1
ATOM 2829 O O . MET A 1 350 ? 13.362 -3.203 -9.395 1.00 98.00 350 MET A O 1
ATOM 2833 N N . GLY A 1 351 ? 13.765 -2.553 -11.511 1.00 97.94 351 GLY A N 1
ATOM 2834 C CA . GLY A 1 351 ? 13.467 -3.845 -12.127 1.00 97.94 351 GLY A CA 1
ATOM 2835 C C . GLY A 1 351 ? 11.980 -4.226 -12.192 1.00 97.94 351 GLY A C 1
ATOM 2836 O O . GLY A 1 351 ? 11.650 -5.408 -12.145 1.00 97.94 351 GLY A O 1
ATOM 2837 N N . CYS A 1 352 ? 11.070 -3.250 -12.292 1.00 98.06 352 CYS A N 1
ATOM 2838 C CA . CYS A 1 352 ? 9.620 -3.497 -12.320 1.00 98.06 352 CYS A CA 1
ATOM 2839 C C . CYS A 1 352 ? 9.071 -4.002 -13.667 1.00 98.06 352 CYS A C 1
ATOM 2841 O O . CYS A 1 352 ? 7.981 -4.568 -13.711 1.00 98.06 352 CYS A O 1
ATOM 2843 N N . GLY A 1 353 ? 9.781 -3.765 -14.774 1.00 97.62 353 GLY A N 1
ATOM 2844 C CA . GLY A 1 353 ? 9.359 -4.197 -16.110 1.00 97.62 353 GLY A CA 1
ATOM 2845 C C . GLY A 1 353 ? 8.233 -3.379 -16.761 1.00 97.62 353 GLY A C 1
ATOM 2846 O O . GLY A 1 353 ? 7.769 -3.746 -17.839 1.00 97.62 353 GLY A O 1
ATOM 2847 N N . CYS A 1 354 ? 7.798 -2.255 -16.171 1.00 97.50 354 CYS A N 1
ATOM 2848 C CA . CYS A 1 354 ? 6.720 -1.422 -16.735 1.00 97.50 354 CYS A CA 1
ATOM 2849 C C . CYS A 1 354 ? 7.033 -0.894 -18.148 1.00 97.50 354 CYS A C 1
ATOM 2851 O O . CYS A 1 354 ? 6.137 -0.811 -18.989 1.00 97.50 354 CYS A O 1
ATOM 2853 N N . CYS A 1 355 ? 8.294 -0.540 -18.421 1.00 97.69 355 CYS A N 1
ATOM 2854 C CA . CYS A 1 355 ? 8.727 -0.080 -19.743 1.00 97.69 355 CYS A CA 1
ATOM 2855 C C . CYS A 1 355 ? 8.675 -1.194 -20.798 1.00 97.69 355 CYS A C 1
ATOM 2857 O O . CYS A 1 355 ? 8.272 -0.927 -21.926 1.00 97.69 355 CYS A O 1
ATOM 2859 N N . VAL A 1 356 ? 9.020 -2.429 -20.419 1.00 97.31 356 VAL A N 1
ATOM 2860 C CA . VAL A 1 356 ? 8.993 -3.608 -21.298 1.00 97.31 356 VAL A CA 1
ATOM 2861 C C . VAL A 1 356 ? 7.565 -3.939 -21.706 1.00 97.31 356 VAL A C 1
ATOM 2863 O O . VAL A 1 356 ? 7.289 -4.043 -22.895 1.00 97.31 356 VAL A O 1
ATOM 2866 N N . GLU A 1 357 ? 6.636 -4.015 -20.746 1.00 94.38 357 GLU A N 1
ATOM 2867 C CA . GLU A 1 357 ? 5.237 -4.351 -21.048 1.00 94.38 357 GLU A CA 1
ATOM 2868 C C . GLU A 1 357 ? 4.545 -3.294 -21.931 1.00 94.38 357 GLU A C 1
ATOM 2870 O O . GLU A 1 357 ? 3.651 -3.628 -22.702 1.00 94.38 357 GLU A O 1
ATOM 2875 N N . THR A 1 358 ? 4.957 -2.024 -21.845 1.00 94.25 358 THR A N 1
ATOM 2876 C CA . THR A 1 358 ? 4.279 -0.920 -22.549 1.00 94.25 358 THR A CA 1
ATOM 2877 C C . THR A 1 358 ? 4.913 -0.570 -23.901 1.00 94.25 358 THR A C 1
ATOM 2879 O O . THR A 1 358 ? 4.303 0.149 -24.689 1.00 94.25 358 THR A O 1
ATOM 2882 N N . CYS A 1 359 ? 6.146 -0.999 -24.191 1.00 96.88 359 CYS A N 1
ATOM 2883 C CA . CYS A 1 359 ? 6.880 -0.511 -25.361 1.00 96.88 359 CYS A CA 1
ATOM 2884 C C . CYS A 1 359 ? 6.200 -0.919 -26.684 1.00 96.88 359 CYS A C 1
ATOM 2886 O O . CYS A 1 359 ? 6.263 -2.093 -27.048 1.00 96.88 359 CYS A O 1
ATOM 2888 N N . PRO A 1 360 ? 5.656 0.023 -27.482 1.00 96.00 360 PRO A N 1
ATOM 2889 C CA . PRO A 1 360 ? 4.974 -0.329 -28.731 1.00 96.00 360 PRO A CA 1
ATOM 2890 C C . PRO A 1 360 ? 5.939 -0.834 -29.812 1.00 96.00 360 PRO A C 1
ATOM 2892 O O . PRO A 1 360 ? 5.522 -1.459 -30.779 1.00 96.00 360 PRO A O 1
ATOM 2895 N N . ALA A 1 361 ? 7.234 -0.541 -29.668 1.00 97.00 361 ALA A N 1
ATOM 2896 C CA . ALA A 1 361 ? 8.271 -0.983 -30.593 1.00 97.00 361 ALA A CA 1
ATOM 2897 C C . ALA A 1 361 ? 8.914 -2.321 -30.189 1.00 97.00 361 ALA A C 1
ATOM 2899 O O . ALA A 1 361 ? 9.764 -2.814 -30.923 1.00 97.00 361 ALA A O 1
ATOM 2900 N N . GLY A 1 362 ? 8.584 -2.874 -29.012 1.00 96.62 362 GLY A N 1
ATOM 2901 C CA . GLY A 1 362 ? 9.278 -4.053 -28.482 1.00 96.62 362 GLY A CA 1
ATOM 2902 C C . GLY A 1 362 ? 10.787 -3.836 -28.292 1.00 96.62 362 GLY A C 1
ATOM 2903 O O . GLY A 1 362 ? 11.566 -4.777 -28.396 1.00 96.62 362 GLY A O 1
ATOM 2904 N N . ALA A 1 363 ? 11.212 -2.589 -28.061 1.00 97.56 363 ALA A N 1
ATOM 2905 C CA . ALA A 1 363 ? 12.625 -2.220 -27.944 1.00 97.56 363 ALA A CA 1
ATOM 2906 C C . ALA A 1 363 ? 13.212 -2.513 -26.555 1.00 97.56 363 ALA A C 1
ATOM 2908 O O . ALA A 1 363 ? 14.420 -2.423 -26.374 1.00 97.56 363 ALA A O 1
ATOM 2909 N N . HIS A 1 364 ? 12.373 -2.823 -25.566 1.00 97.62 364 HIS A N 1
ATOM 2910 C CA . HIS A 1 364 ? 12.800 -3.095 -24.200 1.00 97.62 364 HIS A CA 1
ATOM 2911 C 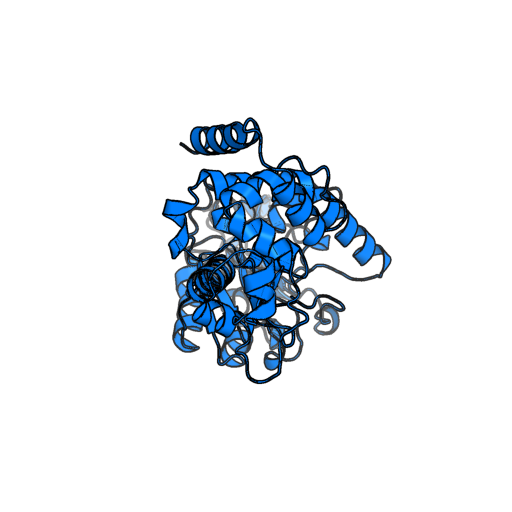C . HIS A 1 364 ? 12.771 -4.594 -23.894 1.00 97.62 364 HIS A C 1
ATOM 2913 O O . HIS A 1 364 ? 11.800 -5.272 -24.219 1.00 97.62 364 HIS A O 1
ATOM 2919 N N . THR A 1 365 ? 13.792 -5.077 -23.191 1.00 97.81 365 THR A N 1
ATOM 2920 C CA . THR A 1 365 ? 13.862 -6.427 -22.607 1.00 97.81 365 THR A CA 1
ATOM 2921 C C . THR A 1 365 ? 14.311 -6.341 -21.147 1.00 97.81 365 THR A C 1
ATOM 2923 O O . THR A 1 365 ? 14.643 -5.259 -20.656 1.00 97.81 365 THR A O 1
ATOM 2926 N N . MET A 1 366 ? 14.306 -7.464 -20.428 1.00 98.06 366 MET A N 1
ATOM 2927 C CA . MET A 1 366 ? 14.892 -7.570 -19.090 1.00 98.06 366 MET A CA 1
ATOM 2928 C C . MET A 1 366 ? 16.132 -8.473 -19.142 1.00 98.06 366 MET A C 1
ATOM 2930 O O . MET A 1 366 ? 16.126 -9.486 -19.837 1.00 98.06 366 MET A O 1
ATOM 2934 N N . LYS A 1 367 ? 17.176 -8.131 -18.381 1.00 96.94 367 LYS A N 1
ATOM 2935 C CA . LYS A 1 367 ? 18.331 -9.004 -18.104 1.00 96.94 367 LYS A CA 1
ATOM 2936 C C . LYS A 1 367 ? 18.391 -9.344 -16.618 1.00 96.94 367 LYS A C 1
ATOM 2938 O O . LYS A 1 367 ? 18.013 -8.514 -15.788 1.00 96.94 367 LYS A O 1
ATOM 2943 N N . VAL A 1 368 ? 18.883 -10.533 -16.282 1.00 97.38 368 VAL A N 1
ATOM 2944 C CA . VAL A 1 368 ? 19.223 -10.902 -14.899 1.00 97.38 368 VAL A CA 1
ATOM 2945 C C . VAL A 1 368 ? 20.539 -10.220 -14.534 1.00 97.38 368 VAL A C 1
ATOM 2947 O O . VAL A 1 368 ? 21.495 -10.294 -15.301 1.00 97.38 368 VAL A O 1
ATOM 2950 N N . VAL A 1 369 ? 20.586 -9.540 -13.389 1.00 96.94 369 VAL A N 1
ATOM 2951 C CA . VAL A 1 369 ? 21.798 -8.852 -12.895 1.00 96.94 369 VAL A CA 1
ATOM 2952 C C . VAL A 1 369 ? 22.204 -9.284 -11.492 1.00 96.94 369 VAL A C 1
ATOM 2954 O O . VAL A 1 369 ? 23.303 -8.979 -11.045 1.00 96.94 369 VAL A O 1
ATOM 2957 N N . GLU A 1 370 ? 21.317 -9.986 -10.791 1.00 93.38 370 GLU A N 1
ATOM 2958 C CA . GLU A 1 370 ? 21.586 -10.539 -9.472 1.00 93.38 370 GLU A CA 1
ATOM 2959 C C . GLU A 1 370 ? 21.282 -12.046 -9.465 1.00 93.38 370 GLU A C 1
ATOM 2961 O O . GLU A 1 370 ? 20.299 -12.488 -10.080 1.00 93.38 370 GLU A O 1
ATOM 2966 N N . PRO A 1 371 ? 22.101 -12.849 -8.768 1.00 93.56 371 PRO A N 1
ATOM 2967 C CA . PRO A 1 371 ? 21.913 -14.289 -8.716 1.00 93.56 371 PRO A CA 1
ATOM 2968 C C . PRO A 1 371 ? 20.746 -14.652 -7.770 1.00 93.56 371 PRO A C 1
ATOM 2970 O O . PRO A 1 371 ? 20.351 -13.820 -6.944 1.00 93.56 371 PRO A O 1
ATOM 2973 N N . PRO A 1 372 ? 20.146 -15.851 -7.886 1.00 91.88 372 PRO A N 1
ATOM 2974 C CA . PRO A 1 372 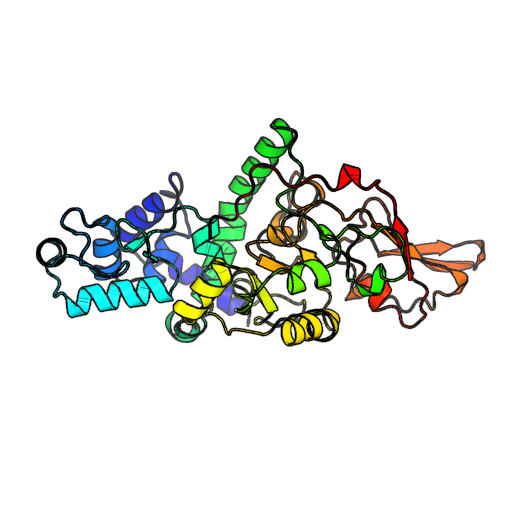? 19.010 -16.280 -7.063 1.00 91.88 372 PRO A CA 1
ATOM 2975 C C . PRO A 1 372 ? 19.175 -16.077 -5.553 1.00 91.88 372 PRO A C 1
ATOM 2977 O O . PRO A 1 372 ? 18.223 -15.706 -4.870 1.00 91.88 372 PRO A O 1
ATOM 2980 N N . GLU A 1 373 ? 20.388 -16.245 -5.033 1.00 89.69 373 GLU A N 1
ATOM 2981 C CA . GLU A 1 373 ? 20.734 -16.113 -3.615 1.00 89.69 373 GLU A CA 1
ATOM 2982 C C . GLU A 1 373 ? 20.527 -14.677 -3.106 1.00 89.69 373 GLU A C 1
ATOM 2984 O O . GLU A 1 373 ? 20.281 -14.457 -1.918 1.00 89.69 373 GLU A O 1
ATOM 2989 N N . SER A 1 374 ? 20.546 -13.679 -4.002 1.00 87.94 374 SER A N 1
ATOM 2990 C CA . SER A 1 374 ? 20.208 -12.299 -3.645 1.00 87.94 374 SER A CA 1
ATOM 2991 C C . SER A 1 374 ? 18.728 -12.152 -3.268 1.00 87.94 374 SER A C 1
ATOM 2993 O O . SER A 1 374 ? 18.365 -11.224 -2.538 1.00 87.94 374 SER A O 1
ATOM 2995 N N . PHE A 1 375 ? 17.854 -13.070 -3.689 1.00 87.56 375 PHE A N 1
ATOM 2996 C CA . PHE A 1 375 ? 16.426 -13.068 -3.374 1.00 87.56 375 PHE A CA 1
ATOM 2997 C C . PHE A 1 375 ? 16.116 -13.620 -1.969 1.00 87.56 375 PHE A C 1
ATOM 2999 O O . PHE A 1 375 ? 15.057 -14.180 -1.721 1.00 87.56 375 PHE A O 1
ATOM 3006 N N . ALA A 1 376 ? 17.010 -13.418 -0.999 1.00 81.94 376 ALA A N 1
ATOM 3007 C CA . ALA A 1 376 ? 16.749 -13.787 0.389 1.00 81.94 376 ALA A CA 1
ATOM 3008 C C . ALA A 1 376 ? 15.434 -13.155 0.914 1.00 81.94 376 ALA A C 1
ATOM 3010 O O . ALA A 1 376 ? 15.178 -11.974 0.624 1.00 81.94 376 ALA A O 1
ATOM 3011 N N . PRO A 1 377 ? 14.617 -13.889 1.696 1.00 78.88 377 PRO A N 1
ATOM 3012 C CA . PRO A 1 377 ? 13.437 -13.340 2.354 1.00 78.88 377 PRO A CA 1
ATOM 3013 C C . PRO A 1 377 ? 13.763 -12.110 3.203 1.00 78.88 377 PRO A C 1
ATOM 3015 O O . PRO A 1 377 ? 14.874 -11.954 3.714 1.00 78.88 377 PRO A O 1
ATOM 3018 N N . VAL A 1 378 ? 12.786 -11.219 3.364 1.00 67.75 378 VAL A N 1
ATOM 3019 C CA . VAL A 1 378 ? 12.939 -10.084 4.279 1.00 67.75 378 VAL A CA 1
ATOM 3020 C C . VAL A 1 378 ? 12.775 -10.602 5.708 1.00 67.75 378 VAL A C 1
ATOM 3022 O O . VAL A 1 378 ? 11.679 -10.980 6.106 1.00 67.75 378 VAL A O 1
ATOM 3025 N N . THR A 1 379 ? 13.854 -10.621 6.489 1.00 59.75 379 THR A N 1
ATOM 3026 C CA . THR A 1 379 ? 13.788 -10.981 7.910 1.00 59.75 379 THR A CA 1
ATOM 3027 C C . THR A 1 379 ? 13.171 -9.836 8.728 1.00 59.75 379 THR A C 1
ATOM 3029 O O . THR A 1 379 ? 13.421 -8.649 8.477 1.00 59.75 379 THR A O 1
ATOM 3032 N N . GLY A 1 380 ? 12.310 -10.188 9.690 1.00 51.06 380 GLY A N 1
ATOM 3033 C CA . GLY A 1 380 ? 11.720 -9.244 10.649 1.00 51.06 380 GLY A CA 1
ATOM 3034 C C . GLY A 1 380 ? 10.687 -8.259 10.083 1.00 51.06 380 GLY A C 1
ATOM 3035 O O . GLY A 1 380 ? 10.470 -7.211 10.687 1.00 51.06 380 GLY A O 1
ATOM 3036 N N . PHE A 1 381 ? 10.079 -8.541 8.924 1.00 46.16 381 PHE A N 1
ATOM 3037 C CA . PHE A 1 381 ? 8.893 -7.823 8.438 1.00 46.16 381 PHE A CA 1
ATOM 3038 C C . PHE A 1 381 ? 7.700 -8.781 8.437 1.00 46.16 381 PHE A C 1
ATOM 3040 O O . PHE A 1 381 ? 7.339 -9.339 7.404 1.00 46.16 381 PHE A O 1
ATOM 3047 N N . GLU A 1 382 ? 7.105 -9.002 9.607 1.00 42.00 382 GLU A N 1
ATOM 3048 C CA . GLU A 1 382 ? 5.738 -9.511 9.655 1.00 42.00 382 GLU A CA 1
ATOM 3049 C C . GLU A 1 382 ? 4.819 -8.317 9.380 1.00 42.00 382 GLU A C 1
ATOM 3051 O O . GLU A 1 382 ? 4.818 -7.324 10.109 1.00 42.00 382 GLU A O 1
ATOM 3056 N N . MET A 1 383 ? 4.076 -8.364 8.271 1.00 42.62 383 MET A N 1
ATOM 3057 C CA . MET A 1 383 ? 2.861 -7.563 8.189 1.00 42.62 383 MET A CA 1
ATOM 3058 C C . MET A 1 383 ? 1.912 -8.149 9.224 1.00 42.62 383 MET A C 1
ATOM 3060 O O . MET A 1 383 ? 1.274 -9.167 8.960 1.00 42.62 383 MET A O 1
ATOM 3064 N N . ASP A 1 384 ? 1.883 -7.544 10.407 1.00 33.28 384 ASP A N 1
ATOM 3065 C CA . ASP A 1 384 ? 0.983 -7.901 11.500 1.00 33.28 384 ASP A CA 1
ATOM 3066 C C . ASP A 1 384 ? -0.470 -7.549 11.141 1.00 33.28 384 ASP A C 1
ATOM 3068 O O . ASP A 1 384 ? -1.076 -6.632 11.700 1.00 33.28 384 ASP A O 1
ATOM 3072 N N . LEU A 1 385 ? -1.027 -8.282 10.176 1.00 35.84 385 LEU A N 1
ATOM 3073 C CA . LEU A 1 385 ? -2.460 -8.369 9.910 1.00 35.84 385 LEU A CA 1
ATOM 3074 C C . LEU A 1 385 ? -3.025 -9.638 10.562 1.00 35.84 385 LEU A C 1
ATOM 3076 O O . LEU A 1 385 ? -2.572 -10.773 10.243 1.00 35.84 385 LEU A O 1
#

pLDDT: mean 92.83, std 8.63, range [33.28, 98.62]

Nearest PDB structures (foldseek):
  1zar-assembly1_A  TM=5.264E-01  e=4.044E+00  Archaeoglobus fulgidus
  7oz3-assembly1_D  TM=3.407E-01  e=2.869E+00  Streptococcus agalactiae
  8bif-assembly2_C  TM=3.221E-01  e=1.758E+00  Photorhabdus laumondii subsp. laumondii TTO1
  8xtg-assembly3_F  TM=2.623E-01  e=1.939E+00  Penicillium brevicompactum
  1zao-assembly1_A  TM=3.701E-01  e=7.647E+00  Archaeoglobus fulgidus

Solvent-accessible surface area (backbone atoms only — not comparable to full-atom values): 20797 Å² total; per-residue (Å²): 111,46,72,58,38,52,51,52,25,56,55,56,63,74,56,90,74,65,71,56,29,40,53,50,33,29,69,42,40,78,86,42,67,80,48,88,39,55,30,57,51,43,52,64,73,40,55,72,69,51,42,53,53,60,68,60,49,62,60,85,72,56,62,89,87,57,54,39,60,47,78,35,70,68,54,33,50,76,69,77,44,54,65,71,61,50,40,50,48,43,50,52,35,29,39,57,32,46,34,41,76,38,98,70,22,47,37,69,40,90,35,62,67,45,35,51,67,32,56,25,33,66,89,45,44,81,82,50,35,70,29,49,34,32,37,50,38,52,35,48,62,72,59,43,40,60,57,48,52,51,52,45,50,54,32,51,77,69,75,46,71,33,72,33,25,33,29,32,41,54,84,31,48,70,88,54,84,86,73,50,50,45,47,32,62,62,46,36,43,66,51,41,80,42,33,17,48,20,40,27,26,48,41,60,17,42,77,70,56,82,79,80,68,69,51,74,56,28,34,26,22,40,66,42,13,52,53,32,38,75,44,64,28,29,46,78,44,53,55,64,58,50,51,48,40,55,70,50,61,49,61,78,40,53,44,38,40,35,30,68,42,27,78,47,24,73,70,56,65,37,55,48,37,60,39,45,49,79,34,27,76,72,43,23,36,48,70,69,75,60,56,98,54,62,58,61,54,52,33,30,55,28,52,34,35,65,44,61,44,62,87,52,48,78,67,79,50,52,40,39,81,61,28,41,86,57,70,13,37,38,81,39,78,37,78,95,74,74,42,70,33,64,41,59,43,69,90,45,40,44,19,37,35,52,43,34,70,64,39,91,62,66,24,38,46,59,43,81,79,50,62,78,79,73,60,58,54,56,81,92,61,75,74,75,104

Radius of gyration: 22.7 Å; Cα contacts (8 Å, |Δi|>4): 716; chains: 1; bounding box: 53×45×69 Å

Sequence (385 aa):
MADNIINKALEMLKKKIAPEYFQVAKLVQPGLENSKYFPWIMERLMNSDQAKLVLALPDTERDDSLGRLELSEGFVKKLNLNKQKAERYVRELYEKGFLYPTRKGPLPPRSMGQWLDTQNNTRYDEALGDEYYALIGLFSDNELGLSREERIRSRIAAGQKGLSGIIPRWKSVKDIPGILPGEDVRELIRANEDIALLHCACRKRYKDRTCGVPEELCMVMGRAALYNIDRGAGRRITRDEALEFVSKETAKYPVVHIGTRTNDPKNFRGVLCHCHFDCCEVLRTPMVIGSKYPVTEYYRKSRYRAVVDPAKCKKCRICVDKRCQFGASQMKFYPEYGEERIYIDEEKCMGCGCCVETCPAGAHTMKVVEPPESFAPVTGFEMDL